Protein AF-0000000086128563 (afdb_homodimer)

Foldseek 3Di:
DQVVCCVPVVDRPVVVVVLLVVLVVQFWADPPDPDPDDDPDDDPVPPPPPQFDDPCVLLVVLLDPCLQVVLVVLQFHAAADPVAFDPVQVVVLVCLQPPDDDADPPACCPQVNNLVSLVVQAPPWQVVCVVHCVCLQANDLVVVCVVPPVLSVQKDKDANGWQQQADASDPRTAGFRMWMAGFPVSADPLLCLLCDRSRDPLVNRIHGLQGRHSTGGLIAEGEHEGEPVDDLSSVSSSCSRVNQSSQVSQLSLCSLLPNNVVQASHFRHKYWGYYSWKIWIKTKGWHDDPPDIHMYIHTSDIDTCPPPSRPCSNSSVSSNVCCSVPVVVVSVVVSNVSSVSRDNPSVPPPPPD/DQVVCCVPVVDRPVVVVVLLVVLVVQFWADPPDPPPDDDDDDDPVPPPPPQFDDPCVLLVVLQDPCLQVVLVVLQFHAAADPVAFDPVQVVVLVCLQPPDDDADPPACCPQVNNLVSLVVQAPPWQVVCVPHCVCLQANDLVVVCVVPPVLSVQKDKDANGWQQQADASDPRTAGFRMWMAGFPVSADPLLCLLCPRSRDPLVNRIHGLQGRHSTGGLIAEGEHEGEPVDDLSSVSSSCSRVNQSSQVSQLSLCSLLPNNVVQASHFRHKYWGYYSWKIWIKTKGWHDDPPDIHMYIHTSDIDTCPPPSRPCSNSSVSSNVCCSVPVVVVSVVVSNVSSVSRDNPSVPPPPPD

Radius of gyration: 29.56 Å; Cα contacts (8 Å, |Δi|>4): 1233; chains: 2; bounding box: 61×113×63 Å

Solvent-accessible surface area (backbone atoms only — not comparable to full-atom values): 38184 Å² total; per-residue (Å²): 109,74,65,58,48,34,73,70,65,73,40,76,58,64,69,58,48,58,55,48,65,70,41,60,81,52,38,32,41,71,59,77,69,77,76,80,70,76,88,77,79,80,86,70,77,75,68,69,80,64,61,52,67,31,70,70,63,67,40,50,69,38,66,40,73,64,41,57,55,53,36,41,78,65,33,33,37,96,38,68,50,95,82,49,67,34,68,69,39,54,53,43,52,52,47,27,60,62,52,86,65,84,74,79,76,94,43,71,74,38,80,93,37,28,67,63,47,52,59,67,46,59,83,37,56,42,62,49,42,51,47,73,46,39,53,59,36,51,56,53,59,59,59,45,24,64,77,61,42,61,86,38,64,44,42,39,70,46,52,47,39,38,35,65,16,28,59,69,84,54,92,66,72,50,49,44,52,28,33,36,23,28,27,69,81,61,49,54,72,68,44,50,58,57,42,39,67,30,36,50,54,37,91,76,45,11,18,9,60,49,24,34,33,84,62,31,32,56,37,37,39,38,30,28,72,35,24,82,87,44,61,63,64,34,31,45,48,50,39,50,54,47,31,40,50,26,25,46,26,55,46,52,52,25,45,72,57,74,44,39,74,79,47,48,21,29,64,54,19,33,33,38,28,34,44,77,47,38,41,37,33,35,32,19,24,38,42,72,57,89,95,44,67,34,30,26,30,41,82,71,48,74,50,51,30,60,46,82,84,34,73,46,46,52,46,52,24,28,24,45,50,30,41,59,69,65,47,42,59,58,52,49,50,52,52,52,55,43,44,69,58,46,68,82,80,71,70,76,71,67,68,81,124,110,75,64,60,48,34,74,70,65,73,40,78,59,63,70,58,48,59,55,48,65,71,42,60,78,51,40,31,42,70,58,77,68,78,76,80,71,76,91,78,81,81,86,68,77,75,68,68,80,65,60,53,66,31,70,68,64,66,40,51,68,39,66,40,73,64,42,57,57,53,36,41,77,67,33,33,37,95,38,67,52,95,81,50,67,34,68,69,41,53,52,46,54,51,48,28,61,62,51,85,63,84,74,79,78,94,44,69,74,36,80,92,37,27,66,62,45,52,58,67,46,58,82,38,55,43,62,48,43,54,49,72,46,38,52,58,35,50,58,53,57,59,59,45,24,65,74,61,42,62,85,37,63,42,43,39,68,46,51,46,41,39,35,66,15,28,59,69,84,53,94,65,72,48,51,44,53,29,34,35,22,29,28,68,83,60,48,51,72,68,42,49,58,59,44,38,68,30,36,51,54,38,89,79,46,12,17,9,59,48,22,33,33,84,60,29,31,56,38,36,39,38,33,28,72,34,25,80,90,44,62,63,65,33,30,44,47,50,40,50,53,48,31,40,50,26,25,47,24,54,44,53,51,27,46,72,56,72,44,39,75,77,45,47,21,30,64,53,18,33,31,39,27,32,45,76,48,40,41,37,34,35,30,19,23,38,42,73,55,89,93,44,68,35,29,27,30,41,82,72,48,75,51,51,29,59,48,80,84,34,74,45,46,52,46,52,25,27,24,46,50,31,42,59,70,64,46,41,59,58,53,49,50,52,51,50,54,44,46,67,57,46,70,84,80,71,70,78,70,67,68,82,124

Organism: Cryphonectria parasitica (strain ATCC 38755 / EP155) (NCBI:txid660469)

pLDDT: mean 86.34, std 20.1, range [24.06, 98.94]

Nearest PDB structures (foldseek):
  2a75-assembly1_A  TM=6.797E-01  e=8.576E+00  Trypanosoma rangeli
  4lgv-assembly1_A  TM=3.218E-01  e=5.531E+00  Mycobacterium avium 104
  2a75-assembly1_A  TM=6.803E-01  e=8.454E+00  Trypanosoma rangeli
  7mqa-assembly1_LH  TM=5.129E-01  e=9.972E+00  Homo sapiens
  4lgv-assembly1_A  TM=3.217E-01  e=5.443E+00  Mycobacterium avium 104

InterPro domains:
  IPR057684 Domain of unknown function DUF7924 [PF25545] (114-339)

Secondary structure (DSSP, 8-state):
-HHHHHHHHSS--HHHHHHHHTTGGGSPBP-------S------------S---HHHHHHGGGSTTHHHHHHHTTEESS--SS---HHHHHHHHHHHHS--PPPSS-TT-TTTHHHHHHHTTT--HHHHHHHTHHHHS--HHHHHHTT-GGGGGEEEESS---TTBPPSSSSPP--SEEEEE-GGGS-HHHHHHHHHHH-SGGGT-BBSSEEETTEEEEEEEEEE--TTS-HHHHHHHHHHHHHHHHHHHHHHHHHTT-GGGGTT---EEEEEE-SSEEEEEEEEEEEETTEEEEEEEEEEEEESSHHHHTTTTHHHHHHHHIIIIIHHHHHHHHHHHHHTS-TT--------/-HHHHHHHHSS--HHHHHHHHTTGGGSPBP-------S------------SS--HHHHHTGGGSTTHHHHHHHTTEESS--TT---HHHHHHHHHHHHS--PPPSS-TT-TTTHHHHHHHTTT--HHHHHHHTHHHHS--HHHHHHTT-GGGGGEEEESS---TTBPPSSSSPP--SEEEEE-GGGS-HHHHHHHHHHH-SGGGT-BBSSEEETTEEEEEEEEEE--TTS-HHHHHHHHHHHHHHHHHHHHHHHHHTT-GGGGTT---EEEEEE-SSEEEEEEEEEEEETTEEEEEEEEEEEEESSHHHHTTTTHHHHHHHHIIIIIHHHHHHHHHHHHHTS-TT--------

Structure (mmCIF, N/CA/C/O backbone):
data_AF-0000000086128563-model_v1
#
loop_
_entity.id
_entity.type
_entity.pdbx_description
1 polymer 'DUF7924 domain-containing protein'
#
loop_
_atom_site.group_PDB
_atom_site.id
_atom_site.type_symbol
_atom_site.label_atom_id
_atom_site.label_alt_id
_atom_site.label_comp_id
_atom_site.label_asym_id
_atom_site.label_entity_id
_atom_site.label_seq_id
_atom_site.pdbx_PDB_ins_code
_atom_site.Cartn_x
_atom_site.Cartn_y
_atom_site.Cartn_z
_atom_site.occupancy
_atom_site.B_iso_or_equiv
_atom_site.auth_seq_id
_atom_site.auth_comp_id
_atom_site.auth_asym_id
_atom_site.auth_atom_id
_atom_site.pdbx_PDB_model_num
ATOM 1 N N . ASP A 1 1 ? 5.652 52.062 22.781 1 37 1 ASP A N 1
ATOM 2 C CA . ASP A 1 1 ? 6.305 51.75 21.516 1 37 1 ASP A CA 1
ATOM 3 C C . ASP A 1 1 ? 7.555 50.906 21.734 1 37 1 ASP A C 1
ATOM 5 O O . ASP A 1 1 ? 8.508 51.344 22.375 1 37 1 ASP A O 1
ATOM 9 N N . ILE A 1 2 ? 7.473 49.562 21.547 1 46.66 2 ILE A N 1
ATOM 10 C CA . ILE A 1 2 ? 8.438 48.531 21.875 1 46.66 2 ILE A CA 1
ATOM 11 C C . ILE A 1 2 ? 9.789 48.844 21.25 1 46.66 2 ILE A C 1
ATOM 13 O O . ILE A 1 2 ? 10.836 48.625 21.875 1 46.66 2 ILE A O 1
ATOM 17 N N . LEU A 1 3 ? 9.75 49.438 20.141 1 45.16 3 LEU A N 1
ATOM 18 C CA . LEU A 1 3 ? 10.992 49.844 19.484 1 45.16 3 LEU A CA 1
ATOM 19 C C . LEU A 1 3 ? 11.664 50.969 20.219 1 45.16 3 LEU A C 1
ATOM 21 O O . LEU A 1 3 ? 12.891 50.969 20.391 1 45.16 3 LEU A O 1
ATOM 25 N N . ASP A 1 4 ? 10.969 51.906 20.656 1 49.78 4 ASP A N 1
ATOM 26 C CA . ASP A 1 4 ? 11.539 53.062 21.375 1 49.78 4 ASP A CA 1
ATOM 27 C C . ASP A 1 4 ? 12.195 52.625 22.672 1 49.78 4 ASP A C 1
ATOM 29 O O . ASP A 1 4 ? 13.258 53.125 23.047 1 49.78 4 ASP A O 1
ATOM 33 N N . PHE A 1 5 ? 11.523 51.625 23.422 1 47.56 5 PHE A N 1
ATOM 34 C CA . PHE A 1 5 ? 12.133 51.125 24.656 1 47.56 5 PHE A CA 1
ATOM 35 C C . PHE A 1 5 ? 13.469 50.438 24.344 1 47.56 5 PHE A C 1
ATOM 37 O O . PHE A 1 5 ? 14.453 50.656 25.047 1 47.56 5 PHE A O 1
ATOM 44 N N . TRP A 1 6 ? 13.531 49.719 23.234 1 45.97 6 TRP A N 1
ATOM 45 C CA . TRP A 1 6 ? 14.773 49.094 22.828 1 45.97 6 TRP A CA 1
ATOM 46 C C . TRP A 1 6 ? 15.836 50.125 22.5 1 45.97 6 TRP A C 1
ATOM 48 O O . TRP A 1 6 ? 17 50 22.906 1 45.97 6 TRP A O 1
ATOM 58 N N . VAL A 1 7 ? 15.602 51.094 21.812 1 52.44 7 VAL A N 1
ATOM 59 C CA . VAL A 1 7 ? 16.578 52.125 21.453 1 52.44 7 VAL A CA 1
ATOM 60 C C . VAL A 1 7 ? 17.125 52.781 22.719 1 52.44 7 VAL A C 1
ATOM 62 O O . VAL A 1 7 ? 18.312 53.094 22.797 1 52.44 7 VAL A O 1
ATOM 65 N N . ARG A 1 8 ? 16.219 52.969 23.672 1 54.81 8 ARG A N 1
ATOM 66 C CA . ARG A 1 8 ? 16.594 53.719 24.859 1 54.81 8 ARG A CA 1
ATOM 67 C C . ARG A 1 8 ? 17.328 52.844 25.859 1 54.81 8 ARG A C 1
ATOM 69 O O . ARG A 1 8 ? 18.344 53.25 26.422 1 54.81 8 ARG A O 1
ATOM 76 N N . GLU A 1 9 ? 16.766 51.656 26.234 1 55.19 9 GLU A N 1
ATOM 77 C CA . GLU A 1 9 ? 17.297 50.906 27.375 1 55.19 9 GLU A CA 1
ATOM 78 C C . GLU A 1 9 ? 18.141 49.719 26.906 1 55.19 9 GLU A C 1
ATOM 80 O O . GLU A 1 9 ? 18.766 49.062 27.719 1 55.19 9 GLU A O 1
ATOM 85 N N . ARG A 1 10 ? 18.406 49.688 25.594 1 46.16 10 ARG A N 1
ATOM 86 C CA . ARG A 1 10 ? 19.203 48.688 24.906 1 46.16 10 ARG A CA 1
ATOM 87 C C . ARG A 1 10 ? 18.969 47.281 25.484 1 46.16 10 ARG A C 1
ATOM 89 O O . ARG A 1 10 ? 19.875 46.438 25.516 1 46.16 10 ARG A O 1
ATOM 96 N N . ARG A 1 11 ? 18.094 47.188 26.297 1 43.66 11 ARG A N 1
ATOM 97 C CA . ARG A 1 11 ? 17.672 45.875 26.812 1 43.66 11 ARG A CA 1
ATOM 98 C C . ARG A 1 11 ? 16.188 45.656 26.594 1 43.66 11 ARG A C 1
ATOM 100 O O . ARG A 1 11 ? 15.422 46.625 26.453 1 43.66 11 ARG A O 1
ATOM 107 N N . TRP A 1 12 ? 15.82 44.469 26.094 1 42.28 12 TRP A N 1
ATOM 108 C CA . TRP A 1 12 ? 14.398 44.156 25.922 1 42.28 12 TRP A CA 1
ATOM 109 C C . TRP A 1 12 ? 13.656 44.281 27.25 1 42.28 12 TRP A C 1
ATOM 111 O O . TRP A 1 12 ? 14.203 43.938 28.297 1 42.28 12 TRP A O 1
ATOM 121 N N . PRO A 1 13 ? 12.594 44.969 27.328 1 44.22 13 PRO A N 1
ATOM 122 C CA . PRO A 1 13 ? 11.844 45 28.578 1 44.22 13 PRO A CA 1
ATOM 123 C C . PRO A 1 13 ? 11.633 43.594 29.156 1 44.22 13 PRO A C 1
ATOM 125 O O . PRO A 1 13 ? 11.516 42.625 28.406 1 44.22 13 PRO A O 1
ATOM 128 N N . GLN A 1 14 ? 11.898 43.375 30.406 1 42.28 14 GLN A N 1
ATOM 129 C CA . GLN A 1 14 ? 11.773 42.125 31.156 1 42.28 14 GLN A CA 1
ATOM 130 C C . GLN A 1 14 ? 10.492 41.375 30.797 1 42.28 14 GLN A C 1
ATOM 132 O O . GLN A 1 14 ? 10.461 40.156 30.797 1 42.28 14 GLN A O 1
ATOM 137 N N . LYS A 1 15 ? 9.477 42.062 30.594 1 43.88 15 LYS A N 1
ATOM 138 C CA . LYS A 1 15 ? 8.211 41.406 30.234 1 43.88 15 LYS A CA 1
ATOM 139 C C . LYS A 1 15 ? 8.359 40.594 28.969 1 43.88 15 LYS A C 1
ATOM 141 O O . LYS A 1 15 ? 7.734 39.531 28.828 1 43.88 15 LYS A O 1
ATOM 146 N N . TYR A 1 16 ? 9.102 41.062 28.047 1 40.81 16 TYR A N 1
ATOM 147 C CA . TYR A 1 16 ? 9.336 40.281 26.828 1 40.81 16 TYR A CA 1
ATOM 148 C C . TYR A 1 16 ? 10.266 39.094 27.109 1 40.81 16 TYR A C 1
ATOM 150 O O . TYR A 1 16 ? 10.172 38.062 26.453 1 40.81 16 TYR A O 1
ATOM 158 N N . PHE A 1 17 ? 11.211 39.25 28.031 1 40.31 17 PHE A N 1
ATOM 159 C CA . PHE A 1 17 ? 12.023 38.156 28.484 1 40.31 17 PHE A CA 1
ATOM 160 C C . PHE A 1 17 ? 11.148 37.062 29.125 1 40.31 17 PHE A C 1
ATOM 162 O O . PHE A 1 17 ? 11.367 35.875 28.891 1 40.31 17 PHE A O 1
ATOM 169 N N . GLU A 1 18 ? 10.305 37.406 30.047 1 42.31 18 GLU A N 1
ATOM 170 C CA . GLU A 1 18 ? 9.398 36.438 30.625 1 42.31 18 GLU A CA 1
ATOM 171 C C . GLU A 1 18 ? 8.578 35.719 29.547 1 42.31 18 GLU A C 1
ATOM 173 O O . GLU A 1 18 ? 8.289 34.531 29.672 1 42.31 18 GLU A O 1
ATOM 178 N N . ALA A 1 19 ? 8.172 36.438 28.578 1 42 19 ALA A N 1
ATOM 179 C CA . ALA A 1 19 ? 7.527 35.844 27.422 1 42 19 ALA A CA 1
ATOM 180 C C . ALA A 1 19 ? 8.492 34.938 26.672 1 42 19 ALA A C 1
ATOM 182 O O . ALA A 1 19 ? 8.094 33.875 26.141 1 42 19 ALA A O 1
ATOM 183 N N . CYS A 1 20 ? 9.75 35.25 26.578 1 42.34 20 CYS A N 1
ATOM 184 C CA . CYS A 1 20 ? 10.805 34.438 25.984 1 42.34 20 CYS A CA 1
ATOM 185 C C . CYS A 1 20 ? 11.055 33.188 26.812 1 42.34 20 CYS A C 1
ATOM 187 O O . CYS A 1 20 ? 11.43 32.156 26.266 1 42.34 20 CYS A O 1
ATOM 189 N N . LEU A 1 21 ? 11.133 33.312 28.188 1 44.84 21 LEU A N 1
ATOM 190 C CA . LEU A 1 21 ? 11.289 32.125 29.031 1 44.84 21 LEU A CA 1
ATOM 191 C C . LEU A 1 21 ? 10.258 31.062 28.688 1 44.84 21 LEU A C 1
ATOM 193 O O . LEU A 1 21 ? 10.547 29.859 28.75 1 44.84 21 LEU A O 1
ATOM 197 N N . ASP A 1 22 ? 9.062 31.516 28.281 1 52.5 22 ASP A N 1
ATOM 198 C CA . ASP A 1 22 ? 7.977 30.578 28.016 1 52.5 22 ASP A CA 1
ATOM 199 C C . ASP A 1 22 ? 8.141 29.922 26.641 1 52.5 22 ASP A C 1
ATOM 201 O O . ASP A 1 22 ? 7.348 29.047 26.266 1 52.5 22 ASP A O 1
ATOM 205 N N . MET A 1 23 ? 9.32 30.375 26.047 1 61 23 MET A N 1
ATOM 206 C CA . MET A 1 23 ? 9.445 29.859 24.688 1 61 23 MET A CA 1
ATOM 207 C C . MET A 1 23 ? 10.484 28.75 24.609 1 61 23 MET A C 1
ATOM 209 O O . MET A 1 23 ? 10.68 28.141 23.562 1 61 23 MET A O 1
ATOM 213 N N . ASP A 1 24 ? 11.172 28.453 25.641 1 65.31 24 ASP A N 1
ATOM 214 C CA . ASP A 1 24 ? 12.234 27.453 25.641 1 65.31 24 ASP A CA 1
ATOM 215 C C . ASP A 1 24 ? 11.695 26.094 25.25 1 65.31 24 ASP A C 1
ATOM 217 O O . ASP A 1 24 ? 12.422 25.266 24.672 1 65.31 24 ASP A O 1
ATOM 221 N N . HIS A 1 25 ? 10.453 26.016 25.547 1 69.31 25 HIS A N 1
ATOM 222 C CA . HIS A 1 25 ? 9.891 24.703 25.266 1 69.31 25 HIS A CA 1
ATOM 223 C C . HIS A 1 25 ? 9.719 24.484 23.75 1 69.31 25 HIS A C 1
ATOM 225 O O . HIS A 1 25 ? 9.523 23.359 23.297 1 69.31 25 HIS A O 1
ATOM 231 N N . LEU A 1 26 ? 9.93 25.531 22.984 1 77.56 26 LEU A N 1
ATOM 232 C CA . LEU A 1 26 ? 9.719 25.453 21.547 1 77.56 26 LEU A CA 1
ATOM 23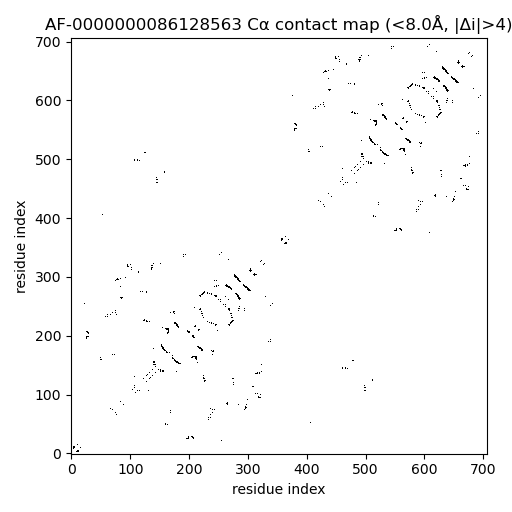3 C C . LEU A 1 26 ? 11.016 25.094 20.828 1 77.56 26 LEU A C 1
ATOM 235 O O . LEU A 1 26 ? 11 24.719 19.656 1 77.56 26 LEU A O 1
ATOM 239 N N . LEU A 1 27 ? 12.07 25.234 21.562 1 77.94 27 LEU A N 1
ATOM 240 C CA . LEU A 1 27 ? 13.359 24.953 20.938 1 77.94 27 LEU A CA 1
ATOM 241 C C . LEU A 1 27 ? 13.469 23.469 20.578 1 77.94 27 LEU A C 1
ATOM 243 O O . LEU A 1 27 ? 12.836 22.625 21.219 1 77.94 27 LEU A O 1
ATOM 247 N N . ALA A 1 28 ? 14.227 23.312 19.578 1 81.19 28 ALA A N 1
ATOM 248 C CA . ALA A 1 28 ? 14.438 21.922 19.141 1 81.19 28 ALA A CA 1
ATOM 249 C C . ALA A 1 28 ? 14.969 21.062 20.281 1 81.19 28 ALA A C 1
ATOM 251 O O . ALA A 1 28 ? 15.789 21.516 21.078 1 81.19 28 ALA A O 1
ATOM 252 N N . ARG A 1 29 ? 14.43 19.938 20.375 1 76.19 29 ARG A N 1
ATOM 253 C CA . ARG A 1 29 ? 14.914 18.969 21.359 1 76.19 29 ARG A CA 1
ATOM 254 C C . ARG A 1 29 ? 15.969 18.047 20.766 1 76.19 29 ARG A C 1
ATOM 256 O O . ARG A 1 29 ? 15.727 17.406 19.734 1 76.19 29 ARG A O 1
ATOM 263 N N . ASN A 1 30 ? 17.172 18.156 21.406 1 72.44 30 ASN A N 1
ATOM 264 C CA . ASN A 1 30 ? 18.281 17.359 20.906 1 72.44 30 ASN A CA 1
ATOM 265 C C . ASN A 1 30 ? 18.094 15.875 21.219 1 72.44 30 ASN A C 1
ATOM 267 O O . ASN A 1 30 ? 17.578 15.523 22.266 1 72.44 30 ASN A O 1
ATOM 271 N N . ARG A 1 31 ? 18.125 15.164 20.438 1 62.12 31 ARG A N 1
ATOM 272 C CA . ARG A 1 31 ? 18.172 13.734 20.734 1 62.12 31 ARG A CA 1
ATOM 273 C C . ARG A 1 31 ? 19.453 13.383 21.484 1 62.12 31 ARG A C 1
ATOM 275 O O . ARG A 1 31 ? 20.562 13.695 21.031 1 62.12 31 ARG A O 1
ATOM 282 N N . SER A 1 32 ? 19.578 13.484 22.922 1 48.31 32 SER A N 1
ATOM 283 C CA . SER A 1 32 ? 20.766 13.07 23.641 1 48.31 32 SER A CA 1
ATOM 284 C C . SER A 1 32 ? 21.422 11.859 22.984 1 48.31 32 SER A C 1
ATOM 286 O O . SER A 1 32 ? 20.75 10.875 22.672 1 48.31 32 SER A O 1
ATOM 288 N N . THR A 1 33 ? 22.484 12.031 22.359 1 43.75 33 THR A N 1
ATOM 289 C CA . THR A 1 33 ? 23.312 10.875 22.016 1 43.75 33 THR A CA 1
ATOM 290 C C . THR A 1 33 ? 23.438 9.938 23.219 1 43.75 33 THR A C 1
ATOM 292 O O . THR A 1 33 ? 23.734 10.383 24.328 1 43.75 33 THR A O 1
ATOM 295 N N . PRO A 1 34 ? 22.969 8.727 23.297 1 38.25 34 PRO A N 1
ATOM 296 C CA . PRO A 1 34 ? 23.438 7.918 24.438 1 38.25 34 PRO A CA 1
ATOM 297 C C . PRO A 1 34 ? 24.922 8.133 24.75 1 38.25 34 PRO A C 1
ATOM 299 O O . PRO A 1 34 ? 25.719 8.367 23.828 1 38.25 34 PRO A O 1
ATOM 302 N N . SER A 1 35 ? 25.281 8.641 25.844 1 31.62 35 SER A N 1
ATOM 303 C CA . SER A 1 35 ? 26.656 8.531 26.328 1 31.62 35 SER A CA 1
ATOM 304 C C . SER A 1 35 ? 27.234 7.141 26.062 1 31.62 35 SER A C 1
ATOM 306 O O . SER A 1 35 ? 26.562 6.133 26.281 1 31.62 35 SER A O 1
ATOM 308 N N . LEU A 1 36 ? 28.297 7.051 25.219 1 34.28 36 LEU A N 1
ATOM 309 C CA . LEU A 1 36 ? 29.172 5.891 25.062 1 34.28 36 LEU A CA 1
ATOM 310 C C . LEU A 1 36 ? 29.578 5.34 26.422 1 34.28 36 LEU A C 1
ATOM 312 O O . LEU A 1 36 ? 30.531 5.836 27.047 1 34.28 36 LEU A O 1
ATOM 316 N N . GLY A 1 37 ? 28.984 5.098 27.438 1 29.56 37 GLY A N 1
ATOM 317 C CA . GLY A 1 37 ? 29.75 4.285 28.375 1 29.56 37 GLY A CA 1
ATOM 318 C C . GLY A 1 37 ? 30.469 3.127 27.703 1 29.56 37 GLY A C 1
ATOM 319 O O . GLY A 1 37 ? 30.094 2.703 26.609 1 29.56 37 GLY A O 1
ATOM 320 N N . ARG A 1 38 ? 31.75 2.617 28.297 1 27.98 38 ARG A N 1
ATOM 321 C CA . ARG A 1 38 ? 32.875 1.729 27.938 1 27.98 38 ARG A CA 1
ATOM 322 C C . ARG A 1 38 ? 32.344 0.387 27.438 1 27.98 38 ARG A C 1
ATOM 324 O O . ARG A 1 38 ? 33.125 -0.495 27.078 1 27.98 38 ARG A O 1
ATOM 331 N N . LYS A 1 39 ? 31.438 -0.385 28.125 1 29.72 39 LYS A N 1
ATOM 332 C CA . LYS A 1 39 ? 31.641 -1.803 27.844 1 29.72 39 LYS A CA 1
ATOM 333 C C . LYS A 1 39 ? 31.719 -2.072 26.344 1 29.72 39 LYS A C 1
ATOM 335 O O . LYS A 1 39 ? 30.922 -1.529 25.578 1 29.72 39 LYS A O 1
ATOM 340 N N . ARG A 1 40 ? 32.844 -2.643 25.734 1 27.91 40 ARG A N 1
ATOM 341 C CA . ARG A 1 40 ? 33.375 -3.27 24.531 1 27.91 40 ARG A CA 1
ATOM 342 C C . ARG A 1 40 ? 32.312 -4.094 23.828 1 27.91 40 ARG A C 1
ATOM 344 O O . ARG A 1 40 ? 32.375 -4.324 22.625 1 27.91 40 ARG A O 1
ATOM 351 N N . SER A 1 41 ? 31.766 -5.168 24.578 1 25.05 41 SER A N 1
ATOM 352 C CA . SER A 1 41 ? 31.688 -6.41 23.812 1 25.05 41 SER A CA 1
ATOM 353 C C . SER A 1 41 ? 30.766 -6.27 22.625 1 25.05 41 SER A C 1
ATOM 355 O O . SER A 1 41 ? 31.141 -6.57 21.484 1 25.05 41 SER A O 1
ATOM 357 N N . SER A 1 42 ? 29.531 -7.02 22.641 1 25.83 42 SER A N 1
ATOM 358 C CA . SER A 1 42 ? 28.891 -7.906 21.688 1 25.83 42 SER A CA 1
ATOM 359 C C . SER A 1 42 ? 28.141 -7.113 20.625 1 25.83 42 SER A C 1
ATOM 361 O O . SER A 1 42 ? 27.797 -5.949 20.844 1 25.83 42 SER A O 1
ATOM 363 N N . SER A 1 43 ? 27.891 -7.715 19.375 1 27.16 43 SER A N 1
ATOM 364 C CA . SER A 1 43 ? 27.391 -7.508 18.016 1 27.16 43 SER A CA 1
ATOM 365 C C . SER A 1 43 ? 26 -6.898 18 1 27.16 43 SER A C 1
ATOM 367 O O . SER A 1 43 ? 25 -7.617 18 1 27.16 43 SER A O 1
ATOM 369 N N . ALA A 1 44 ? 25.766 -6.016 18.875 1 29.48 44 ALA A N 1
ATOM 370 C CA . ALA A 1 44 ? 24.406 -5.492 18.844 1 29.48 44 ALA A CA 1
ATOM 371 C C . ALA A 1 44 ? 24.047 -4.938 17.469 1 29.48 44 ALA A C 1
ATOM 373 O O . ALA A 1 44 ? 24.688 -3.996 16.984 1 29.48 44 ALA A O 1
ATOM 374 N N . SER A 1 45 ? 23.656 -5.777 16.547 1 29.64 45 SER A N 1
ATOM 375 C CA . SER A 1 45 ? 23.078 -5.418 15.266 1 29.64 45 SER A CA 1
ATOM 376 C C . SER A 1 45 ? 22.234 -4.148 15.375 1 29.64 45 SER A C 1
ATOM 378 O O . SER A 1 45 ? 21.25 -4.109 16.125 1 29.64 45 SER A O 1
ATOM 380 N N . SER A 1 46 ? 22.781 -3.033 15.461 1 30.41 46 SER A N 1
ATOM 381 C CA . SER A 1 46 ? 22.203 -1.698 15.344 1 30.41 46 SER A CA 1
ATOM 382 C C . SER A 1 46 ? 21.016 -1.69 14.383 1 30.41 46 SER A C 1
ATOM 384 O O . SER A 1 46 ? 21.188 -1.629 13.164 1 30.41 46 SER A O 1
ATOM 386 N N . VAL A 1 47 ? 19.984 -2.416 14.555 1 33.66 47 VAL A N 1
ATOM 387 C CA . VAL A 1 47 ? 18.75 -2.287 13.781 1 33.66 47 VAL A CA 1
ATOM 388 C C . VAL A 1 47 ? 18.344 -0.819 13.711 1 33.66 47 VAL A C 1
ATOM 390 O O . VAL A 1 47 ? 18.062 -0.198 14.742 1 33.66 47 VAL A O 1
ATOM 393 N N . THR A 1 48 ? 18.875 0.043 12.977 1 36.72 48 THR A N 1
ATOM 394 C CA . THR A 1 48 ? 18.328 1.363 12.688 1 36.72 48 THR A CA 1
ATOM 395 C C . THR A 1 48 ? 16.812 1.389 12.93 1 36.72 48 THR A C 1
ATOM 397 O O . THR A 1 48 ? 16.094 0.52 12.445 1 36.72 48 THR A O 1
ATOM 400 N N . PRO A 1 49 ? 16.406 1.975 14.008 1 44.41 49 PRO A N 1
ATOM 401 C CA . PRO A 1 49 ? 14.961 2.01 14.273 1 44.41 49 PRO A CA 1
ATOM 402 C C . PRO A 1 49 ? 14.141 2.234 13.008 1 44.41 49 PRO A C 1
ATOM 404 O O . PRO A 1 49 ? 14.469 3.1 12.195 1 44.41 49 PRO A O 1
ATOM 407 N N . SER A 1 50 ? 13.617 1.302 12.461 1 54.47 50 SER A N 1
ATOM 408 C CA . SER A 1 50 ? 12.797 1.303 11.258 1 54.47 50 SER A CA 1
ATOM 409 C C . SER A 1 50 ? 11.758 2.422 11.297 1 54.47 50 SER A C 1
ATOM 411 O O . SER A 1 50 ? 11.086 2.619 12.305 1 54.47 50 SER A O 1
ATOM 413 N N . ASP A 1 51 ? 11.891 3.514 10.477 1 63.34 51 ASP A N 1
ATOM 414 C CA . ASP A 1 51 ? 10.938 4.598 10.281 1 63.34 51 ASP A CA 1
ATOM 415 C C . ASP A 1 51 ? 9.539 4.055 9.984 1 63.34 51 ASP A C 1
ATOM 417 O O . ASP A 1 51 ? 8.562 4.812 9.945 1 63.34 51 ASP A O 1
ATOM 421 N N . GLN A 1 52 ? 9.445 2.746 9.797 1 72.31 52 GLN A N 1
ATOM 422 C CA . GLN A 1 52 ? 8.148 2.15 9.5 1 72.31 52 GLN A CA 1
ATOM 423 C C . GLN A 1 52 ? 7.887 0.932 10.383 1 72.31 52 GLN A C 1
ATOM 425 O O . GLN A 1 52 ? 8.578 -0.084 10.266 1 72.31 52 GLN A O 1
ATOM 430 N N . LYS A 1 53 ? 6.965 1.128 11.281 1 71 53 LYS A N 1
ATOM 431 C CA . LYS A 1 53 ? 6.477 -0.016 12.047 1 71 53 LYS A CA 1
ATOM 432 C C . LYS A 1 53 ? 5.391 -0.766 11.281 1 71 53 LYS A C 1
ATOM 434 O O . LYS A 1 53 ? 4.672 -0.174 10.477 1 71 53 LYS A O 1
ATOM 439 N N . PRO A 1 54 ? 5.262 -2.076 11.602 1 73.81 54 PRO A N 1
ATOM 440 C CA . PRO A 1 54 ? 4.137 -2.82 11.031 1 73.81 54 PRO A CA 1
ATOM 441 C C . PRO A 1 54 ? 2.783 -2.215 11.398 1 73.81 54 PRO A C 1
ATOM 443 O O . PRO A 1 54 ? 2.656 -1.563 12.438 1 73.81 54 PRO A O 1
ATOM 446 N N . ARG A 1 55 ? 1.937 -2.408 10.562 1 71.81 55 ARG A N 1
ATOM 447 C CA . ARG A 1 55 ? 0.614 -1.817 10.742 1 71.81 55 ARG A CA 1
ATOM 448 C C . ARG A 1 55 ? 0.001 -2.24 12.07 1 71.81 55 ARG A C 1
ATOM 450 O O . ARG A 1 55 ? -0.605 -1.423 12.773 1 71.81 55 ARG A O 1
ATOM 457 N N . GLU A 1 56 ? 0.154 -3.521 12.375 1 72.19 56 GLU A N 1
ATOM 458 C CA . GLU A 1 56 ? -0.387 -4.016 13.641 1 72.19 56 GLU A CA 1
ATOM 459 C C . GLU A 1 56 ? 0.317 -3.375 14.828 1 72.19 56 GLU A C 1
ATOM 461 O O . GLU A 1 56 ? -0.324 -3.041 15.828 1 72.19 56 GLU A O 1
ATOM 466 N N . GLU A 1 57 ? 1.592 -3.152 14.648 1 75.69 57 GLU A N 1
ATOM 467 C CA . GLU A 1 57 ? 2.371 -2.582 15.742 1 75.69 57 GLU A CA 1
ATOM 468 C C . GLU A 1 57 ? 2.062 -1.1 15.93 1 75.69 57 GLU A C 1
ATOM 470 O O . GLU A 1 57 ? 1.956 -0.617 17.062 1 75.69 57 GLU A O 1
ATOM 475 N N . LYS A 1 58 ? 1.884 -0.46 14.859 1 80 58 LYS A N 1
ATOM 476 C CA . LYS A 1 58 ? 1.647 0.974 15 1 80 58 LYS A CA 1
ATOM 477 C C . LYS A 1 58 ? 0.252 1.25 15.547 1 80 58 LYS A C 1
ATOM 479 O O . LYS A 1 58 ? -0.012 2.336 16.062 1 80 58 LYS A O 1
ATOM 484 N N . SER A 1 59 ? -0.606 0.249 15.375 1 82.62 59 SER A N 1
ATOM 485 C CA . SER A 1 59 ? -1.983 0.426 15.82 1 82.62 59 SER A CA 1
ATOM 486 C C . SER A 1 59 ? -2.18 -0.113 17.234 1 82.62 59 SER A C 1
ATOM 488 O O . SER A 1 59 ? -3.207 0.143 17.859 1 82.62 59 SER A O 1
ATOM 490 N N . ALA A 1 60 ? -1.25 -0.788 17.766 1 83.62 60 ALA A N 1
ATOM 491 C CA . ALA A 1 60 ? -1.408 -1.581 18.984 1 83.62 60 ALA A CA 1
ATOM 492 C C . ALA A 1 60 ? -1.915 -0.72 20.141 1 83.62 60 ALA A C 1
ATOM 494 O O . ALA A 1 60 ? -2.924 -1.045 20.766 1 83.62 60 ALA A O 1
ATOM 495 N N . ASP A 1 61 ? -1.255 0.386 20.391 1 86.5 61 ASP A N 1
ATOM 496 C CA . ASP A 1 61 ? -1.636 1.255 21.5 1 86.5 61 ASP A CA 1
ATOM 497 C C . ASP A 1 61 ? -3.021 1.854 21.266 1 86.5 61 ASP A C 1
ATOM 499 O O . ASP A 1 61 ? -3.771 2.07 22.219 1 86.5 61 ASP A O 1
ATOM 503 N N . TYR A 1 62 ? -3.387 2.061 20.109 1 93.38 62 TYR A N 1
ATOM 504 C CA . TYR A 1 62 ? -4.625 2.756 19.781 1 93.38 62 TYR A CA 1
ATOM 505 C C . TYR A 1 62 ? -5.816 1.812 19.844 1 93.38 62 TYR A C 1
ATOM 507 O O . TYR A 1 62 ? -6.969 2.256 19.859 1 93.38 62 TYR A O 1
ATOM 515 N N . ASN A 1 63 ? -5.516 0.544 19.844 1 90.88 63 ASN A N 1
ATOM 516 C CA . ASN A 1 63 ? -6.59 -0.436 19.969 1 90.88 63 ASN A CA 1
ATOM 517 C C . ASN A 1 63 ? -7.285 -0.334 21.328 1 90.88 63 ASN A C 1
ATOM 519 O O . ASN A 1 63 ? -8.445 -0.737 21.469 1 90.88 63 ASN A O 1
ATOM 523 N N . ASP A 1 64 ? -6.539 0.229 22.25 1 88.88 64 ASP A N 1
ATOM 524 C CA . ASP A 1 64 ? -7.09 0.405 23.594 1 88.88 64 ASP A CA 1
ATOM 525 C C . ASP A 1 64 ? -7.988 1.638 23.656 1 88.88 64 ASP A C 1
ATOM 527 O O . ASP A 1 64 ? -7.535 2.758 23.406 1 88.88 64 ASP A O 1
ATOM 531 N N . VAL A 1 65 ? -9.141 1.462 24.109 1 88.19 65 VAL A N 1
ATOM 532 C CA . VAL A 1 65 ? -10.117 2.547 24.203 1 88.19 65 VAL A CA 1
ATOM 533 C C . VAL A 1 65 ? -9.617 3.613 25.172 1 88.19 65 VAL A C 1
ATOM 535 O O . VAL A 1 65 ? -9.922 4.797 25.016 1 88.19 65 VAL A O 1
ATOM 538 N N . ARG A 1 66 ? -8.789 3.244 26.141 1 90.81 66 ARG A N 1
ATOM 539 C CA . ARG A 1 66 ? -8.258 4.156 27.156 1 90.81 66 ARG A CA 1
ATOM 540 C C . ARG A 1 66 ? -7.297 5.16 26.531 1 90.81 66 ARG A C 1
ATOM 542 O O . ARG A 1 66 ? -6.953 6.168 27.156 1 90.81 66 ARG A O 1
ATOM 549 N N . TYR A 1 67 ? -6.988 4.922 25.219 1 95.62 67 TYR A N 1
ATOM 550 C CA . TYR A 1 67 ? -6.086 5.859 24.562 1 95.62 67 TYR A CA 1
ATOM 551 C C . TYR A 1 67 ? -6.727 7.234 24.438 1 95.62 67 TYR A C 1
ATOM 553 O O . TYR A 1 67 ? -6.035 8.258 24.484 1 95.62 67 TYR A O 1
ATOM 561 N N . LYS A 1 68 ? -8 7.25 24.266 1 95.5 68 LYS A N 1
ATOM 562 C CA . LYS A 1 68 ? -8.742 8.508 24.25 1 95.5 68 LYS A CA 1
ATOM 563 C C . LYS A 1 68 ? -8.5 9.305 25.531 1 95.5 68 LYS A C 1
ATOM 565 O O . LYS A 1 68 ? -8.289 10.516 25.484 1 95.5 68 LYS A O 1
ATOM 570 N N . THR A 1 69 ? -8.555 8.602 26.578 1 95.25 69 THR A N 1
ATOM 571 C CA . THR A 1 69 ? -8.32 9.234 27.859 1 95.25 69 THR A CA 1
ATOM 572 C C . THR A 1 69 ? -6.879 9.719 27.984 1 95.25 69 THR A C 1
ATOM 574 O O . THR A 1 69 ? -6.617 10.797 28.516 1 95.25 69 THR A O 1
ATOM 577 N N . LEU A 1 70 ? -5.996 8.914 27.516 1 96.06 70 LEU A N 1
ATOM 578 C CA . LEU A 1 70 ? -4.594 9.312 27.531 1 96.06 70 LEU A CA 1
ATOM 579 C C . LEU A 1 70 ? -4.391 10.609 26.766 1 96.06 70 LEU A C 1
ATOM 581 O O . LEU A 1 70 ? -3.715 11.523 27.25 1 96.06 70 LEU A O 1
ATOM 585 N N . LEU A 1 71 ? -4.957 10.719 25.641 1 97.56 71 LEU A N 1
ATOM 586 C CA . LEU A 1 71 ? -4.855 11.938 24.844 1 97.56 71 LEU A CA 1
ATOM 587 C C . LEU A 1 71 ? -5.426 13.125 25.594 1 97.56 71 LEU A C 1
ATOM 589 O O . LEU A 1 71 ? -4.852 14.219 25.562 1 97.56 71 LEU A O 1
ATOM 593 N N . ALA A 1 72 ? -6.5 12.875 26.25 1 96.25 72 ALA A N 1
ATOM 594 C CA . ALA A 1 72 ? -7.152 13.945 27 1 96.25 72 ALA A CA 1
ATOM 595 C C . ALA A 1 72 ? -6.238 14.477 28.109 1 96.25 72 ALA A C 1
ATOM 597 O O . ALA A 1 72 ? -6.25 15.672 28.406 1 96.25 72 ALA A O 1
ATOM 598 N N . THR A 1 73 ? -5.453 13.602 28.688 1 95.69 73 THR A N 1
ATOM 599 C CA . THR A 1 73 ? -4.523 14.031 29.719 1 95.69 73 THR A CA 1
ATOM 600 C C . THR A 1 73 ? -3.441 14.938 29.141 1 95.69 73 THR A C 1
ATOM 602 O O . THR A 1 73 ? -2.803 15.695 29.875 1 95.69 73 THR A O 1
ATOM 605 N N . LYS A 1 74 ? -3.301 14.82 27.828 1 95.75 74 LYS A N 1
ATOM 606 C CA . LYS A 1 74 ? -2.289 15.633 27.156 1 95.75 74 LYS A CA 1
ATOM 607 C C . LYS A 1 74 ? -2.912 16.859 26.516 1 95.75 74 LYS A C 1
ATOM 609 O O . LYS A 1 74 ? -2.25 17.562 25.75 1 95.75 74 LYS A O 1
ATOM 614 N N . GLY A 1 75 ? -4.242 17.047 26.688 1 96.69 75 GLY A N 1
ATOM 615 C CA . GLY A 1 75 ? -4.914 18.234 26.188 1 96.69 75 GLY A CA 1
ATOM 616 C C . GLY A 1 75 ? -5.543 18.031 24.828 1 96.69 75 GLY A C 1
ATOM 617 O O . GLY A 1 75 ? -5.98 19 24.188 1 96.69 75 GLY A O 1
ATOM 618 N N . ALA A 1 76 ? -5.559 16.859 24.344 1 98.06 76 ALA A N 1
ATOM 619 C CA . ALA A 1 76 ? -6.184 16.531 23.062 1 98.06 76 ALA A CA 1
ATOM 620 C C . ALA A 1 76 ? -7.465 15.727 23.266 1 98.06 76 ALA A C 1
ATOM 622 O O . ALA A 1 76 ? -7.426 14.602 23.766 1 98.06 76 ALA A O 1
ATOM 623 N N . PHE A 1 77 ? -8.586 16.234 22.844 1 98 77 PHE A N 1
ATOM 624 C CA . PHE A 1 77 ? -9.883 15.633 23.109 1 98 77 PHE A CA 1
ATOM 625 C C . PHE A 1 77 ? -10.547 15.172 21.828 1 98 77 PHE A C 1
ATOM 627 O O . PHE A 1 77 ? -10.719 15.953 20.891 1 98 77 PHE A O 1
ATOM 634 N N . MET A 1 78 ? -10.961 13.969 21.797 1 97.75 78 MET A N 1
ATOM 635 C CA . MET A 1 78 ? -11.711 13.422 20.672 1 97.75 78 MET A CA 1
ATOM 636 C C . MET A 1 78 ? -13.188 13.773 20.781 1 97.75 78 MET A C 1
ATOM 638 O O . MET A 1 78 ? -14.047 12.898 20.703 1 97.75 78 MET A O 1
ATOM 642 N N . ASP A 1 79 ? -13.43 14.977 21 1 96.56 79 ASP A N 1
ATOM 643 C CA . ASP A 1 79 ? -14.781 15.508 21.141 1 96.56 79 ASP A CA 1
ATOM 644 C C . ASP A 1 79 ? -14.82 17 20.797 1 96.56 79 ASP A C 1
ATOM 646 O O . ASP A 1 79 ? -13.781 17.656 20.734 1 96.56 79 ASP A O 1
ATOM 650 N N . LYS A 1 80 ? -16.031 17.469 20.656 1 97 80 LYS A N 1
ATOM 651 C CA . LYS A 1 80 ? -16.203 18.906 20.438 1 97 80 LYS A CA 1
ATOM 652 C C . LYS A 1 80 ? -16 19.672 21.75 1 97 80 LYS A C 1
ATOM 654 O O . LYS A 1 80 ? -16.391 19.219 22.812 1 97 80 LYS A O 1
ATOM 659 N N . SER A 1 81 ? -15.492 20.797 21.531 1 96.88 81 SER A N 1
ATOM 660 C CA . SER A 1 81 ? -15.438 21.688 22.672 1 96.88 81 SER A CA 1
ATOM 661 C C . SER A 1 81 ? -16.812 22.266 23 1 96.88 81 SER A C 1
ATOM 663 O O . SER A 1 81 ? -17.641 22.422 22.109 1 96.88 81 SER A O 1
ATOM 665 N N . PRO A 1 82 ? -16.984 22.594 24.234 1 94.31 82 PRO A N 1
ATOM 666 C CA . PRO A 1 82 ? -18.266 23.234 24.594 1 94.31 82 PRO A CA 1
ATOM 667 C C . PRO A 1 82 ? -18.5 24.547 23.844 1 94.31 82 PRO A C 1
ATOM 669 O O . PRO A 1 82 ? -19.641 24.906 23.562 1 94.31 82 PRO A O 1
ATOM 672 N N . VAL A 1 83 ? -17.422 25.234 23.531 1 95.62 83 VAL A N 1
ATOM 673 C CA . VAL A 1 83 ? -17.547 26.531 22.875 1 95.62 83 VAL A CA 1
ATOM 674 C C . VAL A 1 83 ? -17.578 26.344 21.359 1 95.62 83 VAL A C 1
ATOM 676 O O . VAL A 1 83 ? -17.953 27.25 20.609 1 95.62 83 VAL A O 1
ATOM 679 N N . GLY A 1 84 ? -17.219 25.234 20.844 1 95.69 84 GLY A N 1
ATOM 680 C CA . GLY A 1 84 ? -17.297 24.906 19.438 1 95.69 84 GLY A CA 1
ATOM 681 C C . GLY A 1 84 ? -16.25 25.609 18.594 1 95.69 84 GLY A C 1
ATOM 682 O O . GLY A 1 84 ? -15.383 26.297 19.125 1 95.69 84 GLY A O 1
ATOM 683 N N . ILE A 1 85 ? -16.344 25.406 17.266 1 97.5 85 ILE A N 1
ATOM 684 C CA . ILE A 1 85 ? -15.422 26.047 16.328 1 97.5 85 ILE A CA 1
ATOM 685 C C . ILE A 1 85 ? -15.93 27.453 15.977 1 97.5 85 ILE A C 1
ATOM 687 O O . ILE A 1 85 ? -17.109 27.766 16.203 1 97.5 85 ILE A O 1
ATOM 691 N N . ALA A 1 86 ? -15.008 28.266 15.5 1 97.19 86 ALA A N 1
ATOM 692 C CA . ALA A 1 86 ? -15.375 29.594 15.023 1 97.19 86 ALA A CA 1
ATOM 693 C C . ALA A 1 86 ? -16.297 29.516 13.82 1 97.19 86 ALA A C 1
ATOM 695 O O . ALA A 1 86 ? -16.266 28.547 13.062 1 97.19 86 ALA A O 1
ATOM 696 N N . ASP A 1 87 ? -17.109 30.531 13.617 1 95.62 87 ASP A N 1
ATOM 697 C CA . ASP A 1 87 ? -18.062 30.562 12.508 1 95.62 87 ASP A CA 1
ATOM 698 C C . ASP A 1 87 ? -17.344 30.453 11.164 1 95.62 87 ASP A C 1
ATOM 700 O O . ASP A 1 87 ? -17.844 29.812 10.242 1 95.62 87 ASP A O 1
ATOM 704 N N . ALA A 1 88 ? -16.25 31.062 11.078 1 95.44 88 ALA A N 1
ATOM 705 C CA . ALA A 1 88 ? -15.469 30.984 9.844 1 95.44 88 ALA A CA 1
ATOM 706 C C . ALA A 1 88 ? -15.133 29.547 9.492 1 95.44 88 ALA A C 1
ATOM 708 O O . ALA A 1 88 ? -15.188 29.156 8.328 1 95.44 88 ALA A O 1
ATOM 709 N N . SER A 1 89 ? -14.766 28.781 10.477 1 96.75 89 SER A N 1
ATOM 710 C CA . SER A 1 89 ? 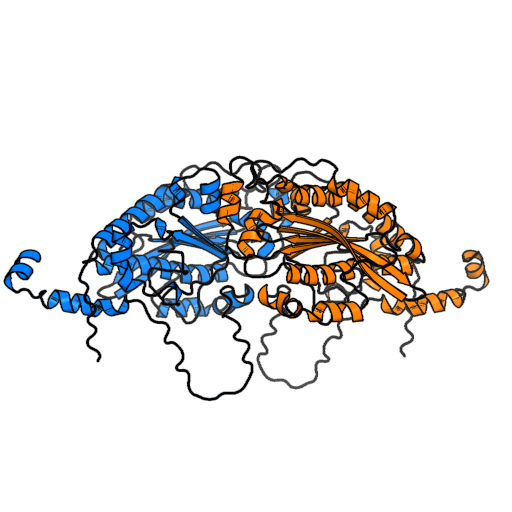-14.438 27.375 10.266 1 96.75 89 SER A CA 1
ATOM 711 C C . SER A 1 89 ? -15.68 26.562 9.914 1 96.75 89 SER A C 1
ATOM 713 O O . SER A 1 89 ? -15.609 25.609 9.125 1 96.75 89 SER A O 1
ATOM 715 N N . LYS A 1 90 ? -16.75 26.875 10.508 1 95.69 90 LYS A N 1
ATOM 716 C CA . LYS A 1 90 ? -18 26.188 10.172 1 95.69 90 LYS A CA 1
ATOM 717 C C . LYS A 1 90 ? -18.359 26.391 8.703 1 95.69 90 LYS A C 1
ATOM 719 O O . LYS A 1 90 ? -18.703 25.438 8.008 1 95.69 90 LYS A O 1
ATOM 724 N N . ASN A 1 91 ? -18.312 27.609 8.32 1 96.56 91 ASN A N 1
ATOM 725 C CA . ASN A 1 91 ? -18.578 27.938 6.926 1 96.56 91 ASN A CA 1
ATOM 726 C C . ASN A 1 91 ? -17.594 27.25 5.988 1 96.56 91 ASN A C 1
ATOM 728 O O . ASN A 1 91 ? -17.969 26.781 4.906 1 96.56 91 ASN A O 1
ATOM 732 N N . LEU A 1 92 ? -16.422 27.25 6.406 1 96.81 92 LEU A N 1
ATOM 733 C CA . LEU A 1 92 ? -15.367 26.594 5.633 1 96.81 92 LEU A CA 1
ATOM 734 C C . LEU A 1 92 ? -15.688 25.125 5.426 1 96.81 92 LEU A C 1
ATOM 736 O O . LEU A 1 92 ? -15.539 24.609 4.312 1 96.81 92 LEU A O 1
ATOM 740 N N . CYS A 1 93 ? -16.062 24.484 6.469 1 96.88 93 CYS A N 1
ATOM 741 C CA . CYS A 1 93 ? -16.375 23.062 6.375 1 96.88 93 CYS A CA 1
ATOM 742 C C . CYS A 1 93 ? -17.484 22.812 5.352 1 96.88 93 CYS A C 1
ATOM 744 O O . CYS A 1 93 ? -17.391 21.875 4.555 1 96.88 93 CYS A O 1
ATOM 746 N N . ASN A 1 94 ? -18.438 23.641 5.355 1 96.62 94 ASN A N 1
ATOM 747 C CA . ASN A 1 94 ? -19.516 23.516 4.383 1 96.62 94 ASN A CA 1
ATOM 748 C C . ASN A 1 94 ? -19.016 23.719 2.957 1 96.62 94 ASN A C 1
ATOM 750 O O . ASN A 1 94 ? -19.375 22.953 2.053 1 96.62 94 ASN A O 1
ATOM 754 N N . THR A 1 95 ? -18.234 24.672 2.791 1 97.88 95 THR A N 1
ATOM 755 C CA . THR A 1 95 ? -17.688 24.969 1.478 1 97.88 95 THR A CA 1
ATOM 756 C C . THR A 1 95 ? -16.828 23.812 0.981 1 97.88 95 THR A C 1
ATOM 758 O O . THR A 1 95 ? -16.922 23.406 -0.181 1 97.88 95 THR A O 1
ATOM 761 N N . LEU A 1 96 ? -16.016 23.266 1.869 1 98.5 96 LEU A N 1
ATOM 762 C CA . LEU A 1 96 ? -15.125 22.172 1.504 1 98.5 96 LEU A CA 1
ATOM 763 C C . LEU A 1 96 ? -15.922 20.922 1.108 1 98.5 96 LEU A C 1
ATOM 765 O O . LEU A 1 96 ? -15.492 20.156 0.244 1 98.5 96 LEU A O 1
ATOM 769 N N . LEU A 1 97 ? -17.062 20.766 1.655 1 97.44 97 LEU A N 1
ATOM 770 C CA . LEU A 1 97 ? -17.906 19.594 1.379 1 97.44 97 LEU A CA 1
ATOM 771 C C . LEU A 1 97 ? -18.688 19.797 0.085 1 97.44 97 LEU A C 1
ATOM 773 O O . LEU A 1 97 ? -18.984 18.812 -0.617 1 97.44 97 LEU A O 1
ATOM 777 N N . GLU A 1 98 ? -18.969 21.031 -0.294 1 95.12 98 GLU A N 1
ATOM 778 C CA . GLU A 1 98 ? -20 21.25 -1.301 1 95.12 98 GLU A CA 1
ATOM 779 C C . GLU A 1 98 ? -19.391 21.719 -2.623 1 95.12 98 GLU A C 1
ATOM 781 O O . GLU A 1 98 ? -19.969 21.484 -3.688 1 95.12 98 GLU A O 1
ATOM 786 N N . GLU A 1 99 ? -18.281 22.375 -2.557 1 97.31 99 GLU A N 1
ATOM 787 C CA . GLU A 1 99 ? -17.688 22.859 -3.799 1 97.31 99 GLU A CA 1
ATOM 788 C C . GLU A 1 99 ? -17.391 21.719 -4.762 1 97.31 99 GLU A C 1
ATOM 790 O O . GLU A 1 99 ? -16.797 20.719 -4.371 1 97.31 99 GLU A O 1
ATOM 795 N N . ALA A 1 100 ? -17.688 21.891 -5.98 1 96.62 100 ALA A N 1
ATOM 796 C CA . ALA A 1 100 ? -17.594 20.828 -6.965 1 96.62 100 ALA A CA 1
ATOM 797 C C . ALA A 1 100 ? -16.156 20.562 -7.375 1 96.62 100 ALA A C 1
ATOM 799 O O . ALA A 1 100 ? -15.352 21.5 -7.465 1 96.62 100 ALA A O 1
ATOM 800 N N . GLN A 1 101 ? -15.812 19.297 -7.578 1 96.69 101 GLN A N 1
ATOM 801 C CA . GLN A 1 101 ? -14.547 18.797 -8.125 1 96.69 101 GLN A CA 1
ATOM 802 C C . GLN A 1 101 ? -14.781 17.734 -9.18 1 96.69 101 GLN A C 1
ATOM 804 O O . GLN A 1 101 ? -15.711 16.938 -9.062 1 96.69 101 GLN A O 1
ATOM 809 N N . GLU A 1 102 ? -13.945 17.75 -10.172 1 93.31 102 GLU A N 1
ATOM 810 C CA . GLU A 1 102 ? -14.039 16.688 -11.164 1 93.31 102 GLU A CA 1
ATOM 811 C C . GLU A 1 102 ? -13.484 15.367 -10.617 1 93.31 102 GLU A C 1
ATOM 813 O O . GLU A 1 102 ? -12.367 15.32 -10.094 1 93.31 102 GLU A O 1
ATOM 818 N N . PRO A 1 103 ? -14.258 14.359 -10.773 1 93.12 103 PRO A N 1
ATOM 819 C CA . PRO A 1 103 ? -13.742 13.055 -10.359 1 93.12 103 PRO A CA 1
ATOM 820 C C . PRO A 1 103 ? -12.648 12.523 -11.281 1 93.12 103 PRO A C 1
ATOM 822 O O . PRO A 1 103 ? -12.523 12.984 -12.422 1 93.12 103 PRO A O 1
ATOM 825 N N . PRO A 1 104 ? -11.844 11.586 -10.719 1 90.81 104 PRO A N 1
ATOM 826 C CA . PRO A 1 104 ? -10.852 10.969 -11.602 1 90.81 104 PRO A CA 1
ATOM 827 C C . PRO A 1 104 ? -11.492 10.133 -12.711 1 90.81 104 PRO A C 1
ATOM 829 O O . PRO A 1 104 ? -12.508 9.477 -12.492 1 90.81 104 PRO A O 1
ATOM 832 N N . GLN A 1 105 ? -10.734 10.188 -13.828 1 85.88 105 GLN A N 1
ATOM 833 C CA . GLN A 1 105 ? -11.234 9.43 -14.969 1 85.88 105 GLN A CA 1
ATOM 834 C C . GLN A 1 105 ? -10.789 7.969 -14.898 1 85.88 105 GLN A C 1
ATOM 836 O O . GLN A 1 105 ? -9.703 7.672 -14.391 1 85.88 105 GLN A O 1
ATOM 841 N N . ASN A 1 106 ? -11.617 7.102 -15.383 1 86.88 106 ASN A N 1
ATOM 842 C CA . ASN A 1 106 ? -11.305 5.688 -15.539 1 86.88 106 ASN A CA 1
ATOM 843 C C . ASN A 1 106 ? -10.797 5.074 -14.234 1 86.88 106 ASN A C 1
ATOM 845 O O . ASN A 1 106 ? -9.719 4.477 -14.203 1 86.88 106 ASN A O 1
ATOM 849 N N . SER A 1 107 ? -11.609 5.289 -13.258 1 93.19 107 SER A N 1
ATOM 850 C CA . SER A 1 107 ? -11.242 4.766 -11.945 1 93.19 107 SER A CA 1
ATOM 851 C C . SER A 1 107 ? -12.164 3.621 -11.539 1 93.19 107 SER A C 1
ATOM 853 O O . SER A 1 107 ? -13.18 3.371 -12.188 1 93.19 107 SER A O 1
ATOM 855 N N . LEU A 1 108 ? -11.789 2.984 -10.516 1 95.88 108 LEU A N 1
ATOM 856 C CA . LEU A 1 108 ? -12.547 1.856 -9.992 1 95.88 108 LEU A CA 1
ATOM 857 C C . LEU A 1 108 ? -13.898 2.316 -9.453 1 95.88 108 LEU A C 1
ATOM 859 O O . LEU A 1 108 ? -14.781 1.495 -9.195 1 95.88 108 LEU A O 1
ATOM 863 N N . PHE A 1 109 ? -14.133 3.656 -9.305 1 96.19 109 PHE A N 1
ATOM 864 C CA . PHE A 1 109 ? -15.391 4.18 -8.781 1 96.19 109 PHE A CA 1
ATOM 865 C C . PHE A 1 109 ? -16.297 4.629 -9.914 1 96.19 109 PHE A C 1
ATOM 867 O O . PHE A 1 109 ? -17.312 5.293 -9.68 1 96.19 109 PHE A O 1
ATOM 874 N N . ARG A 1 110 ? -15.883 4.301 -11.125 1 94.56 110 ARG A N 1
ATOM 875 C CA . ARG A 1 110 ? -16.797 4.547 -12.234 1 94.56 110 ARG A CA 1
ATOM 876 C C . ARG A 1 110 ? -18.156 3.902 -11.977 1 94.56 110 ARG A C 1
ATOM 878 O O . ARG A 1 110 ? -18.234 2.805 -11.414 1 94.56 110 ARG A O 1
ATOM 885 N N . ASP A 1 111 ? -19.172 4.473 -12.5 1 93.75 111 ASP A N 1
ATOM 886 C CA . ASP A 1 111 ? -20.547 4.09 -12.172 1 93.75 111 ASP A CA 1
ATOM 887 C C . ASP A 1 111 ? -20.828 2.648 -12.594 1 93.75 111 ASP A C 1
ATOM 889 O O . ASP A 1 111 ? -21.484 1.903 -11.867 1 93.75 111 ASP A O 1
ATOM 893 N N . ASP A 1 112 ? -20.375 2.24 -13.719 1 94.12 112 ASP A N 1
ATOM 894 C CA . ASP A 1 112 ? -20.75 0.95 -14.289 1 94.12 112 ASP A CA 1
ATOM 895 C C . ASP A 1 112 ? -20.062 -0.197 -13.555 1 94.12 112 ASP A C 1
ATOM 897 O O . ASP A 1 112 ? -20.516 -1.34 -13.602 1 94.12 112 ASP A O 1
ATOM 901 N N . ILE A 1 113 ? -18.984 0.101 -12.852 1 95.25 113 ILE A N 1
ATOM 902 C CA . ILE A 1 113 ? -18.25 -0.999 -12.234 1 95.25 113 ILE A CA 1
ATOM 903 C C . ILE A 1 113 ? -18.172 -0.781 -10.727 1 95.25 113 ILE A C 1
ATOM 905 O O . ILE A 1 113 ? -17.562 -1.581 -10.008 1 95.25 113 ILE A O 1
ATOM 909 N N . PHE A 1 114 ? -18.797 0.181 -10.211 1 96.31 114 PHE A N 1
ATOM 910 C CA . PHE A 1 114 ? -18.688 0.569 -8.805 1 96.31 114 PHE A CA 1
ATOM 911 C C . PHE A 1 114 ? -19.125 -0.568 -7.895 1 96.31 114 PHE A C 1
ATOM 913 O O . PHE A 1 114 ? -18.438 -0.908 -6.938 1 96.31 114 PHE A O 1
ATOM 920 N N . GLU A 1 115 ? -20.203 -1.097 -8.148 1 94.56 115 GLU A N 1
ATOM 921 C CA . GLU A 1 115 ? -20.719 -2.178 -7.32 1 94.56 115 GLU A CA 1
ATOM 922 C C . GLU A 1 115 ? -19.781 -3.373 -7.301 1 94.56 115 GLU A C 1
ATOM 924 O O . GLU A 1 115 ? -19.5 -3.938 -6.238 1 94.56 115 GLU A O 1
ATOM 929 N N . ALA A 1 116 ? -19.328 -3.758 -8.469 1 93.44 116 ALA A N 1
ATOM 930 C CA . ALA A 1 116 ? -18.391 -4.875 -8.57 1 93.44 116 ALA A CA 1
ATOM 931 C C . ALA A 1 116 ? -17.109 -4.594 -7.777 1 93.44 116 ALA A C 1
ATOM 933 O O . ALA A 1 116 ? -16.562 -5.488 -7.137 1 93.44 116 ALA A O 1
ATOM 934 N N . THR A 1 117 ? -16.672 -3.377 -7.875 1 94.31 117 THR A N 1
ATOM 935 C CA . THR A 1 117 ? -15.492 -2.961 -7.125 1 94.31 117 THR A CA 1
ATOM 936 C C . THR A 1 117 ? -15.719 -3.129 -5.625 1 94.31 117 THR A C 1
ATOM 938 O O . THR A 1 117 ? -14.875 -3.697 -4.922 1 94.31 117 THR A O 1
ATOM 941 N N . CYS A 1 118 ? -16.797 -2.68 -5.137 1 93.12 118 CYS A N 1
ATOM 942 C CA . CYS A 1 118 ? -17.094 -2.729 -3.709 1 93.12 118 CYS A CA 1
ATOM 943 C C . CYS A 1 118 ? -17.156 -4.168 -3.213 1 93.12 118 CYS A C 1
ATOM 945 O O . CYS A 1 118 ? -16.688 -4.469 -2.109 1 93.12 118 CYS A O 1
ATOM 947 N N . ARG A 1 119 ? -17.609 -4.992 -3.994 1 90.88 119 ARG A N 1
ATOM 948 C CA . ARG A 1 119 ? -17.734 -6.395 -3.617 1 90.88 119 ARG A CA 1
ATOM 949 C C . ARG A 1 119 ? -16.359 -7.055 -3.51 1 90.88 119 ARG A C 1
ATOM 951 O O . ARG A 1 119 ? -16.141 -7.914 -2.652 1 90.88 119 ARG A O 1
ATOM 958 N N . LYS A 1 120 ? -15.484 -6.688 -4.281 1 89.69 120 LYS A N 1
ATOM 959 C CA . LYS A 1 120 ? -14.164 -7.301 -4.34 1 89.69 120 LYS A CA 1
ATOM 960 C C . LYS A 1 120 ? -13.32 -6.91 -3.125 1 89.69 120 LYS A C 1
ATOM 962 O O . LYS A 1 120 ? -12.352 -7.594 -2.789 1 89.69 120 LYS A O 1
ATOM 967 N N . PHE A 1 121 ? -13.695 -5.883 -2.51 1 88.06 121 PHE A N 1
ATOM 968 C CA . PHE A 1 121 ? -12.844 -5.402 -1.426 1 88.06 121 PHE A CA 1
ATOM 969 C C . PHE A 1 121 ? -13.422 -5.801 -0.071 1 88.06 121 PHE A C 1
ATOM 971 O O . PHE A 1 121 ? -12.812 -5.535 0.969 1 88.06 121 PHE A O 1
ATOM 978 N N . GLN A 1 122 ? -14.477 -6.633 -0.324 1 83.56 122 GLN A N 1
ATOM 979 C CA . GLN A 1 122 ? -15.047 -7.141 0.917 1 83.56 122 GLN A CA 1
ATOM 980 C C . GLN A 1 122 ? -14.133 -8.172 1.565 1 83.56 122 GLN A C 1
ATOM 982 O O . GLN A 1 122 ? -13.617 -9.062 0.888 1 83.56 122 GLN A O 1
ATOM 987 N N . ASP A 1 123 ? -13.586 -8.031 2.672 1 80.94 123 ASP A N 1
ATOM 988 C CA . ASP A 1 123 ? -12.805 -8.977 3.473 1 80.94 123 ASP A CA 1
ATOM 989 C C . ASP A 1 123 ? -11.336 -8.953 3.068 1 80.94 123 ASP A C 1
ATOM 991 O O . ASP A 1 123 ? -10.648 -9.977 3.146 1 80.94 123 ASP A O 1
ATOM 995 N N . ARG A 1 124 ? -10.984 -7.969 2.408 1 86.06 124 ARG A N 1
ATOM 996 C CA . ARG A 1 124 ? -9.578 -7.824 2.057 1 86.06 124 ARG A CA 1
ATOM 997 C C . ARG A 1 124 ? -8.836 -7.012 3.107 1 86.06 124 ARG A C 1
ATOM 999 O O . ARG A 1 124 ? -9.453 -6.336 3.932 1 86.06 124 ARG A O 1
ATOM 1006 N N . ASN A 1 125 ? -7.57 -7.129 3.027 1 88.44 125 ASN A N 1
ATOM 1007 C CA . ASN A 1 125 ? -6.777 -6.492 4.074 1 88.44 125 ASN A CA 1
ATOM 1008 C C . ASN A 1 125 ? -6.516 -5.023 3.764 1 88.44 125 ASN A C 1
ATOM 1010 O O . ASN A 1 125 ? -6.926 -4.52 2.717 1 88.44 125 ASN A O 1
ATOM 1014 N N . GLU A 1 126 ? -5.855 -4.352 4.629 1 91.19 126 GLU A N 1
ATOM 1015 C CA . GLU A 1 126 ? -5.617 -2.912 4.566 1 91.19 126 GLU A CA 1
ATOM 1016 C C . GLU A 1 126 ? -4.734 -2.549 3.375 1 91.19 126 GLU A C 1
ATOM 1018 O O . GLU A 1 126 ? -4.957 -1.527 2.723 1 91.19 126 GLU A O 1
ATOM 1023 N N . THR A 1 127 ? -3.781 -3.355 3.107 1 90.94 127 THR A N 1
ATOM 1024 C CA . THR A 1 127 ? -2.855 -3.094 2.012 1 90.94 127 THR A CA 1
ATOM 1025 C C . THR A 1 127 ? -3.602 -2.996 0.684 1 90.94 127 THR A C 1
ATOM 1027 O O . THR A 1 127 ? -3.322 -2.111 -0.128 1 90.94 127 THR A O 1
ATOM 1030 N N . ARG A 1 128 ? -4.516 -3.898 0.505 1 92.88 128 ARG A N 1
ATOM 1031 C CA . ARG A 1 128 ? -5.305 -3.896 -0.722 1 92.88 128 ARG A CA 1
ATOM 1032 C C . ARG A 1 128 ? -6.18 -2.648 -0.81 1 92.88 128 ARG A C 1
ATOM 1034 O O . ARG A 1 128 ? -6.297 -2.043 -1.877 1 92.88 128 ARG A O 1
ATOM 1041 N N . VAL A 1 129 ? -6.75 -2.283 0.28 1 93.75 129 VAL A N 1
ATOM 1042 C CA . VAL A 1 129 ? -7.594 -1.095 0.33 1 93.75 129 VAL A CA 1
ATOM 1043 C C . VAL A 1 129 ? -6.766 0.146 0.011 1 93.75 129 VAL A C 1
ATOM 1045 O O . VAL A 1 129 ? -7.176 0.987 -0.792 1 93.75 129 VAL A O 1
ATOM 1048 N N . ILE A 1 130 ? -5.617 0.254 0.583 1 94.75 130 ILE A N 1
ATOM 1049 C CA . ILE A 1 130 ? -4.734 1.396 0.371 1 94.75 130 ILE A CA 1
ATOM 1050 C C . ILE A 1 130 ? -4.305 1.45 -1.094 1 94.75 130 ILE A C 1
ATOM 1052 O O . ILE A 1 130 ? -4.34 2.514 -1.718 1 94.75 130 ILE A O 1
ATOM 1056 N N . ARG A 1 131 ? -4 0.364 -1.615 1 93.31 131 ARG A N 1
ATOM 1057 C CA . ARG A 1 131 ? -3.479 0.279 -2.975 1 93.31 131 ARG A CA 1
ATOM 1058 C C . ARG A 1 131 ? -4.547 0.651 -3.998 1 93.31 131 ARG A C 1
ATOM 1060 O O . ARG A 1 131 ? -4.273 1.38 -4.953 1 93.31 131 ARG A O 1
ATOM 1067 N N . ASP A 1 132 ? -5.762 0.203 -3.781 1 93.75 132 ASP A N 1
ATOM 1068 C CA . ASP A 1 132 ? -6.715 0.23 -4.887 1 93.75 132 ASP A CA 1
ATOM 1069 C C . ASP A 1 132 ? -7.711 1.374 -4.723 1 93.75 132 ASP A C 1
ATOM 1071 O O . ASP A 1 132 ? -8.188 1.938 -5.711 1 93.75 132 ASP A O 1
ATOM 1075 N N . ILE A 1 133 ? -8.078 1.759 -3.467 1 93.81 133 ILE A N 1
ATOM 1076 C CA . ILE A 1 133 ? -9.227 2.656 -3.426 1 93.81 133 ILE A CA 1
ATOM 1077 C C . ILE A 1 133 ? -8.898 3.877 -2.566 1 93.81 133 ILE A C 1
ATOM 1079 O O . ILE A 1 133 ? -9.602 4.891 -2.623 1 93.81 133 ILE A O 1
ATOM 1083 N N . SER A 1 134 ? -7.914 3.877 -1.763 1 96.94 134 SER A N 1
ATOM 1084 C CA . SER A 1 134 ? -7.668 4.969 -0.824 1 96.94 134 SER A CA 1
ATOM 1085 C C . SER A 1 134 ? -7.48 6.293 -1.553 1 96.94 134 SER A C 1
ATOM 1087 O O . SER A 1 134 ? -7.934 7.336 -1.08 1 96.94 134 SER A O 1
ATOM 1089 N N . GLN A 1 135 ? -6.812 6.246 -2.689 1 97.12 135 GLN A N 1
ATOM 1090 C CA . GLN A 1 135 ? -6.555 7.488 -3.414 1 97.12 135 GLN A CA 1
ATOM 1091 C C . GLN A 1 135 ? -7.828 8.016 -4.066 1 97.12 135 GLN A C 1
ATOM 1093 O O . GLN A 1 135 ? -7.871 9.164 -4.516 1 97.12 135 GLN A O 1
ATOM 1098 N N . LEU A 1 136 ? -8.828 7.172 -4.164 1 97.56 136 LEU A N 1
ATOM 1099 C CA . LEU A 1 136 ? -10.125 7.613 -4.664 1 97.56 136 LEU A CA 1
ATOM 1100 C C . LEU A 1 136 ? -10.945 8.258 -3.553 1 97.56 136 LEU A C 1
ATOM 1102 O O . LEU A 1 136 ? -11.984 8.875 -3.816 1 97.56 136 LEU A O 1
ATOM 1106 N N . ILE A 1 137 ? -10.484 8.109 -2.33 1 98 137 ILE A N 1
ATOM 1107 C CA . ILE A 1 137 ? -11.102 8.719 -1.154 1 98 137 ILE A CA 1
ATOM 1108 C C . ILE A 1 137 ? -10.305 9.953 -0.73 1 98 137 ILE A C 1
ATOM 1110 O O . ILE A 1 137 ? -10.867 11.039 -0.579 1 98 137 ILE A O 1
ATOM 1114 N N . VAL A 1 138 ? -9.047 9.711 -0.619 1 98.69 138 VAL A N 1
ATOM 1115 C CA . VAL A 1 138 ? -8.109 10.773 -0.273 1 98.69 138 VAL A CA 1
ATOM 1116 C C . VAL A 1 138 ? -7.027 10.875 -1.348 1 98.69 138 VAL A C 1
ATOM 1118 O O . VAL A 1 138 ? -5.984 10.227 -1.254 1 98.69 138 VAL A O 1
ATOM 1121 N N . PRO A 1 139 ? -7.238 11.773 -2.297 1 98.19 139 PRO A N 1
ATOM 1122 C CA . PRO A 1 139 ? -6.27 11.875 -3.391 1 98.19 139 PRO A CA 1
ATOM 1123 C C . PRO A 1 139 ? -4.902 12.375 -2.924 1 98.19 139 PRO A C 1
ATOM 1125 O O . PRO A 1 139 ? -4.828 13.234 -2.043 1 98.19 139 PRO A O 1
ATOM 1128 N N . SER A 1 140 ? -3.846 11.859 -3.531 1 97.69 140 SER A N 1
ATOM 1129 C CA . SER A 1 140 ? -2.463 12.234 -3.258 1 97.69 140 SER A CA 1
ATOM 1130 C C . SER A 1 140 ? -2.16 13.641 -3.777 1 97.69 140 SER A C 1
ATOM 1132 O O . SER A 1 140 ? -2.361 13.922 -4.957 1 97.69 140 SER A O 1
ATOM 1134 N N . ALA A 1 141 ? -1.654 14.43 -2.889 1 98.19 141 ALA A N 1
ATOM 1135 C CA . ALA A 1 141 ? -1.283 15.781 -3.289 1 98.19 141 ALA A CA 1
ATOM 1136 C C . ALA A 1 141 ? -0.161 15.758 -4.324 1 98.19 141 ALA A C 1
ATOM 1138 O O . ALA A 1 141 ? -0.206 16.5 -5.312 1 98.19 141 ALA A O 1
ATOM 1139 N N . GLU A 1 142 ? 0.799 14.961 -4.141 1 97 142 GLU A N 1
ATOM 1140 C CA . GLU A 1 142 ? 1.953 14.898 -5.035 1 97 142 GLU A CA 1
ATOM 1141 C C . GLU A 1 142 ? 1.566 14.344 -6.402 1 97 142 GLU A C 1
ATOM 1143 O O . GLU A 1 142 ? 2.082 14.789 -7.426 1 97 142 GLU A O 1
ATOM 1148 N N . VAL A 1 143 ? 0.716 13.367 -6.391 1 96.25 143 VAL A N 1
ATOM 1149 C CA . VAL A 1 143 ? 0.258 12.805 -7.656 1 96.25 143 VAL A CA 1
ATOM 1150 C C . VAL A 1 143 ? -0.533 13.859 -8.438 1 96.25 143 VAL A C 1
ATOM 1152 O O . VAL A 1 143 ? -0.345 14.016 -9.641 1 96.25 143 VAL A O 1
ATOM 1155 N N . LEU A 1 144 ? -1.419 14.555 -7.727 1 97.06 144 LEU A N 1
ATOM 1156 C CA . LEU A 1 144 ? -2.18 15.617 -8.375 1 97.06 144 LEU A CA 1
ATOM 1157 C C . LEU A 1 144 ? -1.247 16.672 -8.953 1 97.06 144 LEU A C 1
ATOM 1159 O O . LEU A 1 144 ? -1.47 17.156 -10.062 1 97.06 144 LEU A O 1
ATOM 1163 N N . ALA A 1 145 ? -0.238 17.016 -8.211 1 97.12 145 ALA A N 1
ATOM 1164 C CA . ALA A 1 145 ? 0.747 17.984 -8.703 1 97.12 145 ALA A CA 1
ATOM 1165 C C . ALA A 1 145 ? 1.418 17.469 -9.977 1 97.12 145 ALA A C 1
ATOM 1167 O O . ALA A 1 145 ? 1.641 18.234 -10.922 1 97.12 145 ALA A O 1
ATOM 1168 N N . THR A 1 146 ? 1.729 16.203 -10 1 95.38 146 THR A N 1
ATOM 1169 C CA . THR A 1 146 ? 2.373 15.602 -11.156 1 95.38 146 THR A CA 1
ATOM 1170 C C . THR A 1 146 ? 1.462 15.664 -12.383 1 95.38 146 THR A C 1
ATOM 1172 O O . THR A 1 146 ? 1.938 15.82 -13.508 1 95.38 146 THR A O 1
ATOM 1175 N N . TYR A 1 147 ? 0.166 15.586 -12.164 1 94.69 147 TYR A N 1
ATOM 1176 C CA . TYR A 1 147 ? -0.799 15.625 -13.258 1 94.69 147 TYR A CA 1
ATOM 1177 C C . TYR A 1 147 ? -1.07 17.062 -13.695 1 94.69 147 TYR A C 1
ATOM 1179 O O . TYR A 1 147 ? -1.831 17.297 -14.641 1 94.69 147 TYR A O 1
ATOM 1187 N N . GLY A 1 148 ? -0.527 18.062 -12.953 1 93.88 148 GLY A N 1
ATOM 1188 C CA . GLY A 1 148 ? -0.621 19.406 -13.5 1 93.88 148 GLY A CA 1
ATOM 1189 C C . GLY A 1 148 ? -1.079 20.438 -12.477 1 93.88 148 GLY A C 1
ATOM 1190 O O . GLY A 1 148 ? -1.098 21.641 -12.758 1 93.88 148 GLY A O 1
ATOM 1191 N N . ALA A 1 149 ? -1.48 20.016 -11.281 1 95.81 149 ALA A N 1
ATOM 1192 C CA . ALA A 1 149 ? -1.842 20.969 -10.242 1 95.81 149 ALA A CA 1
ATOM 1193 C C . ALA A 1 149 ? -0.598 21.609 -9.617 1 95.81 149 ALA A C 1
ATOM 1195 O O . ALA A 1 149 ? -0.257 21.312 -8.469 1 95.81 149 ALA A O 1
ATOM 1196 N N . THR A 1 150 ? -0.066 22.516 -10.266 1 94.62 150 THR A N 1
ATOM 1197 C CA . THR A 1 150 ? 1.24 23.078 -9.93 1 94.62 150 THR A CA 1
ATOM 1198 C C . THR A 1 150 ? 1.184 23.812 -8.586 1 94.62 150 THR A C 1
ATOM 1200 O O . THR A 1 150 ? 2.199 23.938 -7.902 1 94.62 150 THR A O 1
ATOM 1203 N N . GLU A 1 151 ? -0.011 24.266 -8.211 1 95.19 151 GLU A N 1
ATOM 1204 C CA . GLU A 1 151 ? -0.177 24.953 -6.941 1 95.19 151 GLU A CA 1
ATOM 1205 C C . GLU A 1 151 ? 0.127 24.031 -5.766 1 95.19 151 GLU A C 1
ATOM 1207 O O . GLU A 1 151 ? 0.36 24.5 -4.648 1 95.19 151 GLU A O 1
ATOM 1212 N N . LEU A 1 152 ? 0.135 22.75 -6.012 1 98.12 152 LEU A N 1
ATOM 1213 C CA . LEU A 1 152 ? 0.342 21.781 -4.938 1 98.12 152 LEU A CA 1
ATOM 1214 C C . LEU A 1 152 ? 1.812 21.391 -4.836 1 98.12 152 LEU A C 1
ATOM 1216 O O . LEU A 1 152 ? 2.18 20.562 -4.004 1 98.12 152 LEU A O 1
ATOM 1220 N N . GLU A 1 153 ? 2.709 21.984 -5.574 1 96.75 153 GLU A N 1
ATOM 1221 C CA . GLU A 1 153 ? 4.125 21.641 -5.598 1 96.75 153 GLU A CA 1
ATOM 1222 C C . GLU A 1 153 ? 4.805 22 -4.277 1 96.75 153 GLU A C 1
ATOM 1224 O O . GLU A 1 153 ? 5.871 21.469 -3.961 1 96.75 153 GLU A O 1
ATOM 1229 N N . CYS A 1 154 ? 4.176 22.875 -3.531 1 98.19 154 CYS A N 1
ATOM 1230 C CA . CYS A 1 154 ? 4.727 23.266 -2.236 1 98.19 154 CYS A CA 1
ATOM 1231 C C . CYS A 1 154 ? 4.488 22.172 -1.198 1 98.19 154 CYS A C 1
ATOM 1233 O O . CYS A 1 154 ? 5.078 22.203 -0.116 1 98.19 154 CYS A O 1
ATOM 1235 N N . LEU A 1 155 ? 3.703 21.172 -1.512 1 98.56 155 LEU A N 1
ATOM 1236 C CA . LEU A 1 155 ? 3.32 20.141 -0.569 1 98.56 155 LEU A CA 1
ATOM 1237 C C . LEU A 1 155 ? 4.211 18.906 -0.728 1 98.56 155 LEU A C 1
ATOM 1239 O O . LEU A 1 155 ? 4.828 18.719 -1.777 1 98.56 155 LEU A O 1
ATOM 1243 N N . ILE A 1 156 ? 4.27 18.156 0.306 1 97.62 156 ILE A N 1
ATOM 1244 C CA . ILE A 1 156 ? 4.926 16.859 0.347 1 97.62 156 ILE A CA 1
ATOM 1245 C C . ILE A 1 156 ? 4.086 15.875 1.166 1 97.62 156 ILE A C 1
ATOM 1247 O O . ILE A 1 156 ? 3.314 16.281 2.035 1 97.62 156 ILE A O 1
ATOM 1251 N N . GLU A 1 157 ? 4.133 14.672 0.786 1 96.88 157 GLU A N 1
ATOM 1252 C CA . GLU A 1 157 ? 3.342 13.672 1.493 1 96.88 157 GLU A CA 1
ATOM 1253 C C . GLU A 1 157 ? 4.234 12.586 2.096 1 96.88 157 GLU A C 1
ATOM 1255 O O . GLU A 1 157 ? 5.371 12.406 1.66 1 96.88 157 GLU A O 1
ATOM 1260 N N . SER A 1 158 ? 3.797 11.992 3.109 1 95.31 158 SER A N 1
ATOM 1261 C CA . SER A 1 158 ? 4.387 10.797 3.699 1 95.31 158 SER A CA 1
ATOM 1262 C C . SER A 1 158 ? 3.393 9.641 3.709 1 95.31 158 SER A C 1
ATOM 1264 O O . SER A 1 158 ? 2.189 9.844 3.877 1 95.31 158 SER A O 1
ATOM 1266 N N . THR A 1 159 ? 3.922 8.43 3.445 1 94.88 159 THR A N 1
ATOM 1267 C CA . THR A 1 159 ? 3.104 7.223 3.434 1 94.88 159 THR A CA 1
ATOM 1268 C C . THR A 1 159 ? 3.654 6.188 4.41 1 94.88 159 THR A C 1
ATOM 1270 O O . THR A 1 159 ? 4.727 5.621 4.184 1 94.88 159 THR A O 1
ATOM 1273 N N . ASN A 1 160 ? 2.857 5.93 5.398 1 94.19 160 ASN A N 1
ATOM 1274 C CA . ASN A 1 160 ? 3.234 4.941 6.402 1 94.19 160 ASN A CA 1
ATOM 1275 C C . ASN A 1 160 ? 4.617 5.23 6.984 1 94.19 160 ASN A C 1
ATOM 1277 O O . ASN A 1 160 ? 5.469 4.34 7.039 1 94.19 160 ASN A O 1
ATOM 1281 N N . GLU A 1 161 ? 4.824 6.422 7.391 1 93.62 161 GLU A N 1
ATOM 1282 C CA . GLU A 1 161 ? 6.098 6.867 7.941 1 93.62 161 GLU A CA 1
ATOM 1283 C C . GLU A 1 161 ? 5.918 7.48 9.328 1 93.62 161 GLU A C 1
ATOM 1285 O O . GLU A 1 161 ? 5 8.273 9.547 1 93.62 161 GLU A O 1
ATOM 1290 N N . GLY A 1 162 ? 6.789 7.125 10.18 1 94.88 162 GLY A N 1
ATOM 1291 C CA . GLY A 1 162 ? 6.707 7.641 11.539 1 94.88 162 GLY A CA 1
ATOM 1292 C C . GLY A 1 162 ? 7.113 9.102 11.648 1 94.88 162 GLY A C 1
ATOM 1293 O O . GLY A 1 162 ? 8.047 9.547 10.969 1 94.88 162 GLY A O 1
ATOM 1294 N N . TRP A 1 163 ? 6.387 9.781 12.492 1 96.5 163 TRP A N 1
ATOM 1295 C CA . TRP A 1 163 ? 6.695 11.188 12.766 1 96.5 163 TRP A CA 1
ATOM 1296 C C . TRP A 1 163 ? 7.824 11.305 13.781 1 96.5 163 TRP A C 1
ATOM 1298 O O . TRP A 1 163 ? 7.621 11.82 14.883 1 96.5 163 TRP A O 1
ATOM 1308 N N . ASN A 1 164 ? 9.047 11.07 13.359 1 94.25 164 ASN A N 1
ATOM 1309 C CA . ASN A 1 164 ? 10.219 10.977 14.234 1 94.25 164 ASN A CA 1
ATOM 1310 C C . ASN A 1 164 ? 10.758 12.359 14.586 1 94.25 164 ASN A C 1
ATOM 1312 O O . ASN A 1 164 ? 11.484 12.516 15.57 1 94.25 164 ASN A O 1
ATOM 1316 N N . ASN A 1 165 ? 10.438 13.305 13.844 1 95.31 165 ASN A N 1
ATOM 1317 C CA . ASN A 1 165 ? 10.969 14.641 14.078 1 95.31 165 ASN A CA 1
ATOM 1318 C C . ASN A 1 165 ? 9.984 15.516 14.852 1 95.31 165 ASN A C 1
ATOM 1320 O O . ASN A 1 165 ? 10.203 16.719 15.008 1 95.31 165 ASN A O 1
ATOM 1324 N N . SER A 1 166 ? 8.945 14.898 15.273 1 95.62 166 SER A N 1
ATOM 1325 C CA . SER A 1 166 ? 7.934 15.656 16 1 95.62 166 SER A CA 1
ATOM 1326 C C . SER A 1 166 ? 8.102 15.5 17.516 1 95.62 166 SER A C 1
ATOM 1328 O O . SER A 1 166 ? 8.391 14.406 18 1 95.62 166 SER A O 1
ATOM 1330 N N . VAL A 1 167 ? 7.969 16.578 18.234 1 94.12 167 VAL A N 1
ATOM 1331 C CA . VAL A 1 167 ? 7.891 16.484 19.688 1 94.12 167 VAL A CA 1
ATOM 1332 C C . VAL A 1 167 ? 6.68 15.641 20.078 1 94.12 167 VAL A C 1
ATOM 1334 O O . VAL A 1 167 ? 5.543 15.969 19.734 1 94.12 167 VAL A O 1
ATOM 1337 N N . PRO A 1 168 ? 6.871 14.633 20.781 1 94.12 168 PRO A N 1
ATOM 1338 C CA . PRO A 1 168 ? 5.789 13.695 21.062 1 94.12 168 PRO A CA 1
ATOM 1339 C C . PRO A 1 168 ? 4.727 14.273 22 1 94.12 168 PRO A C 1
ATOM 1341 O O . PRO A 1 168 ? 5.039 15.117 22.844 1 94.12 168 PRO A O 1
ATOM 1344 N N . LEU A 1 169 ? 3.572 13.812 21.75 1 94.62 169 LEU A N 1
ATOM 1345 C CA . LEU A 1 169 ? 2.463 14.094 22.656 1 94.62 169 LEU A CA 1
ATOM 1346 C C . LEU A 1 169 ? 2.311 12.977 23.688 1 94.62 169 LEU A C 1
ATOM 1348 O O . LEU A 1 169 ? 1.95 13.242 24.844 1 94.62 169 LEU A O 1
ATOM 1352 N N . THR A 1 170 ? 2.555 11.797 23.25 1 94.62 170 THR A N 1
ATOM 1353 C CA . THR A 1 170 ? 2.568 10.594 24.078 1 94.62 170 THR A CA 1
ATOM 1354 C C . THR A 1 170 ? 3.818 9.766 23.797 1 94.62 170 THR A C 1
ATOM 1356 O O . THR A 1 170 ? 4.684 10.172 23.016 1 94.62 170 THR A O 1
ATOM 1359 N N . LYS A 1 171 ? 3.889 8.656 24.469 1 92.06 171 LYS A N 1
ATOM 1360 C CA . LYS A 1 171 ? 5.012 7.754 24.234 1 92.06 171 LYS A CA 1
ATOM 1361 C C . LYS A 1 171 ? 4.914 7.098 22.875 1 92.06 171 LYS A C 1
ATOM 1363 O O . LYS A 1 171 ? 5.922 6.664 22.312 1 92.06 171 LYS A O 1
ATOM 1368 N N . THR A 1 172 ? 3.736 7.102 22.422 1 93.44 172 THR A N 1
ATOM 1369 C CA . THR A 1 172 ? 3.498 6.492 21.109 1 93.44 172 THR A CA 1
ATOM 1370 C C . THR A 1 172 ? 3.82 7.473 19.984 1 93.44 172 THR A C 1
ATOM 1372 O O . THR A 1 172 ? 3.391 8.625 20.016 1 93.44 172 THR A O 1
ATOM 1375 N N . ARG A 1 173 ? 4.52 7.012 18.984 1 94.19 173 ARG A N 1
ATOM 1376 C CA . ARG A 1 173 ? 4.852 7.816 17.828 1 94.19 173 ARG A CA 1
ATOM 1377 C C . ARG A 1 173 ? 3.826 7.617 16.703 1 94.19 173 ARG A C 1
ATOM 1379 O O . ARG A 1 173 ? 3.605 6.492 16.266 1 94.19 173 ARG A O 1
ATOM 1386 N N . PRO A 1 174 ? 3.242 8.695 16.266 1 96.62 174 PRO A N 1
ATOM 1387 C CA . PRO A 1 174 ? 2.299 8.562 15.148 1 96.62 174 PRO A CA 1
ATOM 1388 C C . PRO A 1 174 ? 2.969 8.07 13.867 1 96.62 174 PRO A C 1
ATOM 1390 O O . PRO A 1 174 ? 4.117 8.422 13.594 1 96.62 174 PRO A O 1
ATOM 1393 N N . GLN A 1 175 ? 2.273 7.332 13.102 1 96.81 175 GLN A N 1
ATOM 1394 C CA . GLN A 1 175 ? 2.676 6.836 11.789 1 96.81 175 GLN A CA 1
ATOM 1395 C C . GLN A 1 175 ? 1.473 6.707 10.852 1 96.81 175 GLN A C 1
ATOM 1397 O O . GLN A 1 175 ? 1.055 5.598 10.523 1 96.81 175 GLN A O 1
ATOM 1402 N N . PRO A 1 176 ? 0.985 7.848 10.398 1 97.5 176 PRO A N 1
ATOM 1403 C CA . PRO A 1 176 ? -0.203 7.797 9.547 1 97.5 176 PRO A CA 1
ATOM 1404 C C . PRO A 1 176 ? 0.03 7.008 8.258 1 97.5 176 PRO A C 1
ATOM 1406 O O . PRO A 1 176 ? 1.14 7.008 7.723 1 97.5 176 PRO A O 1
ATOM 1409 N N . ASP A 1 177 ? -1.032 6.395 7.73 1 96.94 177 ASP A N 1
ATOM 1410 C CA . ASP A 1 177 ? -0.954 5.734 6.43 1 96.94 177 ASP A CA 1
ATOM 1411 C C . ASP A 1 177 ? -0.649 6.738 5.32 1 96.94 177 ASP A C 1
ATOM 1413 O O . ASP A 1 177 ? -0.004 6.398 4.328 1 96.94 177 ASP A O 1
ATOM 1417 N N . TYR A 1 178 ? -1.188 7.859 5.508 1 98.25 178 TYR A N 1
ATOM 1418 C CA . TYR A 1 178 ? -0.987 8.969 4.578 1 98.25 178 TYR A CA 1
ATOM 1419 C C . TYR A 1 178 ? -1.031 10.305 5.305 1 98.25 178 TYR A C 1
ATOM 1421 O O . TYR A 1 178 ? -1.865 10.508 6.188 1 98.25 178 TYR A O 1
ATOM 1429 N N . SER A 1 179 ? -0.104 11.172 4.996 1 98.62 179 SER A N 1
ATOM 1430 C CA . SER A 1 179 ? -0.144 12.523 5.547 1 98.62 179 SER A CA 1
ATOM 1431 C C . SER A 1 179 ? 0.432 13.531 4.562 1 98.62 179 SER A C 1
ATOM 1433 O O . SER A 1 179 ? 1.203 13.172 3.672 1 98.62 179 SER A O 1
ATOM 1435 N N . VAL A 1 180 ? -0.03 14.766 4.711 1 98.81 180 VAL A N 1
ATOM 1436 C CA . VAL A 1 180 ? 0.399 15.852 3.828 1 98.81 180 VAL A CA 1
ATOM 1437 C C . VAL A 1 180 ? 0.825 17.062 4.656 1 98.81 180 VAL A C 1
ATOM 1439 O O . VAL A 1 180 ? 0.185 17.391 5.66 1 98.81 180 VAL A O 1
ATOM 1442 N N . GLY A 1 181 ? 1.936 17.656 4.336 1 98.81 181 GLY A N 1
ATOM 1443 C CA . GLY A 1 181 ? 2.441 18.906 4.859 1 98.81 181 GLY A CA 1
ATOM 1444 C C . GLY A 1 181 ? 3.221 19.719 3.832 1 98.81 181 GLY A C 1
ATOM 1445 O O . GLY A 1 181 ? 2.959 19.609 2.631 1 98.81 181 GLY A O 1
ATOM 1446 N N . PHE A 1 182 ? 4.031 20.578 4.336 1 98.81 182 PHE A N 1
ATOM 1447 C CA . PHE A 1 182 ? 4.766 21.453 3.43 1 98.81 182 PHE A CA 1
ATOM 1448 C C . PHE A 1 182 ? 6.219 21 3.303 1 98.81 182 PHE A C 1
ATOM 1450 O O . PHE A 1 182 ? 6.832 20.594 4.285 1 98.81 182 PHE A O 1
ATOM 1457 N N . ARG A 1 183 ? 6.711 21.172 2.098 1 97.25 183 ARG A N 1
ATOM 1458 C CA . ARG A 1 183 ? 8.117 20.875 1.875 1 97.25 183 ARG A CA 1
ATOM 1459 C C . ARG A 1 183 ? 9.008 22 2.377 1 97.25 183 ARG A C 1
ATOM 1461 O O . ARG A 1 183 ? 8.555 23.156 2.484 1 97.25 183 ARG A O 1
ATOM 1468 N N . ARG A 1 184 ? 10.227 21.672 2.566 1 96.31 184 ARG A N 1
ATOM 1469 C CA . ARG A 1 184 ? 11.195 22.656 3.018 1 96.31 184 ARG A CA 1
ATOM 1470 C C . ARG A 1 184 ? 11.328 23.797 2.01 1 96.31 184 ARG A C 1
ATOM 1472 O O . ARG A 1 184 ? 11.352 24.969 2.389 1 96.31 184 ARG A O 1
ATOM 1479 N N . LYS A 1 185 ? 11.336 23.438 0.759 1 95.88 185 LYS A N 1
ATOM 1480 C CA . LYS A 1 185 ? 11.578 24.406 -0.313 1 95.88 185 LYS A CA 1
ATOM 1481 C C . LYS A 1 185 ? 10.398 25.359 -0.471 1 95.88 185 LYS A C 1
ATOM 1483 O O . LYS A 1 185 ? 10.5 26.375 -1.163 1 95.88 185 LYS A O 1
ATOM 1488 N N . ALA A 1 186 ? 9.32 25.031 0.176 1 97.81 186 ALA A N 1
ATOM 1489 C CA . ALA A 1 186 ? 8.164 25.922 0.114 1 97.81 186 ALA A CA 1
ATOM 1490 C C . ALA A 1 186 ? 8.398 27.188 0.913 1 97.81 186 ALA A C 1
ATOM 1492 O O . ALA A 1 186 ? 7.68 28.188 0.744 1 97.81 186 ALA A O 1
ATOM 1493 N N . PHE A 1 187 ? 9.367 27.188 1.75 1 98.12 187 PHE A N 1
ATOM 1494 C CA . PHE A 1 187 ? 9.711 28.344 2.576 1 98.12 187 PHE A CA 1
ATOM 1495 C C . PHE A 1 187 ? 10.945 29.047 2.035 1 98.12 187 PHE A C 1
ATOM 1497 O O . PHE A 1 187 ? 11.844 28.406 1.484 1 98.12 187 PHE A O 1
ATOM 1504 N N . SER A 1 188 ? 10.992 30.375 2.229 1 97.25 188 SER A N 1
ATOM 1505 C CA . SER A 1 188 ? 12.156 31.141 1.802 1 97.25 188 SER A CA 1
ATOM 1506 C C . SER A 1 188 ? 13.352 30.891 2.719 1 97.25 188 SER A C 1
ATOM 1508 O O . SER A 1 188 ? 13.188 30.391 3.836 1 97.25 188 SER A O 1
ATOM 1510 N N . ASP A 1 189 ? 14.484 31.266 2.23 1 95.88 189 ASP A N 1
ATOM 1511 C CA . ASP A 1 189 ? 15.695 31.125 3.041 1 95.88 189 ASP A CA 1
ATOM 1512 C C . ASP A 1 189 ? 15.578 31.938 4.336 1 95.88 189 ASP A C 1
ATOM 1514 O O . ASP A 1 189 ? 16.047 31.484 5.391 1 95.88 189 ASP A O 1
ATOM 1518 N N . ASP A 1 190 ? 15.016 33.062 4.215 1 95.12 190 ASP A N 1
ATOM 1519 C CA . ASP A 1 190 ? 14.82 33.906 5.395 1 95.12 190 ASP A CA 1
ATOM 1520 C C . ASP A 1 190 ? 13.891 33.25 6.398 1 95.12 190 ASP A C 1
ATOM 1522 O O . ASP A 1 190 ? 14.156 33.25 7.605 1 95.12 190 ASP A O 1
ATOM 1526 N N . GLN A 1 191 ? 12.914 32.656 5.949 1 96.69 191 GLN A N 1
ATOM 1527 C CA . GLN A 1 191 ? 11.969 31.953 6.809 1 96.69 191 GLN A CA 1
ATOM 1528 C C . GLN A 1 191 ? 12.617 30.734 7.469 1 96.69 191 GLN A C 1
ATOM 1530 O O . GLN A 1 191 ? 12.406 30.484 8.656 1 96.69 191 GLN A O 1
ATOM 1535 N N . LEU A 1 192 ? 13.336 30.016 6.703 1 95.69 192 LEU A N 1
ATOM 1536 C CA . LEU A 1 192 ? 14.031 28.859 7.238 1 95.69 192 LEU A CA 1
ATOM 1537 C C . LEU A 1 192 ? 15.047 29.266 8.305 1 95.69 192 LEU A C 1
ATOM 1539 O O . LEU A 1 192 ? 15.234 28.562 9.297 1 95.69 192 LEU A O 1
ATOM 1543 N N . ALA A 1 193 ? 15.68 30.375 8.078 1 93.38 193 ALA A N 1
ATOM 1544 C CA . ALA A 1 193 ? 16.609 30.891 9.078 1 93.38 193 ALA A CA 1
ATOM 1545 C C . ALA A 1 193 ? 15.891 31.219 10.383 1 93.38 193 ALA A C 1
ATOM 1547 O O . ALA A 1 193 ? 16.422 30.953 11.469 1 93.38 193 ALA A O 1
ATOM 1548 N N . LYS A 1 194 ? 14.766 31.781 10.258 1 92.06 194 LYS A N 1
ATOM 1549 C CA . LYS A 1 194 ? 13.977 32.125 11.43 1 92.06 194 LYS A CA 1
ATOM 1550 C C . LYS A 1 194 ? 13.492 30.875 12.164 1 92.06 194 LYS A C 1
ATOM 1552 O O . LYS A 1 194 ? 13.359 30.891 13.391 1 92.06 194 LYS A O 1
ATOM 1557 N N . LEU A 1 195 ? 13.273 29.781 11.438 1 94.25 195 LEU A N 1
ATOM 1558 C CA . LEU A 1 195 ? 12.781 28.547 12.016 1 94.25 195 LEU A CA 1
ATOM 1559 C C . LEU A 1 195 ? 13.938 27.719 12.586 1 94.25 195 LEU A C 1
ATOM 1561 O O . LEU A 1 195 ? 13.711 26.797 13.367 1 94.25 195 LEU A O 1
ATOM 1565 N N . ALA A 1 196 ? 15.094 27.969 12.227 1 91.38 196 ALA A N 1
ATOM 1566 C CA . ALA A 1 196 ? 16.266 27.141 12.461 1 91.38 196 ALA A CA 1
ATOM 1567 C C . ALA A 1 196 ? 16.422 26.812 13.945 1 91.38 196 ALA A C 1
ATOM 1569 O O . ALA A 1 196 ? 16.703 25.656 14.312 1 91.38 196 ALA A O 1
ATOM 1570 N N . PRO A 1 197 ? 16.234 27.812 14.82 1 88.88 197 PRO A N 1
ATOM 1571 C CA . PRO A 1 197 ? 16.406 27.5 16.234 1 88.88 197 PRO A CA 1
ATOM 1572 C C . PRO A 1 197 ? 15.383 26.5 16.75 1 88.88 197 PRO A C 1
ATOM 1574 O O . PRO A 1 197 ? 15.648 25.781 17.719 1 88.88 197 PRO A O 1
ATOM 1577 N N . PHE A 1 198 ? 14.289 26.422 16.109 1 91.75 198 PHE A N 1
ATOM 1578 C CA . PHE A 1 198 ? 13.195 25.578 16.562 1 91.75 198 PHE A CA 1
ATOM 1579 C C . PHE A 1 198 ? 13.266 24.188 15.914 1 91.75 198 PHE A C 1
ATOM 1581 O O . PHE A 1 198 ? 12.664 23.234 16.406 1 91.75 198 PHE A O 1
ATOM 1588 N N . ILE A 1 199 ? 13.898 24.094 14.859 1 92.19 199 ILE A N 1
ATOM 1589 C CA . ILE A 1 199 ? 14 22.844 14.125 1 92.19 199 ILE A CA 1
ATOM 1590 C C . ILE A 1 199 ? 15.273 22.109 14.523 1 92.19 199 ILE A C 1
ATOM 1592 O O . ILE A 1 199 ? 15.297 20.875 14.578 1 92.19 199 ILE A O 1
ATOM 1596 N N . GLY A 1 200 ? 16.344 22.812 14.742 1 89.69 200 GLY A N 1
ATOM 1597 C CA . GLY A 1 200 ? 17.609 22.203 15.133 1 89.69 200 GLY A CA 1
ATOM 1598 C C . GLY A 1 200 ? 18.219 21.344 14.039 1 89.69 200 GLY A C 1
ATOM 1599 O O . GLY A 1 200 ? 18.109 21.672 12.852 1 89.69 200 GLY A O 1
ATOM 1600 N N . ASN A 1 201 ? 18.984 20.344 14.555 1 89.69 201 ASN A N 1
ATOM 1601 C CA . ASN A 1 201 ? 19.562 19.359 13.633 1 89.69 201 ASN A CA 1
ATOM 1602 C C . ASN A 1 201 ? 18.562 18.266 13.273 1 89.69 201 ASN A C 1
ATOM 1604 O O . ASN A 1 201 ? 18.703 17.125 13.703 1 89.69 201 ASN A O 1
ATOM 1608 N N . TRP A 1 202 ? 17.75 18.656 12.422 1 88.25 202 TRP A N 1
ATOM 1609 C CA . TRP A 1 202 ? 16.625 17.781 12.102 1 88.25 202 TRP A CA 1
ATOM 1610 C C . TRP A 1 202 ? 17.094 16.516 11.398 1 88.25 202 TRP A C 1
ATOM 1612 O O . TRP A 1 202 ? 16.469 15.461 11.531 1 88.25 202 TRP A O 1
ATOM 1622 N N . LEU A 1 203 ? 18.203 16.562 10.656 1 87.62 203 LEU A N 1
ATOM 1623 C CA . LEU A 1 203 ? 18.766 15.375 10.031 1 87.62 203 LEU A CA 1
ATOM 1624 C C . LEU A 1 203 ? 19.375 14.445 11.07 1 87.62 203 LEU A C 1
ATOM 1626 O O . LEU A 1 203 ? 19.438 13.227 10.859 1 87.62 203 LEU A O 1
ATOM 1630 N N . GLY A 1 204 ? 19.734 15.039 12.109 1 84.5 204 GLY A N 1
ATOM 1631 C CA . GLY A 1 204 ? 20.328 14.266 13.195 1 84.5 204 GLY A CA 1
ATOM 1632 C C . GLY A 1 204 ? 19.312 13.664 14.133 1 84.5 204 GLY A C 1
ATOM 1633 O O . GLY A 1 204 ? 19.656 12.93 15.055 1 84.5 204 GLY A O 1
ATOM 1634 N N . GLY A 1 205 ? 18.094 14.008 13.953 1 87.5 205 GLY A N 1
ATOM 1635 C CA . GLY A 1 205 ? 17.062 13.375 14.75 1 87.5 205 GLY A CA 1
ATOM 1636 C C . GLY A 1 205 ? 16.438 14.305 15.773 1 87.5 205 GLY A C 1
ATOM 1637 O O . GLY A 1 205 ? 15.617 13.891 16.578 1 87.5 205 GLY A O 1
ATOM 1638 N N . ASP A 1 206 ? 16.812 15.547 15.727 1 90.75 206 ASP A N 1
ATOM 1639 C CA . ASP A 1 206 ? 16.188 16.5 16.641 1 90.75 206 ASP A CA 1
ATOM 1640 C C . ASP A 1 206 ? 14.68 16.562 16.406 1 90.75 206 ASP A C 1
ATOM 1642 O O . ASP A 1 206 ? 14.195 16.297 15.305 1 90.75 206 ASP A O 1
ATOM 1646 N N . GLN A 1 207 ? 14.008 16.859 17.453 1 94.44 207 GLN A N 1
ATOM 1647 C CA . GLN A 1 207 ? 12.555 16.938 17.375 1 94.44 207 GLN A CA 1
ATOM 1648 C C . GLN A 1 207 ? 12.086 18.391 17.453 1 94.44 207 GLN A C 1
ATOM 1650 O O . GLN A 1 207 ? 12.711 19.219 18.125 1 94.44 207 GLN A O 1
ATOM 1655 N N . SER A 1 208 ? 11.031 18.672 16.766 1 95 208 SER A N 1
ATOM 1656 C CA . SER A 1 208 ? 10.438 20 16.656 1 95 208 SER A CA 1
ATOM 1657 C C . SER A 1 208 ? 8.914 19.922 16.641 1 95 208 SER A C 1
ATOM 1659 O O . SER A 1 208 ? 8.344 18.922 16.188 1 95 208 SER A O 1
ATOM 1661 N N . PHE A 1 209 ? 8.328 20.969 17.094 1 95.81 209 PHE A N 1
ATOM 1662 C CA . PHE A 1 209 ? 6.883 21.062 16.969 1 95.81 209 PHE A CA 1
ATOM 1663 C C . PHE A 1 209 ? 6.473 21.203 15.5 1 95.81 209 PHE A C 1
ATOM 1665 O O . PHE A 1 209 ? 5.344 20.875 15.133 1 95.81 209 PHE A O 1
ATOM 1672 N N . PHE A 1 210 ? 7.414 21.656 14.734 1 97.69 210 PHE A N 1
ATOM 1673 C CA . PHE A 1 210 ? 7.016 22.172 13.43 1 97.69 210 PHE A CA 1
ATOM 1674 C C . PHE A 1 210 ? 7.289 21.141 12.336 1 97.69 210 PHE A C 1
ATOM 1676 O O . PHE A 1 210 ? 6.898 21.344 11.188 1 97.69 210 PHE A O 1
ATOM 1683 N N . MET A 1 211 ? 7.934 20.062 12.703 1 97.25 211 MET A N 1
ATOM 1684 C CA . MET A 1 211 ? 8.25 19 11.742 1 97.25 211 MET A CA 1
ATOM 1685 C C . MET A 1 211 ? 7.652 17.672 12.18 1 97.25 211 MET A C 1
ATOM 1687 O O . MET A 1 211 ? 7.695 17.328 13.359 1 97.25 211 MET A O 1
ATOM 1691 N N . ALA A 1 212 ? 7.066 17.016 11.188 1 97.19 212 ALA A N 1
ATOM 1692 C CA . ALA A 1 212 ? 6.605 15.656 11.438 1 97.19 212 ALA A CA 1
ATOM 1693 C C . ALA A 1 212 ? 7.695 14.641 11.109 1 97.19 212 ALA A C 1
ATOM 1695 O O . ALA A 1 212 ? 8.062 13.82 11.945 1 97.19 212 ALA A O 1
ATOM 1696 N N . THR A 1 213 ? 8.141 14.633 9.914 1 95.75 213 THR A N 1
ATOM 1697 C CA . THR A 1 213 ? 9.289 13.875 9.438 1 95.75 213 THR A CA 1
ATOM 1698 C C . THR A 1 213 ? 10.438 14.812 9.078 1 95.75 213 THR A C 1
ATOM 1700 O O . THR A 1 213 ? 10.305 16.031 9.18 1 95.75 213 THR A O 1
ATOM 1703 N N . TYR A 1 214 ? 11.547 14.266 8.609 1 93.25 214 TYR A N 1
ATOM 1704 C CA . TYR A 1 214 ? 12.711 15.102 8.352 1 93.25 214 TYR A CA 1
ATOM 1705 C C . TYR A 1 214 ? 12.5 15.969 7.113 1 93.25 214 TYR A C 1
ATOM 1707 O O . TYR A 1 214 ? 13.266 16.891 6.859 1 93.25 214 TYR A O 1
ATOM 1715 N N . TYR A 1 215 ? 11.367 15.742 6.473 1 94.5 215 TYR A N 1
ATOM 1716 C CA . TYR A 1 215 ? 11.188 16.547 5.262 1 94.5 215 TYR A CA 1
ATOM 1717 C C . TYR A 1 215 ? 9.812 17.203 5.246 1 94.5 215 TYR A C 1
ATOM 1719 O O . TYR A 1 215 ? 9.461 17.891 4.285 1 94.5 215 TYR A O 1
ATOM 1727 N N . MET A 1 216 ? 8.977 16.953 6.215 1 97.38 216 MET A N 1
ATOM 1728 C CA . MET A 1 216 ? 7.613 17.469 6.184 1 97.38 216 MET A CA 1
ATOM 1729 C C . MET A 1 216 ? 7.395 18.5 7.293 1 97.38 216 MET A C 1
ATOM 1731 O O . MET A 1 216 ? 7.457 18.156 8.477 1 97.38 216 MET A O 1
ATOM 1735 N N . PHE A 1 217 ? 7.082 19.703 6.895 1 98.56 217 PHE A N 1
ATOM 1736 C CA . PHE A 1 217 ? 6.773 20.781 7.812 1 98.56 217 PHE A CA 1
ATOM 1737 C C . PHE A 1 217 ? 5.27 20.969 7.953 1 98.56 217 PHE A C 1
ATOM 1739 O O . PHE A 1 217 ? 4.531 20.875 6.969 1 98.56 217 PHE A O 1
ATOM 1746 N N . PHE A 1 218 ? 4.82 21.188 9.109 1 98.69 218 PHE A N 1
ATOM 1747 C CA . PHE A 1 218 ? 3.451 21.594 9.398 1 98.69 218 PHE A CA 1
ATOM 1748 C C . PHE A 1 218 ? 2.451 20.703 8.68 1 98.69 218 PHE A C 1
ATOM 1750 O O . PHE A 1 218 ? 1.646 21.188 7.879 1 98.69 218 PHE A O 1
ATOM 1757 N N . PRO A 1 219 ? 2.438 19.422 9.008 1 98.81 219 PRO A N 1
ATOM 1758 C CA . PRO A 1 219 ? 1.383 18.578 8.43 1 98.81 219 PRO A CA 1
ATOM 1759 C C . PRO A 1 219 ? -0.019 19.109 8.742 1 98.81 219 PRO A C 1
ATOM 1761 O O . PRO A 1 219 ? -0.24 19.703 9.797 1 98.81 219 PRO A O 1
ATOM 1764 N N . PHE A 1 220 ? -0.972 18.891 7.777 1 98.94 220 PHE A N 1
ATOM 1765 C CA . PHE A 1 220 ? -2.299 19.438 8.039 1 98.94 220 PHE A CA 1
ATOM 1766 C C . PHE A 1 220 ? -3.381 18.438 7.652 1 98.94 220 PHE A C 1
ATOM 1768 O O . PHE A 1 220 ? -4.57 18.672 7.867 1 98.94 220 PHE A O 1
ATOM 1775 N N . LEU A 1 221 ? -3.023 17.297 7.066 1 98.94 221 LEU A N 1
ATOM 1776 C CA . LEU A 1 221 ? -3.961 16.25 6.699 1 98.94 221 LEU A CA 1
ATOM 1777 C C . LEU A 1 221 ? -3.369 14.875 6.984 1 98.94 221 LEU A C 1
ATOM 1779 O O . LEU A 1 221 ? -2.201 14.617 6.68 1 98.94 221 LEU A O 1
ATOM 1783 N N . ALA A 1 222 ? -4.113 14.062 7.609 1 98.88 222 ALA A N 1
ATOM 1784 C CA . ALA A 1 222 ? -3.732 12.664 7.805 1 98.88 222 ALA A CA 1
ATOM 1785 C C . ALA A 1 222 ? -4.879 11.727 7.445 1 98.88 222 ALA A C 1
ATOM 1787 O O . ALA A 1 222 ? -6.051 12.078 7.598 1 98.88 222 ALA A O 1
ATOM 1788 N N . CYS A 1 223 ? -4.535 10.586 6.969 1 98.75 223 CYS A N 1
ATOM 1789 C CA . CYS A 1 223 ? -5.492 9.539 6.629 1 98.75 223 CYS A CA 1
ATOM 1790 C C . CYS A 1 223 ? -5.066 8.195 7.223 1 98.75 223 CYS A C 1
ATOM 1792 O O . CYS A 1 223 ? -3.904 7.812 7.117 1 98.75 223 CYS A O 1
ATOM 1794 N N . GLU A 1 224 ? -5.969 7.625 7.918 1 98.44 224 GLU A N 1
ATOM 1795 C CA . GLU A 1 224 ? -5.805 6.266 8.422 1 98.44 224 GLU A CA 1
ATOM 1796 C C . GLU A 1 224 ? -6.797 5.309 7.773 1 98.44 224 GLU A C 1
ATOM 1798 O O . GLU A 1 224 ? -7.977 5.637 7.621 1 98.44 224 GLU A O 1
ATOM 1803 N N . VAL A 1 225 ? -6.27 4.156 7.387 1 97.06 225 VAL A N 1
ATOM 1804 C CA . VAL A 1 225 ? -7.074 3.17 6.672 1 97.06 225 VAL A CA 1
ATOM 1805 C C . VAL A 1 225 ? -7.195 1.898 7.508 1 97.06 225 VAL A C 1
ATOM 1807 O O . VAL A 1 225 ? -6.23 1.471 8.141 1 97.06 225 VAL A O 1
ATOM 1810 N N . LYS A 1 226 ? -8.383 1.378 7.562 1 94.12 226 LYS A N 1
ATOM 1811 C CA . LYS A 1 226 ? -8.641 0.085 8.188 1 94.12 226 LYS A CA 1
ATOM 1812 C C . LYS A 1 226 ? -9.359 -0.858 7.227 1 94.12 226 LYS A C 1
ATOM 1814 O O . LYS A 1 226 ? -9.609 -0.504 6.07 1 94.12 226 LYS A O 1
ATOM 1819 N N . CYS A 1 227 ? -9.461 -2.027 7.629 1 88.56 227 CYS A N 1
ATOM 1820 C CA . CYS A 1 227 ? -10.219 -3.018 6.879 1 88.56 227 CYS A CA 1
ATOM 1821 C C . CYS A 1 227 ? -11.312 -3.635 7.742 1 88.56 227 CYS A C 1
ATOM 1823 O O . CYS A 1 227 ? -11.602 -3.141 8.836 1 88.56 227 CYS A O 1
ATOM 1825 N N . SER A 1 228 ? -11.953 -4.707 7.277 1 78.56 228 SER A N 1
ATOM 1826 C CA . SER A 1 228 ? -13.094 -5.309 7.953 1 78.56 228 SER A CA 1
ATOM 1827 C C . SER A 1 228 ? -12.703 -5.875 9.312 1 78.56 228 SER A C 1
ATOM 1829 O O . SER A 1 228 ? -13.539 -5.996 10.211 1 78.56 228 SER A O 1
ATOM 1831 N N . ALA A 1 229 ? -11.469 -6.074 9.539 1 76.69 229 ALA A N 1
ATOM 1832 C CA . ALA A 1 229 ? -11.008 -6.746 10.75 1 76.69 229 ALA A CA 1
ATOM 1833 C C . ALA A 1 229 ? -10.734 -5.738 11.859 1 76.69 229 ALA A C 1
ATOM 1835 O O . ALA A 1 229 ? -10.523 -6.121 13.016 1 76.69 229 ALA A O 1
ATOM 1836 N N . ALA A 1 230 ? -10.711 -4.523 11.523 1 81 230 ALA A N 1
ATOM 1837 C CA . ALA A 1 230 ? -10.367 -3.514 12.516 1 81 230 ALA A CA 1
ATOM 1838 C C . ALA A 1 230 ? -11.398 -2.387 12.531 1 81 230 ALA A C 1
ATOM 1840 O O . ALA A 1 230 ? -11.875 -1.961 11.477 1 81 230 ALA A O 1
ATOM 1841 N N . ALA A 1 231 ? -11.656 -1.962 13.664 1 86.5 231 ALA A N 1
ATOM 1842 C CA . ALA A 1 231 ? -12.648 -0.898 13.836 1 86.5 231 ALA A CA 1
ATOM 1843 C C . ALA A 1 231 ? -12.086 0.448 13.391 1 86.5 231 ALA A C 1
ATOM 1845 O O . ALA A 1 231 ? -10.914 0.751 13.625 1 86.5 231 ALA A O 1
ATOM 1846 N N . LEU A 1 232 ? -12.969 1.268 12.844 1 94.44 232 LEU A N 1
ATOM 1847 C CA . LEU A 1 232 ? -12.586 2.607 12.414 1 94.44 232 LEU A CA 1
ATOM 1848 C C . LEU A 1 232 ? -12.25 3.486 13.609 1 94.44 232 LEU A C 1
ATOM 1850 O O . LEU A 1 232 ? -11.578 4.512 13.469 1 94.44 232 LEU A O 1
ATOM 1854 N N . ASP A 1 233 ? -12.664 3.074 14.805 1 94.75 233 ASP A N 1
ATOM 1855 C CA . ASP A 1 233 ? -12.352 3.82 16.016 1 94.75 233 ASP A CA 1
ATOM 1856 C C . ASP A 1 233 ? -10.844 3.861 16.266 1 94.75 233 ASP A C 1
ATOM 1858 O O . ASP A 1 233 ? -10.32 4.844 16.797 1 94.75 233 ASP A O 1
ATOM 1862 N N . VAL A 1 234 ? -10.234 2.803 15.875 1 96.06 234 VAL A N 1
ATOM 1863 C CA . VAL A 1 234 ? -8.781 2.762 16.016 1 96.06 234 VAL A CA 1
ATOM 1864 C C . VAL A 1 234 ? -8.148 3.816 15.109 1 96.06 234 VAL A C 1
ATOM 1866 O O . VAL A 1 234 ? -7.25 4.547 15.531 1 96.06 234 VAL A O 1
ATOM 1869 N N . ALA A 1 235 ? -8.633 3.879 13.883 1 97.5 235 ALA A N 1
ATOM 1870 C CA . ALA A 1 235 ? -8.172 4.902 12.945 1 97.5 235 ALA A CA 1
ATOM 1871 C C . ALA A 1 235 ? -8.438 6.301 13.492 1 97.5 235 ALA A C 1
ATOM 1873 O O . ALA A 1 235 ? -7.613 7.203 13.344 1 97.5 235 ALA A O 1
ATOM 1874 N N . ASP A 1 236 ? -9.547 6.449 14.117 1 97.75 236 ASP A N 1
ATOM 1875 C CA . ASP A 1 236 ? -9.906 7.742 14.68 1 97.75 236 ASP A CA 1
ATOM 1876 C C . ASP A 1 236 ? -8.938 8.156 15.781 1 97.75 236 ASP A C 1
ATOM 1878 O O . ASP A 1 236 ? -8.547 9.32 15.875 1 97.75 236 ASP A O 1
ATOM 1882 N N . ARG A 1 237 ? -8.602 7.254 16.625 1 98 237 ARG A N 1
ATOM 1883 C CA . ARG A 1 237 ? -7.668 7.559 17.703 1 98 237 ARG A CA 1
ATOM 1884 C C . ARG A 1 237 ? -6.289 7.902 17.141 1 98 237 ARG A C 1
ATOM 1886 O O . ARG A 1 237 ? -5.633 8.828 17.625 1 98 237 ARG A O 1
ATOM 1893 N N . GLN A 1 238 ? -5.875 7.148 16.125 1 98.19 238 GLN A N 1
ATOM 1894 C CA . GLN A 1 238 ? -4.605 7.438 15.469 1 98.19 238 GLN A CA 1
ATOM 1895 C C . GLN A 1 238 ? -4.609 8.836 14.867 1 98.19 238 GLN A C 1
ATOM 1897 O O . GLN A 1 238 ? -3.666 9.609 15.062 1 98.19 238 GLN A O 1
ATOM 1902 N N . ASN A 1 239 ? -5.668 9.133 14.195 1 98.69 239 ASN A N 1
ATOM 1903 C CA . ASN A 1 239 ? -5.801 10.43 13.539 1 98.69 239 ASN A CA 1
ATOM 1904 C C . ASN A 1 239 ? -5.906 11.562 14.555 1 98.69 239 ASN A C 1
ATOM 1906 O O . ASN A 1 239 ? -5.367 12.648 14.336 1 98.69 239 ASN A O 1
ATOM 1910 N N . ALA A 1 240 ? -6.633 11.32 15.594 1 98.62 240 ALA A N 1
ATOM 1911 C CA . ALA A 1 240 ? -6.742 12.352 16.625 1 98.62 240 ALA A CA 1
ATOM 1912 C C . ALA A 1 240 ? -5.371 12.703 17.188 1 98.62 240 ALA A C 1
ATOM 1914 O O . ALA A 1 240 ? -5.07 13.875 17.422 1 98.62 240 ALA A O 1
ATOM 1915 N N . HIS A 1 241 ? -4.609 11.727 17.391 1 98.5 241 HIS A N 1
ATOM 1916 C CA . HIS A 1 241 ? -3.256 11.922 17.906 1 98.5 241 HIS A CA 1
ATOM 1917 C C . HIS A 1 241 ? -2.424 12.766 16.938 1 98.5 241 HIS A C 1
ATOM 1919 O O . HIS A 1 241 ? -1.906 13.82 17.328 1 98.5 241 HIS A O 1
ATOM 1925 N N . SER A 1 242 ? -2.33 12.328 15.703 1 98.5 242 SER A N 1
ATOM 1926 C CA . SER A 1 242 ? -1.484 12.992 14.719 1 98.5 242 SER A CA 1
ATOM 1927 C C . SER A 1 242 ? -1.982 14.406 14.43 1 98.5 242 SER A C 1
ATOM 1929 O O . SER A 1 242 ? -1.19 15.352 14.359 1 98.5 242 SER A O 1
ATOM 1931 N N . MET A 1 243 ? -3.25 14.555 14.344 1 98.69 243 MET A N 1
ATOM 1932 C CA . MET A 1 243 ? -3.766 15.844 13.906 1 98.69 243 MET A CA 1
ATOM 1933 C C . MET A 1 243 ? -3.83 16.828 15.07 1 98.69 243 MET A C 1
ATOM 1935 O O . MET A 1 243 ? -3.785 18.047 14.875 1 98.69 243 MET A O 1
ATOM 1939 N N . ALA A 1 244 ? -3.922 16.312 16.25 1 98.5 244 ALA A N 1
ATOM 1940 C CA . ALA A 1 244 ? -3.727 17.203 17.391 1 98.5 244 ALA A CA 1
ATOM 1941 C C . ALA A 1 244 ? -2.312 17.766 17.406 1 98.5 244 ALA A C 1
ATOM 1943 O O . ALA A 1 244 ? -2.123 18.953 17.672 1 98.5 244 ALA A O 1
ATOM 1944 N N . MET A 1 245 ? -1.377 16.938 17.156 1 98.5 245 MET A N 1
ATOM 1945 C CA . MET A 1 245 ? 0.009 17.391 17.062 1 98.5 245 MET A CA 1
ATOM 1946 C C . MET A 1 245 ? 0.178 18.422 15.961 1 98.5 245 MET A C 1
ATOM 1948 O O . MET A 1 245 ? 0.909 19.406 16.141 1 98.5 245 MET A O 1
ATOM 1952 N N . ALA A 1 246 ? -0.5 18.203 14.875 1 98.81 246 ALA A N 1
ATOM 1953 C CA . ALA A 1 246 ? -0.437 19.141 13.758 1 98.81 246 ALA A CA 1
ATOM 1954 C C . ALA A 1 246 ? -1.025 20.5 14.148 1 98.81 246 ALA A C 1
ATOM 1956 O O . ALA A 1 246 ? -0.436 21.547 13.859 1 98.81 246 ALA A O 1
ATOM 1957 N N . ALA A 1 247 ? -2.146 20.469 14.766 1 98.69 247 ALA A N 1
ATOM 1958 C CA . ALA A 1 247 ? -2.771 21.703 15.234 1 98.69 247 ALA A CA 1
ATOM 1959 C C . ALA A 1 247 ? -1.894 22.406 16.266 1 98.69 247 ALA A C 1
ATOM 1961 O O . ALA A 1 247 ? -1.776 23.641 16.25 1 98.69 247 ALA A O 1
ATOM 1962 N N . ARG A 1 248 ? -1.283 21.656 17.109 1 98 248 ARG A N 1
ATOM 1963 C CA . ARG A 1 248 ? -0.386 22.188 18.125 1 98 248 ARG A CA 1
ATOM 1964 C C . ARG A 1 248 ? 0.789 22.922 17.5 1 98 248 ARG A C 1
ATOM 1966 O O . ARG A 1 248 ? 1.213 23.969 17.984 1 98 248 ARG A O 1
ATOM 1973 N N . ALA A 1 249 ? 1.302 22.391 16.469 1 98.12 249 ALA A N 1
ATOM 1974 C CA . ALA A 1 249 ? 2.434 23 15.781 1 98.12 249 ALA A CA 1
ATOM 1975 C C . ALA A 1 249 ? 2.088 24.422 15.312 1 98.12 249 ALA A C 1
ATOM 1977 O O . ALA A 1 249 ? 2.855 25.359 15.539 1 98.12 249 ALA A O 1
ATOM 1978 N N . VAL A 1 250 ? 0.955 24.547 14.727 1 98.5 250 VAL A N 1
ATOM 1979 C CA . VAL A 1 250 ? 0.521 25.844 14.211 1 98.5 250 VAL A CA 1
ATOM 1980 C C . VAL A 1 250 ? 0.232 26.797 15.375 1 98.5 250 VAL A C 1
ATOM 1982 O O . VAL A 1 250 ? 0.63 27.953 15.344 1 98.5 250 VAL A O 1
ATOM 1985 N N . PHE A 1 251 ? -0.435 26.297 16.328 1 97.62 251 PHE A N 1
ATOM 1986 C CA . PHE A 1 251 ? -0.761 27.125 17.484 1 97.62 251 PHE A CA 1
ATOM 1987 C C . PHE A 1 251 ? 0.505 27.656 18.141 1 97.62 251 PHE A C 1
ATOM 1989 O O . PHE A 1 251 ? 0.588 28.844 18.469 1 97.62 251 PHE A O 1
ATOM 1996 N N . GLU A 1 252 ? 1.494 26.812 18.391 1 95.19 252 GLU A N 1
ATOM 1997 C CA . GLU A 1 252 ? 2.74 27.203 19.031 1 95.19 252 GLU A CA 1
ATOM 1998 C C . GLU A 1 252 ? 3.467 28.266 18.219 1 95.19 252 GLU A C 1
ATOM 2000 O O . GLU A 1 252 ? 4.082 29.188 18.781 1 95.19 252 GLU A O 1
ATOM 2005 N N . LEU A 1 253 ? 3.414 28.125 16.953 1 96.44 253 LEU A N 1
ATOM 2006 C CA . LEU A 1 253 ? 4.008 29.156 16.109 1 96.44 253 LEU A CA 1
ATOM 2007 C C . LEU A 1 253 ? 3.324 30.5 16.328 1 96.44 253 LEU A C 1
ATOM 2009 O O . LEU A 1 253 ? 3.996 31.516 16.484 1 96.44 253 LEU A O 1
ATOM 2013 N N . PHE A 1 254 ? 2.051 30.484 16.328 1 96.56 254 PHE A N 1
ATOM 2014 C CA . PHE A 1 254 ? 1.297 31.719 16.484 1 96.56 254 PHE A CA 1
ATOM 2015 C C . PHE A 1 254 ? 1.47 32.281 17.875 1 96.56 254 PHE A C 1
ATOM 2017 O O . PHE A 1 254 ? 1.516 33.5 18.062 1 96.56 254 PHE A O 1
ATOM 2024 N N . ARG A 1 255 ? 1.498 31.438 18.797 1 93.12 255 ARG A N 1
ATOM 2025 C CA . ARG A 1 255 ? 1.771 31.891 20.156 1 93.12 255 ARG A CA 1
ATOM 2026 C C . ARG A 1 255 ? 3.143 32.562 20.25 1 93.12 255 ARG A C 1
ATOM 2028 O O . ARG A 1 255 ? 3.301 33.562 20.938 1 93.12 255 ARG A O 1
ATOM 2035 N N . LEU A 1 256 ? 4.062 32 19.625 1 90.38 256 LEU A N 1
ATOM 2036 C CA . LEU A 1 256 ? 5.426 32.531 19.594 1 90.38 256 LEU A CA 1
ATOM 2037 C C . LEU A 1 256 ? 5.449 33.969 19.125 1 90.38 256 LEU A C 1
ATOM 2039 O O . LEU A 1 256 ? 6.254 34.781 19.609 1 90.38 256 LEU A O 1
ATOM 2043 N N . VAL A 1 257 ? 4.598 34.344 18.234 1 93.5 257 VAL A N 1
ATOM 2044 C CA . VAL A 1 257 ? 4.645 35.688 17.641 1 93.5 257 VAL A CA 1
ATOM 2045 C C . VAL A 1 257 ? 3.498 36.531 18.172 1 93.5 257 VAL A C 1
ATOM 2047 O O . VAL A 1 257 ? 3.193 37.594 17.641 1 93.5 257 VAL A O 1
ATOM 2050 N N . GLY A 1 258 ? 2.795 36.062 19.172 1 91.56 258 GLY A N 1
ATOM 2051 C CA . GLY A 1 258 ? 1.766 36.812 19.859 1 91.56 258 GLY A CA 1
ATOM 2052 C C . GLY A 1 258 ? 0.48 36.938 19.062 1 91.56 258 GLY A C 1
ATOM 2053 O O . GLY A 1 258 ? -0.223 37.969 19.156 1 91.56 258 GLY A O 1
ATOM 2054 N N . ARG A 1 259 ? 0.218 35.969 18.219 1 96.19 259 ARG A N 1
ATOM 2055 C CA . ARG A 1 259 ? -0.962 36 17.359 1 96.19 259 ARG A CA 1
ATOM 2056 C C . ARG A 1 259 ? -1.864 34.781 17.625 1 96.19 259 ARG A C 1
ATOM 2058 O O . ARG A 1 259 ? -2.605 34.375 16.734 1 96.19 259 ARG A O 1
ATOM 2065 N N . GLU A 1 260 ? -1.743 34.188 18.734 1 95.56 260 GLU A N 1
ATOM 2066 C CA . GLU A 1 260 ? -2.465 32.938 19.031 1 95.56 260 GLU A CA 1
ATOM 2067 C C . GLU A 1 260 ? -3.975 33.156 18.969 1 95.56 260 GLU A C 1
ATOM 2069 O O . GLU A 1 260 ? -4.727 32.219 18.656 1 95.56 260 GLU A O 1
ATOM 2074 N N . ALA A 1 261 ? -4.477 34.312 19.188 1 96 261 ALA A N 1
ATOM 2075 C CA . ALA A 1 261 ? -5.906 34.625 19.125 1 96 261 ALA A CA 1
ATOM 2076 C C . ALA A 1 261 ? -6.465 34.375 17.734 1 96 261 ALA A C 1
ATOM 2078 O O . ALA A 1 261 ? -7.637 34 17.578 1 96 261 ALA A O 1
ATOM 2079 N N . GLU A 1 262 ? -5.688 34.531 16.719 1 96.75 262 GLU A N 1
ATOM 2080 C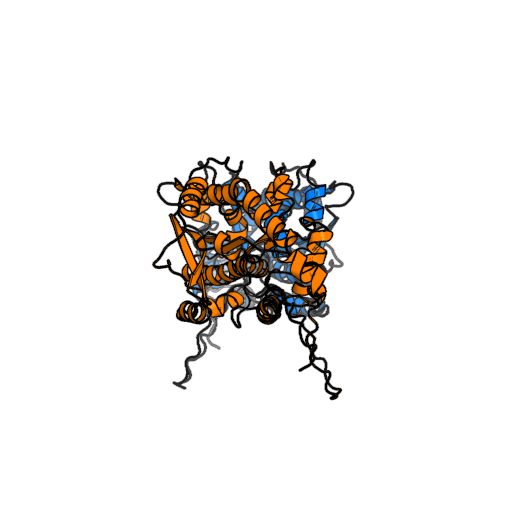 CA . GLU A 1 262 ? -6.109 34.375 15.328 1 96.75 262 GLU A CA 1
ATOM 2081 C C . GLU A 1 262 ? -6.457 32.938 15.008 1 96.75 262 GLU A C 1
ATOM 2083 O O . GLU A 1 262 ? -7.227 32.656 14.086 1 96.75 262 GLU A O 1
ATOM 2088 N N . VAL A 1 263 ? -5.867 32.062 15.797 1 97.75 263 VAL A N 1
ATOM 2089 C CA . VAL A 1 263 ? -6.059 30.641 15.438 1 97.75 263 VAL A CA 1
ATOM 2090 C C . VAL A 1 263 ? -6.953 29.969 16.469 1 97.75 263 VAL A C 1
ATOM 2092 O O . VAL A 1 263 ? -7.246 28.781 16.359 1 97.75 263 VAL A O 1
ATOM 2095 N N . ASP A 1 264 ? -7.414 30.734 17.484 1 97.88 264 ASP A N 1
ATOM 2096 C CA . ASP A 1 264 ? -8.352 30.203 18.469 1 97.88 264 ASP A CA 1
ATOM 2097 C C . ASP A 1 264 ? -9.641 29.734 17.812 1 97.88 264 ASP A C 1
ATOM 2099 O O . ASP A 1 264 ? -10.258 30.469 17.031 1 97.88 264 ASP A O 1
ATOM 2103 N N . ARG A 1 265 ? -9.969 28.438 18.047 1 98.44 265 ARG A N 1
ATOM 2104 C CA . ARG A 1 265 ? -11.211 27.812 17.609 1 98.44 265 ARG A CA 1
ATOM 2105 C C . ARG A 1 265 ? -11.258 27.719 16.094 1 98.44 265 ARG A C 1
ATOM 2107 O O . ARG A 1 265 ? -12.328 27.5 15.508 1 98.44 265 ARG A O 1
ATOM 2114 N N . GLN A 1 266 ? -10.125 27.922 15.391 1 98.5 266 GLN A N 1
ATOM 2115 C CA . GLN A 1 266 ? -10.016 27.703 13.953 1 98.5 266 GLN A CA 1
ATOM 2116 C C . GLN A 1 266 ? -9.523 26.297 13.641 1 98.5 266 GLN A C 1
ATOM 2118 O O . GLN A 1 266 ? -8.602 25.797 14.289 1 98.5 266 GLN A O 1
ATOM 2123 N N . ILE A 1 267 ? -10.156 25.672 12.664 1 98.75 267 ILE A N 1
ATOM 2124 C CA . ILE A 1 267 ? -9.641 24.375 12.227 1 98.75 267 ILE A CA 1
ATOM 2125 C C . ILE A 1 267 ? -8.266 24.562 11.586 1 98.75 267 ILE A C 1
ATOM 2127 O O . ILE A 1 267 ? -8.102 25.375 10.68 1 98.75 267 ILE A O 1
ATOM 2131 N N . LEU A 1 268 ? -7.34 23.766 12.07 1 98.81 268 LEU A N 1
ATOM 2132 C CA . LEU A 1 268 ? -5.965 23.938 11.617 1 98.81 268 LEU A CA 1
ATOM 2133 C C . LEU A 1 268 ? -5.449 22.656 10.953 1 98.81 268 LEU A C 1
ATOM 2135 O O . LEU A 1 268 ? -4.371 22.656 10.359 1 98.81 268 LEU A O 1
ATOM 2139 N N . SER A 1 269 ? -6.16 21.609 11.047 1 98.81 269 SER A N 1
ATOM 2140 C CA . SER A 1 269 ? -5.805 20.344 10.43 1 98.81 269 SER A CA 1
ATOM 2141 C C . SER A 1 269 ? -7.031 19.453 10.227 1 98.81 269 SER A C 1
ATOM 2143 O O . SER A 1 269 ? -8.086 19.703 10.812 1 98.81 269 SER A O 1
ATOM 2145 N N . PHE A 1 270 ? -6.91 18.453 9.352 1 98.94 270 PHE A N 1
ATOM 2146 C CA . PHE A 1 270 ? -8.016 17.562 8.984 1 98.94 270 PHE A CA 1
ATOM 2147 C C . PHE A 1 270 ? -7.582 16.109 9.039 1 98.94 270 PHE A C 1
ATOM 2149 O O . PHE A 1 270 ? -6.402 15.797 8.852 1 98.94 270 PHE A O 1
ATOM 2156 N N . SER A 1 271 ? -8.555 15.258 9.281 1 98.88 271 SER A N 1
ATOM 2157 C CA . SER A 1 271 ? -8.281 13.828 9.172 1 98.88 271 SER A CA 1
ATOM 2158 C C . SER A 1 271 ? -9.406 13.102 8.445 1 98.88 271 SER A C 1
ATOM 2160 O O . SER A 1 271 ? -10.555 13.555 8.461 1 98.88 271 SER A O 1
ATOM 2162 N N . VAL A 1 272 ? -9.031 12.055 7.797 1 98.88 272 VAL A N 1
ATOM 2163 C CA . VAL A 1 272 ? -9.961 11.117 7.168 1 98.88 272 VAL A CA 1
ATOM 2164 C C . VAL A 1 272 ? -9.664 9.703 7.641 1 98.88 272 VAL A C 1
ATOM 2166 O O . VAL A 1 272 ? -8.547 9.203 7.484 1 98.88 272 VAL A O 1
ATOM 2169 N N . SER A 1 273 ? -10.586 9.102 8.281 1 98.69 273 SER A N 1
ATOM 2170 C CA . SER A 1 273 ? -10.57 7.672 8.57 1 98.69 273 SER A CA 1
ATOM 2171 C C . SER A 1 273 ? -11.484 6.902 7.621 1 98.69 273 SER A C 1
ATOM 2173 O O . SER A 1 273 ? -12.641 7.289 7.418 1 98.69 273 SER A O 1
ATOM 2175 N N . HIS A 1 274 ? -10.922 5.828 7.012 1 98.12 274 HIS A N 1
ATOM 2176 C CA . HIS A 1 274 ? -11.844 5.078 6.164 1 98.12 274 HIS A CA 1
ATOM 2177 C C . HIS A 1 274 ? -11.469 3.602 6.117 1 98.12 274 HIS A C 1
ATOM 2179 O O . HIS A 1 274 ? -10.367 3.225 6.52 1 98.12 274 HIS A O 1
ATOM 2185 N N . ASP A 1 275 ? -12.359 2.795 5.82 1 96.19 275 ASP A N 1
ATOM 2186 C CA . ASP A 1 275 ? -12.133 1.403 5.445 1 96.19 275 ASP A CA 1
ATOM 2187 C C . ASP A 1 275 ? -12.672 1.12 4.043 1 96.19 275 ASP A C 1
ATOM 2189 O O . ASP A 1 275 ? -12.555 1.96 3.148 1 96.19 275 ASP A O 1
ATOM 2193 N N . HIS A 1 276 ? -13.133 -0.082 3.771 1 94.75 276 HIS A N 1
ATOM 2194 C CA . HIS A 1 276 ? -13.547 -0.445 2.422 1 94.75 276 HIS A CA 1
ATOM 2195 C C . HIS A 1 276 ? -14.961 0.038 2.127 1 94.75 276 HIS A C 1
ATOM 2197 O O . HIS A 1 276 ? -15.445 -0.089 1 1 94.75 276 HIS A O 1
ATOM 2203 N N . GLN A 1 277 ? -15.672 0.733 3.139 1 95.56 277 GLN A N 1
ATOM 2204 C CA . GLN A 1 277 ? -17.062 1.094 2.873 1 95.56 277 GLN A CA 1
ATOM 2205 C C . GLN A 1 277 ? -17.406 2.445 3.492 1 95.56 277 GLN A C 1
ATOM 2207 O O . GLN A 1 277 ? -18.328 3.129 3.031 1 95.56 277 GLN A O 1
ATOM 2212 N N . ALA A 1 278 ? -16.688 2.816 4.535 1 96.81 278 ALA A N 1
ATOM 2213 C CA . ALA A 1 278 ? -17.094 3.971 5.324 1 96.81 278 ALA A CA 1
ATOM 2214 C C . ALA A 1 278 ? -15.977 5.004 5.418 1 96.81 278 ALA A C 1
ATOM 2216 O O . ALA A 1 278 ? -14.797 4.66 5.32 1 96.81 278 ALA A O 1
ATOM 2217 N N . VAL A 1 279 ? -16.422 6.258 5.637 1 98.5 279 VAL A N 1
ATOM 2218 C CA . VAL A 1 279 ? -15.5 7.379 5.758 1 98.5 279 VAL A CA 1
ATOM 2219 C C . VAL A 1 279 ? -15.93 8.273 6.918 1 98.5 279 VAL A C 1
ATOM 2221 O O . VAL A 1 279 ? -17.125 8.5 7.125 1 98.5 279 VAL A O 1
ATOM 2224 N N . ARG A 1 280 ? -14.938 8.719 7.672 1 98.75 280 ARG A N 1
ATOM 2225 C CA . ARG A 1 280 ? -15.141 9.734 8.703 1 98.75 280 ARG A CA 1
ATOM 2226 C C . ARG A 1 280 ? -14.148 10.883 8.539 1 98.75 280 ARG A C 1
ATOM 2228 O O . ARG A 1 280 ? -12.945 10.656 8.414 1 98.75 280 ARG A O 1
ATOM 2235 N N . ILE A 1 281 ? -14.688 12.086 8.516 1 98.88 281 ILE A N 1
ATOM 2236 C CA . ILE A 1 281 ? -13.875 13.281 8.328 1 98.88 281 ILE A CA 1
ATOM 2237 C C . ILE A 1 281 ? -13.977 14.172 9.562 1 98.88 281 ILE A C 1
ATOM 2239 O O . ILE A 1 281 ? -15.078 14.445 10.047 1 98.88 281 ILE A O 1
ATOM 2243 N N . TYR A 1 282 ? -12.82 14.602 10.062 1 98.81 282 TYR A N 1
ATOM 2244 C CA . TYR A 1 282 ? -12.789 15.5 11.211 1 98.81 282 TYR A CA 1
ATOM 2245 C C . TYR A 1 282 ? -11.867 16.688 10.953 1 98.81 282 TYR A C 1
ATOM 2247 O O . TYR A 1 282 ? -10.938 16.594 10.141 1 98.81 282 TYR A O 1
ATOM 2255 N N . GLY A 1 283 ? -12.18 17.781 11.617 1 98.81 283 GLY A N 1
ATOM 2256 C CA . GLY A 1 283 ? -11.289 18.922 11.758 1 98.81 283 GLY A CA 1
ATOM 2257 C C . GLY A 1 283 ? -10.781 19.109 13.172 1 98.81 283 GLY A C 1
ATOM 2258 O O . GLY A 1 283 ? -11.492 18.812 14.141 1 98.81 283 GLY A O 1
ATOM 2259 N N . TYR A 1 284 ? -9.578 19.625 13.344 1 98.81 284 TYR A N 1
ATOM 2260 C CA . TYR A 1 284 ? -8.977 19.797 14.664 1 98.81 284 TYR A CA 1
ATOM 2261 C C . TYR A 1 284 ? -8.633 21.266 14.922 1 98.81 284 TYR A C 1
ATOM 2263 O O . TYR A 1 284 ? -8.18 21.969 14.023 1 98.81 284 TYR A O 1
ATOM 2271 N N . TYR A 1 285 ? -8.867 21.625 16.188 1 98.75 285 TYR A N 1
ATOM 2272 C CA . TYR A 1 285 ? -8.734 23.047 16.484 1 98.75 285 TYR A CA 1
ATOM 2273 C C . TYR A 1 285 ? -8.336 23.266 17.938 1 98.75 285 TYR A C 1
ATOM 2275 O O . TYR A 1 285 ? -8.695 22.469 18.812 1 98.75 285 TYR A O 1
ATOM 2283 N N . PRO A 1 286 ? -7.574 24.312 18.156 1 98.62 286 PRO A N 1
ATOM 2284 C CA . PRO A 1 286 ? -7.23 24.703 19.516 1 98.62 286 PRO A CA 1
ATOM 2285 C C . PRO A 1 286 ? -8.312 25.547 20.188 1 98.62 286 PRO A C 1
ATOM 2287 O O . PRO A 1 286 ? -9.055 26.25 19.5 1 98.62 286 PRO A O 1
ATOM 2290 N N . VAL A 1 287 ? -8.391 25.406 21.484 1 98.5 287 VAL A N 1
ATOM 2291 C CA . VAL A 1 287 ? -9.219 26.266 22.312 1 98.5 287 VAL A CA 1
ATOM 2292 C C . VAL A 1 287 ? -8.375 26.844 23.453 1 98.5 287 VAL A C 1
ATOM 2294 O O . VAL A 1 287 ? -7.824 26.094 24.266 1 98.5 287 VAL A O 1
ATOM 2297 N N . ILE A 1 288 ? -8.273 28.141 23.484 1 96.69 288 ILE A N 1
ATOM 2298 C CA . ILE A 1 288 ? -7.512 28.812 24.531 1 96.69 288 ILE A CA 1
ATOM 2299 C C . ILE A 1 288 ? -8.367 28.953 25.797 1 96.69 288 ILE A C 1
ATOM 2301 O O . ILE A 1 288 ? -9.461 29.516 25.75 1 96.69 288 ILE A O 1
ATOM 2305 N N . GLU A 1 289 ? -7.949 28.391 26.828 1 92.75 289 GLU A N 1
ATOM 2306 C CA . GLU A 1 289 ? -8.57 28.516 28.141 1 92.75 289 GLU A CA 1
ATOM 2307 C C . GLU A 1 289 ? -7.613 29.141 29.141 1 92.75 289 GLU A C 1
ATOM 2309 O O . GLU A 1 289 ? -6.918 28.422 29.875 1 92.75 289 GLU A O 1
ATOM 2314 N N . GLY A 1 290 ? -7.711 30.438 29.328 1 86 290 GLY A N 1
ATOM 2315 C CA . GLY A 1 290 ? -6.73 31.109 30.172 1 86 290 GLY A CA 1
ATOM 2316 C C . GLY A 1 290 ? -5.316 31.016 29.625 1 86 290 GLY A C 1
ATOM 2317 O O . GLY A 1 290 ? -5.047 31.453 28.5 1 86 290 GLY A O 1
ATOM 2318 N N . LYS A 1 291 ? -4.484 30.406 30.406 1 84.31 291 LYS A N 1
ATOM 2319 C CA . LYS A 1 291 ? -3.09 30.25 29.984 1 84.31 291 LYS A CA 1
ATOM 2320 C C . LYS A 1 291 ? -2.854 28.906 29.312 1 84.31 291 LYS A C 1
ATOM 2322 O O . LYS A 1 291 ? -1.802 28.688 28.703 1 84.31 291 LYS A O 1
ATOM 2327 N N . GLU A 1 292 ? -3.871 28.125 29.281 1 91.69 292 GLU A N 1
ATOM 2328 C CA . GLU A 1 292 ? -3.74 26.781 28.75 1 91.69 292 GLU A CA 1
ATOM 2329 C C . GLU A 1 292 ? -4.43 26.656 27.391 1 91.69 292 GLU A C 1
ATOM 2331 O O . GLU A 1 292 ? -5.258 27.5 27.031 1 91.69 292 GLU A O 1
ATOM 2336 N N . VAL A 1 293 ? -4 25.719 26.641 1 96.5 293 VAL A N 1
ATOM 2337 C CA . VAL A 1 293 ? -4.621 25.422 25.359 1 96.5 293 VAL A CA 1
ATOM 2338 C C . VAL A 1 293 ? -5.004 23.953 25.297 1 96.5 293 VAL A C 1
ATOM 2340 O O . VAL A 1 293 ? -4.27 23.094 25.797 1 96.5 293 VAL A O 1
ATOM 2343 N N . LYS A 1 294 ? -6.152 23.75 24.797 1 98.06 294 LYS A N 1
ATOM 2344 C CA . LYS A 1 294 ? -6.641 22.391 24.562 1 98.06 294 LYS A CA 1
ATOM 2345 C C . LYS A 1 294 ? -6.973 22.188 23.078 1 98.06 294 LYS A C 1
ATOM 2347 O O . LYS A 1 294 ? -7.289 23.141 22.375 1 98.06 294 LYS A O 1
ATOM 2352 N N . TYR A 1 295 ? -6.906 21 22.609 1 98.62 295 TYR A N 1
ATOM 2353 C CA . TYR A 1 295 ? -7.168 20.656 21.219 1 98.62 295 TYR A CA 1
ATOM 2354 C C . TYR A 1 295 ? -8.367 19.734 21.109 1 98.62 295 TYR A C 1
ATOM 2356 O O . TYR A 1 295 ? -8.422 18.688 21.781 1 98.62 295 TYR A O 1
ATOM 2364 N N . TYR A 1 296 ? -9.266 20.094 20.234 1 98.69 296 TYR A N 1
ATOM 2365 C CA . TYR A 1 296 ? -10.516 19.359 20.062 1 98.69 296 TYR A CA 1
ATOM 2366 C C . TYR A 1 296 ? -10.711 18.953 18.609 1 98.69 296 TYR A C 1
ATOM 2368 O O . TYR A 1 296 ? -9.984 19.422 17.719 1 98.69 296 TYR A O 1
ATOM 2376 N N . ARG A 1 297 ? -11.602 18.047 18.359 1 98.12 297 ARG A N 1
ATOM 2377 C CA . ARG A 1 297 ? -11.945 17.688 16.984 1 98.12 297 ARG A CA 1
ATOM 2378 C C . ARG A 1 297 ? -13.406 18 16.688 1 98.12 297 ARG A C 1
ATOM 2380 O O . ARG A 1 297 ? -14.266 17.922 17.578 1 98.12 297 ARG A O 1
ATOM 2387 N N . HIS A 1 298 ? -13.656 18.438 15.555 1 98.31 298 HIS A N 1
ATOM 2388 C CA . HIS A 1 298 ? -14.977 18.734 15.023 1 98.31 298 HIS A CA 1
ATOM 2389 C C . HIS A 1 298 ? -15.391 17.703 13.969 1 98.31 298 HIS A C 1
ATOM 2391 O O . HIS A 1 298 ? -14.727 17.562 12.945 1 98.31 298 HIS A O 1
ATOM 2397 N N . PRO A 1 299 ? -16.469 16.984 14.25 1 98.19 299 PRO A N 1
ATOM 2398 C CA . PRO A 1 299 ? -16.953 16.062 13.203 1 98.19 299 PRO A CA 1
ATOM 2399 C C . PRO A 1 299 ? -17.516 16.797 11.992 1 98.19 299 PRO A C 1
ATOM 2401 O O . PRO A 1 299 ? -18.469 17.594 12.133 1 98.19 299 PRO A O 1
ATOM 2404 N N . ILE A 1 300 ? -16.984 16.562 10.93 1 98.56 300 ILE A N 1
ATOM 2405 C CA . ILE A 1 300 ? -17.453 17.219 9.711 1 98.56 300 ILE A CA 1
ATOM 2406 C C . ILE A 1 300 ? -18.469 16.328 9 1 98.56 300 ILE A C 1
ATOM 2408 O O . ILE A 1 300 ? -19.562 16.797 8.656 1 98.56 300 ILE A O 1
ATOM 2412 N N . ARG A 1 301 ? -18.078 15.102 8.758 1 98.12 301 ARG A N 1
ATOM 2413 C CA . ARG A 1 301 ? -19 14.188 8.102 1 98.12 301 ARG A CA 1
ATOM 2414 C C . ARG A 1 301 ? -18.625 12.734 8.359 1 98.12 301 ARG A C 1
ATOM 2416 O O . ARG A 1 301 ? -17.438 12.406 8.461 1 98.12 301 ARG A O 1
ATOM 2423 N N . GLN A 1 302 ? -19.594 11.914 8.555 1 98.06 302 GLN A N 1
ATOM 2424 C CA . GLN A 1 302 ? -19.484 10.461 8.602 1 98.06 302 GLN A CA 1
ATOM 2425 C C . GLN A 1 302 ? -20.5 9.797 7.691 1 98.06 302 GLN A C 1
ATOM 2427 O O . GLN A 1 302 ? -21.688 10.109 7.754 1 98.06 302 GLN A O 1
ATOM 2432 N N . PHE A 1 303 ? -20.031 8.875 6.809 1 97.94 303 PHE A N 1
ATOM 2433 C CA . PHE A 1 303 ? -20.953 8.297 5.84 1 97.94 303 PHE A CA 1
ATOM 2434 C C . PHE A 1 303 ? -20.391 7 5.27 1 97.94 303 PHE A C 1
ATOM 2436 O O . PHE A 1 303 ? -19.219 6.672 5.477 1 97.94 303 PHE A O 1
ATOM 2443 N N . SER A 1 304 ? -21.266 6.27 4.676 1 96.94 304 SER A N 1
ATOM 2444 C CA . SER A 1 304 ? -20.906 5.137 3.838 1 96.94 304 SER A CA 1
ATOM 2445 C C . SER A 1 304 ? -20.891 5.52 2.361 1 96.94 304 SER A C 1
ATOM 2447 O O . SER A 1 304 ? -21.891 6 1.831 1 96.94 304 SER A O 1
ATOM 2449 N N . PHE A 1 305 ? -19.766 5.281 1.714 1 96.25 305 PHE A N 1
ATOM 2450 C CA . PHE A 1 305 ? -19.719 5.684 0.314 1 96.25 305 PHE A CA 1
ATOM 2451 C C . PHE A 1 305 ? -20.266 4.586 -0.588 1 96.25 305 PHE A C 1
ATOM 2453 O O . PHE A 1 305 ? -20.422 4.789 -1.793 1 96.25 305 PHE A O 1
ATOM 2460 N N . VAL A 1 306 ? -20.609 3.465 0.008 1 95 306 VAL A N 1
ATOM 2461 C CA . VAL A 1 306 ? -21.125 2.354 -0.788 1 95 306 VAL A CA 1
ATOM 2462 C C . VAL A 1 306 ? -22.656 2.35 -0.752 1 95 306 VAL A C 1
ATOM 2464 O O . VAL A 1 306 ? -23.297 1.676 -1.559 1 95 306 VAL A O 1
ATOM 2467 N N . GLU A 1 307 ? -23.219 3.061 0.168 1 92.44 307 GLU A N 1
ATOM 2468 C CA . GLU A 1 307 ? -24.672 3.047 0.303 1 92.44 307 GLU A CA 1
ATOM 2469 C C . GLU A 1 307 ? -25.328 3.812 -0.837 1 92.44 307 GLU A C 1
ATOM 2471 O O . GLU A 1 307 ? -24.703 4.66 -1.473 1 92.44 307 GLU A O 1
ATOM 2476 N N . LEU A 1 308 ? -26.609 3.43 -1.077 1 94.38 308 LEU A N 1
ATOM 2477 C CA . LEU A 1 308 ? -27.4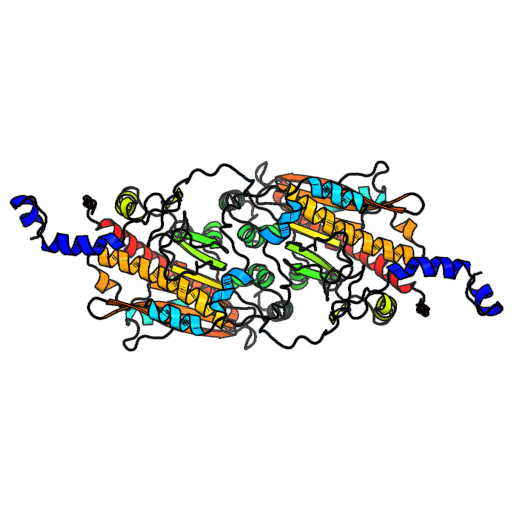38 4.078 -2.088 1 94.38 308 LEU A CA 1
ATOM 2478 C C . LEU A 1 308 ? -26.719 4.129 -3.43 1 94.38 308 LEU A C 1
ATOM 2480 O O . LEU A 1 308 ? -26.609 5.199 -4.039 1 94.38 308 LEU A O 1
ATOM 2484 N N . ASP A 1 309 ? -26.094 3.068 -3.777 1 92.88 309 ASP A N 1
ATOM 2485 C CA . ASP A 1 309 ? -25.438 2.844 -5.059 1 92.88 309 ASP A CA 1
ATOM 2486 C C . ASP A 1 309 ? -24.297 3.836 -5.27 1 92.88 309 ASP A C 1
ATOM 2488 O O . ASP A 1 309 ? -24.125 4.367 -6.371 1 92.88 309 ASP A O 1
ATOM 2492 N N . GLY A 1 310 ? -23.672 4.148 -4.242 1 95.44 310 GLY A N 1
ATOM 2493 C CA . GLY A 1 310 ? -22.484 4.977 -4.348 1 95.44 310 GLY A CA 1
ATOM 2494 C C . GLY A 1 310 ? -22.797 6.453 -4.512 1 95.44 310 GLY A C 1
ATOM 2495 O O . GLY A 1 310 ? -22.016 7.195 -5.109 1 95.44 310 GLY A O 1
ATOM 2496 N N . ARG A 1 311 ? -23.875 6.922 -4.016 1 94.62 311 ARG A N 1
ATOM 2497 C CA . ARG A 1 311 ? -24.281 8.32 -4.145 1 94.62 311 ARG A CA 1
ATOM 2498 C C . ARG A 1 311 ? -23.203 9.25 -3.609 1 94.62 311 ARG A C 1
ATOM 2500 O O . ARG A 1 311 ? -22.938 10.312 -4.191 1 94.62 311 ARG A O 1
ATOM 2507 N N . GLU A 1 312 ? -22.562 8.805 -2.498 1 96.44 312 GLU A N 1
ATOM 2508 C CA . GLU A 1 312 ? -21.594 9.656 -1.821 1 96.44 312 GLU A CA 1
ATOM 2509 C C . GLU A 1 312 ? -20.172 9.203 -2.107 1 96.44 312 GLU A C 1
ATOM 2511 O O . GLU A 1 312 ? -19.25 9.531 -1.363 1 96.44 312 GLU A O 1
ATOM 2516 N N . LYS A 1 313 ? -19.938 8.445 -3.176 1 96.94 313 LYS A N 1
ATOM 2517 C CA . LYS A 1 313 ? -18.641 7.801 -3.398 1 96.94 313 LYS A CA 1
ATOM 2518 C C . LYS A 1 313 ? -17.531 8.836 -3.617 1 96.94 313 LYS A C 1
ATOM 2520 O O . LYS A 1 313 ? -16.375 8.57 -3.324 1 96.94 313 LYS A O 1
ATOM 2525 N N . TRP A 1 314 ? -17.906 10.07 -4.051 1 97.38 314 TRP A N 1
ATOM 2526 C CA . TRP A 1 314 ? -16.875 11.062 -4.371 1 97.38 314 TRP A CA 1
ATOM 2527 C C . TRP A 1 314 ? -16.812 12.141 -3.297 1 97.38 314 TRP A C 1
ATOM 2529 O O . TRP A 1 314 ? -16.016 13.078 -3.398 1 97.38 314 TRP A O 1
ATOM 2539 N N . THR A 1 315 ? -17.562 12.031 -2.273 1 97.81 315 THR A N 1
ATOM 2540 C CA . THR A 1 315 ? -17.672 13.086 -1.268 1 97.81 315 THR A CA 1
ATOM 2541 C C . THR A 1 315 ? -16.328 13.336 -0.596 1 97.81 315 THR A C 1
ATOM 2543 O O . THR A 1 315 ? -15.875 14.477 -0.496 1 97.81 315 THR A O 1
ATOM 2546 N N . ALA A 1 316 ? -15.703 12.297 -0.119 1 98.5 316 ALA A N 1
ATOM 2547 C CA . ALA A 1 316 ? -14.422 12.453 0.56 1 98.5 316 ALA A CA 1
ATOM 2548 C C . ALA A 1 316 ? -13.344 12.938 -0.408 1 98.5 316 ALA A C 1
ATOM 2550 O O . ALA A 1 316 ? -12.492 13.75 -0.043 1 98.5 316 ALA A O 1
ATOM 2551 N N . TYR A 1 317 ? -13.391 12.406 -1.588 1 98.44 317 TYR A N 1
ATOM 2552 C CA . TYR A 1 317 ? -12.461 12.836 -2.629 1 98.44 317 TYR A CA 1
ATOM 2553 C C . TYR A 1 317 ? -12.586 14.336 -2.873 1 98.44 317 TYR A C 1
ATOM 2555 O O . TYR A 1 317 ? -11.586 15.055 -2.891 1 98.44 317 TYR A O 1
ATOM 2563 N N . ARG A 1 318 ? -13.773 14.773 -3.039 1 98 318 ARG A N 1
ATOM 2564 C CA . ARG A 1 318 ? -14.055 16.188 -3.273 1 98 318 ARG A CA 1
ATOM 2565 C C . ARG A 1 318 ? -13.625 17.031 -2.084 1 98 318 ARG A C 1
ATOM 2567 O O . ARG A 1 318 ? -13.016 18.094 -2.26 1 98 318 ARG A O 1
ATOM 2574 N N . PHE A 1 319 ? -13.992 16.594 -0.961 1 98.75 319 PHE A N 1
ATOM 2575 C CA . PHE A 1 319 ? -13.609 17.312 0.247 1 98.75 319 PHE A CA 1
ATOM 2576 C C . PHE A 1 319 ? -12.102 17.516 0.299 1 98.75 319 PHE A C 1
ATOM 2578 O O . PHE A 1 319 ? -11.625 18.625 0.53 1 98.75 319 PHE A O 1
ATOM 2585 N N . THR A 1 320 ? -11.336 16.406 0.088 1 98.81 320 THR A N 1
ATOM 2586 C CA . THR A 1 320 ? -9.875 16.469 0.177 1 98.81 320 THR A CA 1
ATOM 2587 C C . THR A 1 320 ? -9.305 17.391 -0.885 1 98.81 320 THR A C 1
ATOM 2589 O O . THR A 1 320 ? -8.406 18.188 -0.599 1 98.81 320 THR A O 1
ATOM 2592 N N . LYS A 1 321 ? -9.789 17.328 -2.029 1 98.56 321 LYS A N 1
ATOM 2593 C CA . LYS A 1 321 ? -9.328 18.219 -3.088 1 98.56 321 LYS A CA 1
ATOM 2594 C C . LYS A 1 321 ? -9.609 19.672 -2.738 1 98.56 321 LYS A C 1
ATOM 2596 O O . LYS A 1 321 ? -8.805 20.562 -3.025 1 98.56 321 LYS A O 1
ATOM 2601 N N . ASN A 1 322 ? -10.789 19.891 -2.201 1 98.75 322 ASN A N 1
ATOM 2602 C CA . ASN A 1 322 ? -11.125 21.234 -1.783 1 98.75 322 ASN A CA 1
ATOM 2603 C C . ASN A 1 322 ? -10.211 21.734 -0.662 1 98.75 322 ASN A C 1
ATOM 2605 O O . ASN A 1 322 ? -9.891 22.922 -0.59 1 98.75 322 ASN A O 1
ATOM 2609 N N . VAL A 1 323 ? -9.812 20.859 0.244 1 98.88 323 VAL A N 1
ATOM 2610 C CA . VAL A 1 323 ? -8.82 21.219 1.254 1 98.88 323 VAL A CA 1
ATOM 2611 C C . VAL A 1 323 ? -7.547 21.719 0.574 1 98.88 323 VAL A C 1
ATOM 2613 O O . VAL A 1 323 ? -6.98 22.734 0.971 1 98.88 323 VAL A O 1
ATOM 2616 N N . TYR A 1 324 ? -7.137 21.031 -0.483 1 98.75 324 TYR A N 1
ATOM 2617 C CA . TYR A 1 324 ? -5.918 21.375 -1.208 1 98.75 324 TYR A CA 1
ATOM 2618 C C . TYR A 1 324 ? -6.09 22.703 -1.949 1 98.75 324 TYR A C 1
ATOM 2620 O O . TYR A 1 324 ? -5.199 23.547 -1.923 1 98.75 324 TYR A O 1
ATOM 2628 N N . ASP A 1 325 ? -7.203 22.906 -2.537 1 97.75 325 ASP A N 1
ATOM 2629 C CA . ASP A 1 325 ? -7.375 23.969 -3.518 1 97.75 325 ASP A CA 1
ATOM 2630 C C . ASP A 1 325 ? -7.859 25.266 -2.854 1 97.75 325 ASP A C 1
ATOM 2632 O O . ASP A 1 325 ? -7.508 26.359 -3.283 1 97.75 325 ASP A O 1
ATOM 2636 N N . LEU A 1 326 ? -8.672 25.094 -1.855 1 97.94 326 LEU A N 1
ATOM 2637 C CA . LEU A 1 326 ? -9.367 26.266 -1.337 1 97.94 326 LEU A CA 1
ATOM 2638 C C . LEU A 1 326 ? -8.805 26.672 0.019 1 97.94 326 LEU A C 1
ATOM 2640 O O . LEU A 1 326 ? -8.688 27.859 0.309 1 97.94 326 LEU A O 1
ATOM 2644 N N . TRP A 1 327 ? -8.508 25.766 0.831 1 98.56 327 TRP A N 1
ATOM 2645 C CA . TRP A 1 327 ? -8.133 26.062 2.211 1 98.56 327 TRP A CA 1
ATOM 2646 C C . TRP A 1 327 ? -6.621 26.156 2.355 1 98.56 327 TRP A C 1
ATOM 2648 O O . TRP A 1 327 ? -6.113 27.094 2.998 1 98.56 327 TRP A O 1
ATOM 2658 N N . MET A 1 328 ? -5.859 25.234 1.764 1 98.69 328 MET A N 1
ATOM 2659 C CA . MET A 1 328 ? -4.422 25.078 1.966 1 98.69 328 MET A CA 1
ATOM 2660 C C . MET A 1 328 ? -3.67 26.344 1.6 1 98.69 328 MET A C 1
ATOM 2662 O O . MET A 1 328 ? -2.787 26.781 2.338 1 98.69 328 MET A O 1
ATOM 2666 N N . PRO A 1 329 ? -4.016 27.031 0.512 1 98.19 329 PRO A N 1
ATOM 2667 C CA . PRO A 1 329 ? -3.248 28.219 0.158 1 98.19 329 PRO A CA 1
ATOM 2668 C C . PRO A 1 329 ? -3.314 29.312 1.232 1 98.19 329 PRO A C 1
ATOM 2670 O O . PRO A 1 329 ? -2.293 29.906 1.57 1 98.19 329 PRO A O 1
ATOM 2673 N N . SER A 1 330 ? -4.48 29.547 1.73 1 97.62 330 SER A N 1
ATOM 2674 C CA . SER A 1 330 ? -4.633 30.547 2.771 1 97.62 330 SER A CA 1
ATOM 2675 C C . SER A 1 330 ? -3.957 30.125 4.066 1 97.62 330 SER A C 1
ATOM 2677 O O . SER A 1 330 ? -3.379 30.938 4.777 1 97.62 330 SER A O 1
ATOM 2679 N N . HIS A 1 331 ? -4.074 28.906 4.398 1 98.38 331 HIS A N 1
ATOM 2680 C CA . HIS A 1 331 ? -3.412 28.359 5.578 1 98.38 331 HIS A CA 1
ATOM 2681 C C . HIS A 1 331 ? -1.898 28.5 5.48 1 98.38 331 HIS A C 1
ATOM 2683 O O . HIS A 1 331 ? -1.249 28.922 6.441 1 98.38 331 HIS A O 1
ATOM 2689 N N . PHE A 1 332 ? -1.375 28.234 4.359 1 98.62 332 PHE A N 1
ATOM 2690 C CA . PHE A 1 332 ? 0.056 28.359 4.109 1 98.62 332 PHE A CA 1
ATOM 2691 C C . PHE A 1 332 ? 0.512 29.797 4.238 1 98.62 332 PHE A C 1
ATOM 2693 O O . PHE A 1 332 ? 1.553 30.078 4.836 1 98.62 332 PHE A O 1
ATOM 2700 N N . ALA A 1 333 ? -0.264 30.625 3.674 1 98.19 333 ALA A N 1
ATOM 2701 C CA . ALA A 1 333 ? 0.053 32.031 3.744 1 98.19 333 ALA A CA 1
ATOM 2702 C C . ALA A 1 333 ? 0.095 32.531 5.191 1 98.19 333 ALA A C 1
ATOM 2704 O O . ALA A 1 333 ? 0.958 33.312 5.562 1 98.19 333 ALA A O 1
ATOM 2705 N N . ARG A 1 334 ? -0.809 32.094 5.961 1 97.69 334 ARG A N 1
ATOM 2706 C CA . ARG A 1 334 ? -0.857 32.469 7.367 1 97.69 334 ARG A CA 1
ATOM 2707 C C . ARG A 1 334 ? 0.378 31.984 8.109 1 97.69 334 ARG A C 1
ATOM 2709 O O . ARG A 1 334 ? 0.93 32.688 8.953 1 97.69 334 ARG A O 1
ATOM 2716 N N . ILE A 1 335 ? 0.778 30.766 7.824 1 98.5 335 ILE A N 1
ATOM 2717 C CA . ILE A 1 335 ? 1.955 30.188 8.461 1 98.5 335 ILE A CA 1
ATOM 2718 C C . ILE A 1 335 ? 3.197 31 8.086 1 98.5 335 ILE A C 1
ATOM 2720 O O . ILE A 1 335 ? 3.988 31.375 8.953 1 98.5 335 ILE A O 1
ATOM 2724 N N . ARG A 1 336 ? 3.314 31.297 6.816 1 98.44 336 ARG A N 1
ATOM 2725 C CA . ARG A 1 336 ? 4.461 32.062 6.348 1 98.44 336 ARG A CA 1
ATOM 2726 C C . ARG A 1 336 ? 4.488 33.438 6.988 1 98.44 336 ARG A C 1
ATOM 2728 O O . ARG A 1 336 ? 5.551 33.938 7.395 1 98.44 336 ARG A O 1
ATOM 2735 N N . ALA A 1 337 ? 3.334 34.031 7.055 1 98.12 337 ALA A N 1
ATOM 2736 C CA . ALA A 1 337 ? 3.238 35.375 7.66 1 98.12 337 ALA A CA 1
ATOM 2737 C C . ALA A 1 337 ? 3.678 35.344 9.117 1 98.12 337 ALA A C 1
ATOM 2739 O O . ALA A 1 337 ? 4.344 36.25 9.594 1 98.12 337 ALA A O 1
ATOM 2740 N N . ALA A 1 338 ? 3.297 34.344 9.836 1 97.69 338 ALA A N 1
ATOM 2741 C CA . ALA A 1 338 ? 3.703 34.188 11.227 1 97.69 338 ALA A CA 1
ATOM 2742 C C . ALA A 1 338 ? 5.211 34 11.344 1 97.69 338 ALA A C 1
ATOM 2744 O O . ALA A 1 338 ? 5.863 34.562 12.211 1 97.69 338 ALA A O 1
ATOM 2745 N N . ILE A 1 339 ? 5.734 33.156 10.477 1 97.06 339 ILE A N 1
ATOM 2746 C CA . ILE A 1 339 ? 7.172 32.906 10.492 1 97.06 339 ILE A CA 1
ATOM 2747 C C . ILE A 1 339 ? 7.926 34.188 10.242 1 97.06 339 ILE A C 1
ATOM 2749 O O . ILE A 1 339 ? 8.938 34.469 10.891 1 97.06 339 ILE A O 1
ATOM 2753 N N . ASP A 1 340 ? 7.438 35 9.359 1 96.69 340 ASP A N 1
ATOM 2754 C CA . ASP A 1 340 ? 8.078 36.281 9.008 1 96.69 340 ASP A CA 1
ATOM 2755 C C . ASP A 1 340 ? 8.148 37.219 10.211 1 96.69 340 ASP A C 1
ATOM 2757 O O . ASP A 1 340 ? 8.992 38.094 10.25 1 96.69 340 ASP A O 1
ATOM 2761 N N . GLN A 1 341 ? 7.344 36.969 11.195 1 95.12 341 GLN A N 1
ATOM 2762 C CA . GLN A 1 341 ? 7.27 37.875 12.344 1 95.12 341 GLN A CA 1
ATOM 2763 C C . GLN A 1 341 ? 8.125 37.344 13.5 1 95.12 341 GLN A C 1
ATOM 2765 O O . GLN A 1 341 ? 8.227 38 14.539 1 95.12 341 GLN A O 1
ATOM 2770 N N . ILE A 1 342 ? 8.68 36.188 13.312 1 91.31 342 ILE A N 1
ATOM 2771 C CA . ILE A 1 342 ? 9.594 35.688 14.336 1 91.31 342 ILE A CA 1
ATOM 2772 C C . ILE A 1 342 ? 10.781 36.625 14.461 1 91.31 342 ILE A C 1
ATOM 2774 O O . ILE A 1 342 ? 11.461 36.938 13.477 1 91.31 342 ILE A O 1
ATOM 2778 N N . PRO A 1 343 ? 11.062 37.156 15.641 1 82.62 343 PRO A N 1
ATOM 2779 C CA . PRO A 1 343 ? 12.18 38.094 15.797 1 82.62 343 PRO A CA 1
ATOM 2780 C C . PRO A 1 343 ? 13.531 37.438 15.539 1 82.62 343 PRO A C 1
ATOM 2782 O O . PRO A 1 343 ? 13.727 36.25 15.867 1 82.62 343 PRO A O 1
ATOM 2785 N N . PRO A 1 344 ? 14.406 38.062 14.703 1 70.19 344 PRO A N 1
ATOM 2786 C CA . PRO A 1 344 ? 15.711 37.469 14.367 1 70.19 344 PRO A CA 1
ATOM 2787 C C . PRO A 1 344 ? 16.531 37.094 15.594 1 70.19 344 PRO A C 1
ATOM 2789 O O . PRO A 1 344 ? 17.281 36.125 15.562 1 70.19 344 PRO A O 1
ATOM 2792 N N . ASP A 1 345 ? 16.844 37.938 16.641 1 59.75 345 ASP A N 1
ATOM 2793 C CA . ASP A 1 345 ? 17.812 37.75 17.719 1 59.75 345 ASP A CA 1
ATOM 2794 C C . ASP A 1 345 ? 17.219 36.938 18.875 1 59.75 345 ASP A C 1
ATOM 2796 O O . ASP A 1 345 ? 17.281 37.344 20.031 1 59.75 345 ASP A O 1
ATOM 2800 N N . ILE A 1 346 ? 16.391 36 18.562 1 53.75 346 ILE A N 1
ATOM 2801 C CA . ILE A 1 346 ? 16.016 35.188 19.719 1 53.75 346 ILE A CA 1
ATOM 2802 C C . ILE A 1 346 ? 17.25 34.5 20.281 1 53.75 346 ILE A C 1
ATOM 2804 O O . ILE A 1 346 ? 17.859 33.656 19.609 1 53.75 346 ILE A O 1
ATOM 2808 N N . ASP A 1 347 ? 18.234 35.219 20.797 1 45.91 347 ASP A N 1
ATOM 2809 C CA . ASP A 1 347 ? 19.375 34.688 21.547 1 45.91 347 ASP A CA 1
ATOM 2810 C C . ASP A 1 347 ? 18.906 33.75 22.656 1 45.91 347 ASP A C 1
ATOM 2812 O O . ASP A 1 347 ? 18.266 34.156 23.625 1 45.91 347 ASP A O 1
ATOM 2816 N N . PHE A 1 348 ? 18.531 32.562 22.312 1 44.94 348 PHE A N 1
ATOM 2817 C CA . PHE A 1 348 ? 18.188 31.594 23.359 1 44.94 348 PHE A CA 1
ATOM 2818 C C . PHE A 1 348 ? 19.359 31.359 24.281 1 44.94 348 PHE A C 1
ATOM 2820 O O . PHE A 1 348 ? 20.266 30.578 23.969 1 44.94 348 PHE A O 1
ATOM 2827 N N . THR A 1 349 ? 20.156 32.375 24.688 1 36.97 349 THR A N 1
ATOM 2828 C CA . THR A 1 349 ? 21.172 32.156 25.719 1 36.97 349 THR A CA 1
ATOM 2829 C C . THR A 1 349 ? 20.578 31.375 26.891 1 36.97 349 THR A C 1
ATOM 2831 O O . THR A 1 349 ? 19.797 31.922 27.672 1 36.97 349 THR A O 1
ATOM 2834 N N . VAL A 1 350 ? 20.172 30.281 26.703 1 34.38 350 VAL A N 1
ATOM 2835 C CA . VAL A 1 350 ? 20 29.438 27.875 1 34.38 350 VAL A CA 1
ATOM 2836 C C . VAL A 1 350 ? 21.203 29.609 28.812 1 34.38 350 VAL A C 1
ATOM 2838 O O . VAL A 1 350 ? 22.344 29.391 28.422 1 34.38 350 VAL A O 1
ATOM 2841 N N . ASP A 1 351 ? 21.203 30.438 29.75 1 27.7 351 ASP A N 1
ATOM 2842 C CA . ASP A 1 351 ? 22.156 30.281 30.828 1 27.7 351 ASP A CA 1
ATOM 2843 C C . ASP A 1 351 ? 22.25 28.828 31.297 1 27.7 351 ASP A C 1
ATOM 2845 O O . ASP A 1 351 ? 21.219 28.172 31.484 1 27.7 351 ASP A O 1
ATOM 2849 N N . PRO A 1 352 ? 23.312 28.172 30.938 1 30.22 352 PRO A N 1
ATOM 2850 C CA . PRO A 1 352 ? 23.453 26.891 31.609 1 30.22 352 PRO A CA 1
ATOM 2851 C C . PRO A 1 352 ? 22.969 26.922 33.062 1 30.22 352 PRO A C 1
ATOM 2853 O O . PRO A 1 352 ? 23.344 27.812 33.812 1 30.22 352 PRO A O 1
ATOM 2856 N N . LEU A 1 353 ? 21.75 26.453 33.312 1 24.06 353 LEU A N 1
ATOM 2857 C CA . LEU A 1 353 ? 21.594 26.203 34.75 1 24.06 353 LEU A CA 1
ATOM 2858 C C . LEU A 1 353 ? 22.672 25.266 35.25 1 24.06 353 LEU A C 1
ATOM 2860 O O . LEU A 1 353 ? 23.047 24.297 34.594 1 24.06 353 LEU A O 1
ATOM 2864 N N . ASP B 1 1 ? -3.516 -54 -19.016 1 36.97 1 ASP B N 1
ATOM 2865 C CA . ASP B 1 1 ? -4.68 -53.125 -18.906 1 36.97 1 ASP B CA 1
ATOM 2866 C C . ASP B 1 1 ? -5.125 -52.969 -17.453 1 36.97 1 ASP B C 1
ATOM 2868 O O . ASP B 1 1 ? -5.504 -53.969 -16.812 1 36.97 1 ASP B O 1
ATOM 2872 N N . ILE B 1 2 ? -4.75 -51.875 -16.781 1 46.91 2 ILE B N 1
ATOM 2873 C CA . ILE B 1 2 ? -4.867 -51.562 -15.359 1 46.91 2 ILE B CA 1
ATOM 2874 C C . ILE B 1 2 ? -6.309 -51.75 -14.906 1 46.91 2 ILE B C 1
ATOM 2876 O O . ILE B 1 2 ? -6.559 -52.281 -13.812 1 46.91 2 ILE B O 1
ATOM 2880 N N . LEU B 1 3 ? -7.191 -51.5 -15.758 1 45.53 3 LEU B N 1
ATOM 2881 C CA . LEU B 1 3 ? -8.602 -51.688 -15.438 1 45.53 3 LEU B CA 1
ATOM 2882 C C . LEU B 1 3 ? -8.945 -53.156 -15.367 1 45.53 3 LEU B C 1
ATOM 2884 O O . LEU B 1 3 ? -9.688 -53.594 -14.484 1 45.53 3 LEU B O 1
ATOM 2888 N N . ASP B 1 4 ? -8.469 -53.938 -16.219 1 49.31 4 ASP B N 1
ATOM 2889 C CA . ASP B 1 4 ? -8.758 -55.375 -16.219 1 49.31 4 ASP B CA 1
ATOM 2890 C C . ASP B 1 4 ? -8.219 -56.062 -14.961 1 49.31 4 ASP B C 1
ATOM 2892 O O . ASP B 1 4 ? -8.875 -56.938 -14.406 1 49.31 4 ASP B O 1
ATOM 2896 N N . PHE B 1 5 ? -6.969 -55.625 -14.484 1 47.66 5 PHE B N 1
ATOM 2897 C CA . PHE B 1 5 ? -6.438 -56.156 -13.25 1 47.66 5 PHE B CA 1
ATOM 2898 C C . PHE B 1 5 ? -7.348 -55.844 -12.07 1 47.66 5 PHE B C 1
ATOM 2900 O O . PHE B 1 5 ? -7.652 -56.719 -11.25 1 47.66 5 PHE B O 1
ATOM 2907 N N . TRP B 1 6 ? -7.902 -54.625 -12.07 1 46.53 6 TRP B N 1
ATOM 2908 C CA . TRP B 1 6 ? -8.844 -54.25 -11.031 1 46.53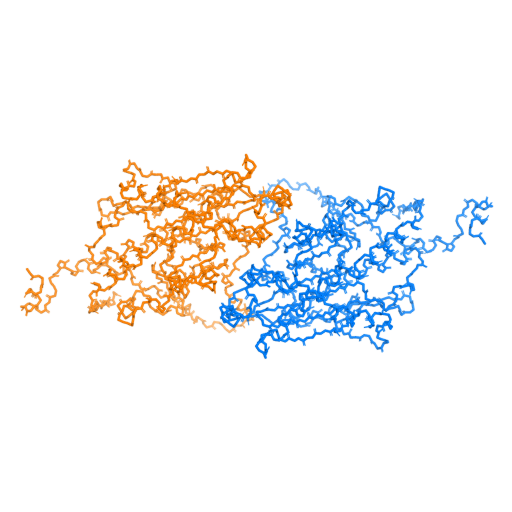 6 TRP B CA 1
ATOM 2909 C C . TRP B 1 6 ? -10.109 -55.094 -11.094 1 46.53 6 TRP B C 1
ATOM 2911 O O . TRP B 1 6 ? -10.617 -55.531 -10.062 1 46.53 6 TRP B O 1
ATOM 2921 N N . VAL B 1 7 ? -10.68 -55.312 -12.125 1 52.75 7 VAL B N 1
ATOM 2922 C CA . VAL B 1 7 ? -11.906 -56.094 -12.234 1 52.75 7 VAL B CA 1
ATOM 2923 C C . VAL B 1 7 ? -11.664 -57.5 -11.719 1 52.75 7 VAL B C 1
ATOM 2925 O O . VAL B 1 7 ? -12.539 -58.094 -11.078 1 52.75 7 VAL B O 1
ATOM 2928 N N . ARG B 1 8 ? -10.477 -58 -12.031 1 54.69 8 ARG B N 1
ATOM 2929 C CA . ARG B 1 8 ? -10.211 -59.375 -11.727 1 54.69 8 ARG B CA 1
ATOM 2930 C C . ARG B 1 8 ? -9.805 -59.562 -10.266 1 54.69 8 ARG B C 1
ATOM 2932 O O . ARG B 1 8 ? -10.281 -60.469 -9.594 1 54.69 8 ARG B O 1
ATOM 2939 N N . GLU B 1 9 ? -8.805 -58.781 -9.766 1 54.5 9 GLU B N 1
ATOM 2940 C CA . GLU B 1 9 ? -8.203 -59.094 -8.469 1 54.5 9 GLU B CA 1
ATOM 2941 C C . GLU B 1 9 ? -8.734 -58.156 -7.391 1 54.5 9 GLU B C 1
ATOM 2943 O O . GLU B 1 9 ? -8.438 -58.312 -6.207 1 54.5 9 GLU B O 1
ATOM 2948 N N . ARG B 1 10 ? -9.734 -57.344 -7.75 1 45.56 10 ARG B N 1
ATOM 2949 C CA . ARG B 1 10 ? -10.422 -56.375 -6.914 1 45.56 10 ARG B CA 1
ATOM 2950 C C . ARG B 1 10 ? -9.438 -55.656 -5.996 1 45.56 10 ARG B C 1
ATOM 2952 O O . ARG B 1 10 ? -9.789 -55.281 -4.875 1 45.56 10 ARG B O 1
ATOM 2959 N N . ARG B 1 11 ? -8.273 -55.875 -6.188 1 43.81 11 ARG B N 1
ATOM 2960 C CA . ARG B 1 11 ? -7.227 -55.125 -5.477 1 43.81 11 ARG B CA 1
ATOM 2961 C C . ARG B 1 11 ? -6.273 -54.469 -6.449 1 43.81 11 ARG B C 1
ATOM 2963 O O . ARG B 1 11 ? -6.133 -54.875 -7.594 1 43.81 11 ARG B O 1
ATOM 2970 N N . TRP B 1 12 ? -5.961 -53.156 -6.211 1 42.56 12 TRP B N 1
ATOM 2971 C CA . TRP B 1 12 ? -4.992 -52.469 -7.055 1 42.56 12 TRP B CA 1
ATOM 2972 C C . TRP B 1 12 ? -3.652 -53.219 -7.051 1 42.56 12 TRP B C 1
ATOM 2974 O O . TRP B 1 12 ? -3.248 -53.781 -6.027 1 42.56 12 TRP B O 1
ATOM 2984 N N . PRO B 1 13 ? -3.078 -53.5 -8.148 1 44.19 13 PRO B N 1
ATOM 2985 C CA . PRO B 1 13 ? -1.742 -54.094 -8.125 1 44.19 13 PRO B CA 1
ATOM 2986 C C . PRO B 1 13 ? -0.789 -53.375 -7.176 1 44.19 13 PRO B C 1
ATOM 2988 O O . PRO B 1 13 ? -0.912 -52.156 -6.977 1 44.19 13 PRO B O 1
ATOM 2991 N N . GLN B 1 14 ? -0.087 -54.062 -6.324 1 42.47 14 GLN B N 1
ATOM 2992 C CA . GLN B 1 14 ? 0.879 -53.625 -5.336 1 42.47 14 GLN B CA 1
ATOM 2993 C C . GLN B 1 14 ? 1.74 -52.469 -5.891 1 42.47 14 GLN B C 1
ATOM 2995 O O . GLN B 1 14 ? 2.146 -51.594 -5.152 1 42.47 14 GLN B O 1
ATOM 3000 N N . LYS B 1 15 ? 2.07 -52.594 -7.066 1 43.25 15 LYS B N 1
ATOM 3001 C CA . LYS B 1 15 ? 2.902 -51.562 -7.664 1 43.25 15 LYS B CA 1
ATOM 3002 C C . LYS B 1 15 ? 2.219 -50.188 -7.586 1 43.25 15 LYS B C 1
ATOM 3004 O O . LYS B 1 15 ? 2.885 -49.156 -7.418 1 43.25 15 LYS B O 1
ATOM 3009 N N . TYR B 1 16 ? 0.975 -50.156 -7.75 1 40.62 16 TYR B N 1
ATOM 3010 C CA . TYR B 1 16 ? 0.252 -48.906 -7.621 1 40.62 16 TYR B CA 1
ATOM 3011 C C . TYR B 1 16 ? 0.139 -48.469 -6.16 1 40.62 16 TYR B C 1
ATOM 3013 O O . TYR B 1 16 ? 0.083 -47.281 -5.848 1 40.62 16 TYR B O 1
ATOM 3021 N N . PHE B 1 17 ? 0.062 -49.438 -5.242 1 40.31 17 PHE B N 1
ATOM 3022 C CA . PHE B 1 17 ? 0.138 -49.125 -3.816 1 40.31 17 PHE B CA 1
ATOM 3023 C C . PHE B 1 17 ? 1.479 -48.5 -3.467 1 40.31 17 PHE B C 1
ATOM 3025 O O . PHE B 1 17 ? 1.537 -47.562 -2.668 1 40.31 17 PHE B O 1
ATOM 3032 N N . GLU B 1 18 ? 2.564 -49.094 -3.865 1 42.47 18 GLU B N 1
ATOM 3033 C CA . GLU B 1 18 ? 3.867 -48.5 -3.611 1 42.47 18 GLU B CA 1
ATOM 3034 C C . GLU B 1 18 ? 3.928 -47.062 -4.16 1 42.47 18 GLU B C 1
ATOM 3036 O O . GLU B 1 18 ? 4.566 -46.188 -3.566 1 42.47 18 GLU B O 1
ATOM 3041 N N . ALA B 1 19 ? 3.326 -46.875 -5.266 1 42.16 19 ALA B N 1
ATOM 3042 C CA . ALA B 1 19 ? 3.182 -45.5 -5.801 1 42.16 19 ALA B CA 1
ATOM 3043 C C . ALA B 1 19 ? 2.291 -44.656 -4.898 1 42.16 19 ALA B C 1
ATOM 3045 O O . ALA B 1 19 ? 2.523 -43.469 -4.742 1 42.16 19 ALA B O 1
ATOM 3046 N N . CYS B 1 20 ? 1.271 -45.219 -4.297 1 42.34 20 CYS B N 1
ATOM 3047 C CA . CYS B 1 20 ? 0.388 -44.562 -3.344 1 42.34 20 CYS B CA 1
ATOM 3048 C C . CYS B 1 20 ? 1.128 -44.219 -2.053 1 42.34 20 CYS B C 1
ATOM 3050 O O . CYS B 1 20 ? 0.804 -43.25 -1.379 1 42.34 20 CYS B O 1
ATOM 3052 N N . LEU B 1 21 ? 1.954 -45.188 -1.496 1 44.91 21 LEU B N 1
ATOM 3053 C CA . LEU B 1 21 ? 2.76 -44.875 -0.317 1 44.91 21 LEU B CA 1
ATOM 3054 C C . LEU B 1 21 ? 3.537 -43.594 -0.505 1 44.91 21 LEU B C 1
ATOM 3056 O O . LEU B 1 21 ? 3.727 -42.844 0.449 1 44.91 21 LEU B O 1
ATOM 3060 N N . ASP B 1 22 ? 3.955 -43.344 -1.746 1 52.97 22 ASP B N 1
ATOM 3061 C CA . ASP B 1 22 ? 4.801 -42.188 -2.023 1 52.97 22 ASP B CA 1
ATOM 3062 C C . ASP B 1 22 ? 3.973 -40.906 -2.078 1 52.97 22 ASP B C 1
ATOM 3064 O O . ASP B 1 22 ? 4.523 -39.812 -2.217 1 52.97 22 ASP B O 1
ATOM 3068 N N . MET B 1 23 ? 2.637 -41.219 -1.826 1 61.41 23 MET B N 1
ATOM 3069 C CA . MET B 1 23 ? 1.795 -40.031 -1.993 1 61.41 23 MET B CA 1
ATOM 3070 C C . MET B 1 23 ? 1.37 -39.469 -0.64 1 61.41 23 MET B C 1
ATOM 3072 O O . MET B 1 23 ? 0.72 -38.438 -0.572 1 61.41 23 MET B O 1
ATOM 3076 N N . ASP B 1 24 ? 1.662 -40.094 0.421 1 65.81 24 ASP B N 1
ATOM 3077 C CA . ASP B 1 24 ? 1.239 -39.656 1.75 1 65.81 24 ASP B CA 1
ATOM 3078 C C . ASP B 1 24 ? 1.751 -38.25 2.059 1 65.81 24 ASP B C 1
ATOM 3080 O O . ASP B 1 24 ? 1.117 -37.5 2.809 1 65.81 24 ASP B O 1
ATOM 3084 N N . HIS B 1 25 ? 2.818 -38.031 1.401 1 69.5 25 HIS B N 1
ATOM 3085 C CA . HIS B 1 25 ? 3.404 -36.719 1.703 1 69.5 25 HIS B CA 1
ATOM 3086 C C . HIS B 1 25 ? 2.58 -35.594 1.095 1 69.5 25 HIS B C 1
ATOM 3088 O O . HIS B 1 25 ? 2.746 -34.438 1.465 1 69.5 25 HIS B O 1
ATOM 3094 N N . LEU B 1 26 ? 1.605 -35.969 0.273 1 77.44 26 LEU B N 1
ATOM 3095 C CA . LEU B 1 26 ? 0.81 -34.938 -0.418 1 77.44 26 LEU B CA 1
ATOM 3096 C C . LEU B 1 26 ? -0.457 -34.625 0.366 1 77.44 26 LEU B C 1
ATOM 3098 O O . LEU B 1 26 ? -1.117 -33.625 0.098 1 77.44 26 LEU B O 1
ATOM 3102 N N . LEU B 1 27 ? -0.725 -35.469 1.298 1 78.06 27 LEU B N 1
ATOM 3103 C CA . LEU B 1 27 ? -1.945 -35.25 2.066 1 78.06 27 LEU B CA 1
ATOM 3104 C C . LEU B 1 27 ? -1.841 -34 2.904 1 78.06 27 LEU B C 1
ATOM 3106 O O . LEU B 1 27 ? -0.74 -33.562 3.275 1 78.06 27 LEU B O 1
ATOM 3110 N N . ALA B 1 28 ? -2.99 -33.469 3.08 1 80.88 28 ALA B N 1
ATOM 3111 C CA . ALA B 1 28 ? -3.031 -32.25 3.891 1 80.88 28 ALA B CA 1
ATOM 3112 C C . ALA B 1 28 ? -2.385 -32.469 5.254 1 80.88 28 ALA B C 1
ATOM 3114 O O . ALA B 1 28 ? -2.557 -33.531 5.859 1 80.88 28 ALA B O 1
ATOM 3115 N N . ARG B 1 29 ? -1.625 -31.547 5.652 1 75.94 29 ARG B N 1
ATOM 3116 C CA . ARG B 1 29 ? -1.02 -31.594 6.98 1 75.94 29 ARG B CA 1
ATOM 3117 C C . ARG B 1 29 ? -1.87 -30.844 8 1 75.94 29 ARG B C 1
ATOM 3119 O O . ARG B 1 29 ? -2.201 -29.672 7.801 1 75.94 29 ARG B O 1
ATOM 3126 N N . ASN B 1 30 ? -2.309 -31.672 9.008 1 72 30 ASN B N 1
ATOM 3127 C CA . ASN B 1 30 ? -3.164 -31.094 10.031 1 72 30 ASN B CA 1
ATOM 3128 C C . ASN B 1 30 ? -2.387 -30.141 10.93 1 72 30 ASN B C 1
ATOM 3130 O O . ASN B 1 30 ? -1.217 -30.375 11.234 1 72 30 ASN B O 1
ATOM 3134 N N . ARG B 1 31 ? -2.713 -29.156 11.062 1 61.81 31 ARG B N 1
ATOM 3135 C CA . ARG B 1 31 ? -2.131 -28.312 12.094 1 61.81 31 ARG B CA 1
ATOM 3136 C C . ARG B 1 31 ? -2.4 -28.875 13.484 1 61.81 31 ARG B C 1
ATOM 3138 O O . ARG B 1 31 ? -3.551 -29.141 13.844 1 61.81 31 ARG B O 1
ATOM 3145 N N . SER B 1 32 ? -1.547 -29.859 14.102 1 47.94 32 SER B N 1
ATOM 3146 C CA . SER B 1 32 ? -1.761 -30.344 15.461 1 47.94 32 SER B CA 1
ATOM 3147 C C . SER B 1 32 ? -2.281 -29.219 16.375 1 47.94 32 SER B C 1
ATOM 3149 O O . SER B 1 32 ? -1.737 -28.125 16.375 1 47.94 32 SER B O 1
ATOM 3151 N N . THR B 1 33 ? -3.484 -29.281 16.734 1 43.94 33 THR B N 1
ATOM 3152 C CA . THR B 1 33 ? -3.932 -28.438 17.844 1 43.94 33 THR B CA 1
ATOM 3153 C C . THR B 1 33 ? -2.951 -28.516 19.016 1 43.94 33 THR B C 1
ATOM 3155 O O . THR B 1 33 ? -2.549 -29.609 19.422 1 43.94 33 THR B O 1
ATOM 3158 N N . PRO B 1 34 ? -2.215 -27.562 19.469 1 38.19 34 PRO B N 1
ATOM 3159 C CA . PRO B 1 34 ? -1.537 -27.781 20.75 1 38.19 34 PRO B CA 1
ATOM 3160 C C . PRO B 1 34 ? -2.412 -28.531 21.766 1 38.19 34 PRO B C 1
ATOM 3162 O O . PRO B 1 34 ? -3.633 -28.344 21.781 1 38.19 34 PRO B O 1
ATOM 3165 N N . SER B 1 35 ? -2.094 -29.703 22.172 1 31.84 35 SER B N 1
ATOM 3166 C CA . SER B 1 35 ? -2.682 -30.312 23.375 1 31.84 35 SER B CA 1
ATOM 3167 C C . SER B 1 35 ? -2.811 -29.281 24.5 1 31.84 35 SER B C 1
ATOM 3169 O O . SER B 1 35 ? -1.878 -28.516 24.766 1 31.84 35 SER B O 1
ATOM 3171 N N . LEU B 1 36 ? -4.055 -28.984 24.953 1 34.5 36 LEU B N 1
ATOM 3172 C CA . LEU B 1 36 ? -4.379 -28.281 26.203 1 34.5 36 LEU B CA 1
ATOM 3173 C C . LEU B 1 36 ? -3.598 -28.875 27.375 1 34.5 36 LEU B C 1
ATOM 3175 O O . LEU B 1 36 ? -3.973 -29.906 27.922 1 34.5 36 LEU B O 1
ATOM 3179 N N . GLY B 1 37 ? -2.438 -29.047 27.578 1 29.42 37 GLY B N 1
ATOM 3180 C CA . GLY B 1 37 ? -2.09 -29.281 28.969 1 29.42 37 GLY B CA 1
ATOM 3181 C C . GLY B 1 37 ? -2.76 -28.312 29.922 1 29.42 37 GLY B C 1
ATOM 3182 O O . GLY B 1 37 ? -3.164 -27.219 29.531 1 29.42 37 GLY B O 1
ATOM 3183 N N . ARG B 1 38 ? -3.094 -28.719 31.328 1 27.48 38 ARG B N 1
ATOM 3184 C CA . ARG B 1 38 ? -3.865 -28.219 32.469 1 27.48 38 ARG B CA 1
ATOM 3185 C C . ARG B 1 38 ? -3.496 -26.766 32.781 1 27.48 38 ARG B C 1
ATOM 3187 O O . ARG B 1 38 ? -4.164 -26.109 33.594 1 27.48 38 ARG B O 1
ATOM 3194 N N . LYS B 1 39 ? -2.211 -26.375 33.25 1 29.83 39 LYS B N 1
ATOM 3195 C CA . LYS B 1 39 ? -2.256 -25.234 34.156 1 29.83 39 LYS B CA 1
ATOM 3196 C C . LYS B 1 39 ? -3.17 -24.141 33.625 1 29.83 39 LYS B C 1
ATOM 3198 O O . LYS B 1 39 ? -3.223 -23.906 32.406 1 29.83 39 LYS B O 1
ATOM 3203 N N . ARG B 1 40 ? -4.145 -23.438 34.406 1 27.91 40 ARG B N 1
ATOM 3204 C CA . ARG B 1 40 ? -5.117 -22.391 34.688 1 27.91 40 ARG B CA 1
ATOM 3205 C C . ARG B 1 40 ? -4.645 -21.047 34.188 1 27.91 40 ARG B C 1
ATOM 3207 O O . ARG B 1 40 ? -5.453 -20.141 33.969 1 27.91 40 ARG B O 1
ATOM 3214 N N . SER B 1 41 ? -3.422 -20.562 34.688 1 25.12 41 SER B N 1
ATOM 3215 C CA . SER B 1 41 ? -3.477 -19.141 35.031 1 25.12 41 SER B CA 1
ATOM 3216 C C . SER B 1 41 ? -3.74 -18.297 33.781 1 25.12 41 SER B C 1
ATOM 3218 O O . SER B 1 41 ? -4.684 -17.5 33.75 1 25.12 41 SER B O 1
ATOM 3220 N N . SER B 1 42 ? -2.805 -17.172 33.531 1 25.84 42 SER B N 1
ATOM 3221 C CA . SER B 1 42 ? -2.916 -15.766 33.188 1 25.84 42 SER B CA 1
ATOM 3222 C C . SER B 1 42 ? -3.242 -15.57 31.703 1 25.84 42 SER B C 1
ATOM 3224 O O . SER B 1 42 ? -3.045 -16.484 30.906 1 25.84 42 SER B O 1
ATOM 3226 N N . SER B 1 43 ? -3.625 -14.258 31.266 1 26.88 43 SER B N 1
ATOM 3227 C CA . SER B 1 43 ? -4.254 -13.445 30.234 1 26.88 43 SER B CA 1
ATOM 3228 C C . SER B 1 43 ? -3.49 -13.539 28.906 1 26.88 43 SER B C 1
ATOM 3230 O O . SER B 1 43 ? -2.578 -12.75 28.656 1 26.88 43 SER B O 1
ATOM 3232 N N . ALA B 1 44 ? -3.043 -14.641 28.594 1 29.8 44 ALA B N 1
ATOM 3233 C CA . ALA B 1 44 ? -2.277 -14.695 27.344 1 29.8 44 ALA B CA 1
ATOM 3234 C C . ALA B 1 44 ? -3.086 -14.141 26.188 1 29.8 44 ALA B C 1
ATOM 3236 O O . ALA B 1 44 ? -4.113 -14.703 25.797 1 29.8 44 ALA B O 1
ATOM 3237 N N . SER B 1 45 ? -3.164 -12.844 26.031 1 29.92 45 SER B N 1
ATOM 3238 C CA . SER B 1 45 ? -3.717 -12.156 24.875 1 29.92 45 SER B CA 1
ATOM 3239 C C . SER B 1 45 ? -3.404 -12.898 23.578 1 29.92 45 SER B C 1
ATOM 3241 O O . SER B 1 45 ? -2.236 -13.062 23.219 1 29.92 45 SER B O 1
ATOM 3243 N N . SER B 1 46 ? -3.975 -13.969 23.281 1 30.69 46 SER B N 1
ATOM 3244 C CA . SER B 1 46 ? -4 -14.742 22.047 1 30.69 46 SER B CA 1
ATOM 3245 C C . SER B 1 46 ? -3.895 -13.828 20.828 1 30.69 46 SER B C 1
ATOM 3247 O O . SER B 1 46 ? -4.891 -13.242 20.391 1 30.69 46 SER B O 1
ATOM 3249 N N . VAL B 1 47 ? -2.914 -13.031 20.625 1 33.62 47 VAL B N 1
ATOM 3250 C CA . VAL B 1 47 ? -2.672 -12.289 19.391 1 33.62 47 VAL B CA 1
ATOM 3251 C C . VAL B 1 47 ? -2.797 -13.227 18.203 1 33.62 47 VAL B C 1
ATOM 3253 O O . VAL B 1 47 ? -2.094 -14.234 18.109 1 33.62 47 VAL B O 1
ATOM 3256 N N . THR B 1 48 ? -3.881 -13.609 17.703 1 37.44 48 THR B N 1
ATOM 3257 C CA . THR B 1 48 ? -4.039 -14.266 16.406 1 37.44 48 THR B CA 1
ATOM 3258 C C . THR B 1 48 ? -2.836 -14 15.508 1 37.44 48 THR B C 1
ATOM 3260 O O . THR B 1 48 ? -2.412 -12.852 15.359 1 37.44 48 THR B O 1
ATOM 3263 N N . PRO B 1 49 ? -1.991 -14.961 15.344 1 44.41 49 PRO B N 1
ATOM 3264 C CA . PRO B 1 49 ? -0.828 -14.727 14.492 1 44.41 49 PRO B CA 1
ATOM 3265 C C . PRO B 1 49 ? -1.161 -13.883 13.258 1 44.41 49 PRO B C 1
ATOM 3267 O O . PRO B 1 49 ? -2.18 -14.117 12.602 1 44.41 49 PRO B O 1
ATOM 3270 N N . SER B 1 50 ? -0.868 -12.719 13.234 1 54.62 50 SER B N 1
ATOM 3271 C CA . SER B 1 50 ? -1.111 -11.734 12.18 1 54.62 50 SER B CA 1
ATOM 3272 C C . SER B 1 50 ? -0.714 -12.281 10.812 1 54.62 50 SER B C 1
ATOM 3274 O O . SER B 1 50 ? 0.366 -12.859 10.656 1 54.62 50 SER B O 1
ATOM 3276 N N . ASP B 1 51 ? -1.669 -12.625 9.891 1 63.69 51 ASP B N 1
ATOM 3277 C CA . ASP B 1 51 ? -1.474 -13.031 8.5 1 63.69 51 ASP B CA 1
ATOM 3278 C C . ASP B 1 51 ? -0.573 -12.047 7.762 1 63.69 51 ASP B C 1
ATOM 3280 O O . ASP B 1 51 ? -0.15 -12.312 6.633 1 63.69 51 ASP B O 1
ATOM 3284 N N . GLN B 1 52 ? -0.257 -10.945 8.391 1 72.31 52 GLN B N 1
ATOM 3285 C CA . GLN B 1 52 ? 0.593 -9.945 7.762 1 72.31 52 GLN B CA 1
ATOM 3286 C C . GLN B 1 52 ? 1.716 -9.508 8.695 1 72.31 52 GLN B C 1
ATOM 3288 O O . GLN B 1 52 ? 1.469 -8.836 9.703 1 72.31 52 GLN B O 1
ATOM 3293 N N . LYS B 1 53 ? 2.889 -9.953 8.352 1 71.56 53 LYS B N 1
ATOM 3294 C CA . LYS B 1 53 ? 4.066 -9.445 9.055 1 71.56 53 LYS B CA 1
ATOM 3295 C C . LYS B 1 53 ? 4.527 -8.117 8.469 1 71.56 53 LYS B C 1
ATOM 3297 O O . LYS B 1 53 ? 4.309 -7.848 7.285 1 71.56 53 LYS B O 1
ATOM 3302 N N . PRO B 1 54 ? 5.203 -7.316 9.312 1 74 54 PRO B N 1
ATOM 3303 C CA . PRO B 1 54 ? 5.816 -6.098 8.773 1 74 54 PRO B CA 1
ATOM 3304 C C . PRO B 1 54 ? 6.809 -6.379 7.656 1 74 54 PRO B C 1
ATOM 3306 O O . PRO B 1 54 ? 7.398 -7.465 7.605 1 74 54 PRO B O 1
ATOM 3309 N N . ARG B 1 55 ? 6.895 -5.484 6.871 1 71.62 55 ARG B N 1
ATOM 3310 C CA . ARG B 1 55 ? 7.746 -5.648 5.695 1 71.62 55 ARG B CA 1
ATOM 3311 C C . ARG B 1 55 ? 9.18 -5.984 6.105 1 71.62 55 ARG B C 1
ATOM 3313 O O . ARG B 1 55 ? 9.82 -6.836 5.484 1 71.62 55 ARG B O 1
ATOM 3320 N N . GLU B 1 56 ? 9.641 -5.273 7.121 1 72.25 56 GLU B N 1
ATOM 3321 C CA . GLU B 1 56 ? 11 -5.539 7.598 1 72.25 56 GLU B CA 1
ATOM 3322 C C . GLU B 1 56 ? 11.117 -6.953 8.164 1 72.25 56 GLU B C 1
ATOM 3324 O O . GLU B 1 56 ? 12.117 -7.633 7.945 1 72.25 56 GLU B O 1
ATOM 3329 N N . GLU B 1 57 ? 10.07 -7.371 8.812 1 75.5 57 GLU B N 1
ATOM 3330 C CA . GLU B 1 57 ? 10.086 -8.688 9.438 1 75.5 57 GLU B CA 1
ATOM 3331 C C . GLU B 1 57 ? 9.992 -9.797 8.398 1 75.5 57 GLU B C 1
ATOM 3333 O O . GLU B 1 57 ? 10.68 -10.812 8.5 1 75.5 57 GLU B O 1
ATOM 3338 N N . LYS B 1 58 ? 9.227 -9.547 7.434 1 80.12 58 LYS B N 1
ATOM 3339 C CA . LYS B 1 58 ? 9.062 -10.609 6.449 1 80.12 58 LYS B CA 1
ATOM 3340 C C . LYS B 1 58 ? 10.305 -10.75 5.578 1 80.12 58 LYS B C 1
ATOM 3342 O O . LYS B 1 58 ? 10.516 -11.789 4.941 1 80.12 58 LYS B O 1
ATOM 3347 N N . SER B 1 59 ? 11.078 -9.672 5.555 1 82.81 59 SER B N 1
ATOM 3348 C CA . SER B 1 59 ? 12.273 -9.688 4.719 1 82.81 59 SER B CA 1
ATOM 3349 C C . SER B 1 59 ? 13.5 -10.102 5.516 1 82.81 59 SER B C 1
ATOM 3351 O O . SER B 1 59 ? 14.555 -10.375 4.938 1 82.81 59 SER B O 1
ATOM 3353 N N . ALA B 1 60 ? 13.406 -10.211 6.785 1 83.69 60 ALA B N 1
ATOM 3354 C CA . ALA B 1 60 ? 14.555 -10.336 7.68 1 83.69 60 ALA B CA 1
ATOM 3355 C C . ALA B 1 60 ? 15.43 -11.523 7.293 1 83.69 60 ALA B C 1
ATOM 3357 O O . ALA B 1 60 ? 16.641 -11.383 7.086 1 83.69 60 ALA B O 1
ATOM 3358 N N . ASP B 1 61 ? 14.836 -12.672 7.148 1 86.75 61 ASP B N 1
ATOM 3359 C CA . ASP B 1 61 ? 15.586 -13.883 6.824 1 86.75 61 ASP B CA 1
ATOM 3360 C C . ASP B 1 61 ? 16.219 -13.781 5.434 1 86.75 61 ASP B C 1
ATOM 3362 O O . ASP B 1 61 ? 17.312 -14.305 5.203 1 86.75 61 ASP B O 1
ATOM 3366 N N . TYR B 1 62 ? 15.625 -13.117 4.586 1 93.5 62 TYR B N 1
ATOM 3367 C CA . TYR B 1 62 ? 16.047 -13.055 3.189 1 93.5 62 TYR B CA 1
ATOM 3368 C C . TYR B 1 62 ? 17.188 -12.07 3.004 1 93.5 62 TYR B C 1
ATOM 3370 O O . TYR B 1 62 ? 17.859 -12.062 1.966 1 93.5 62 TYR B O 1
ATOM 3378 N N . ASN B 1 63 ? 17.344 -11.227 3.986 1 91 63 ASN B N 1
ATOM 3379 C CA . ASN B 1 63 ? 18.453 -10.273 3.928 1 91 63 ASN B CA 1
ATOM 3380 C C . ASN B 1 63 ? 19.812 -10.984 3.969 1 91 63 ASN B C 1
ATOM 3382 O O . ASN B 1 63 ? 20.812 -10.445 3.502 1 91 63 ASN B O 1
ATOM 3386 N N . ASP B 1 64 ? 19.75 -12.18 4.504 1 89.06 64 ASP B N 1
ATOM 3387 C CA . ASP B 1 64 ? 20.969 -12.977 4.594 1 89.06 64 ASP B CA 1
ATOM 3388 C C . ASP B 1 64 ? 21.266 -13.664 3.264 1 89.06 64 ASP B C 1
ATOM 3390 O O . ASP B 1 64 ? 20.469 -14.461 2.773 1 89.06 64 ASP B O 1
ATOM 3394 N N . VAL B 1 65 ? 22.406 -13.484 2.799 1 88.5 65 VAL B N 1
ATOM 3395 C CA . VAL B 1 65 ? 22.812 -14.055 1.519 1 88.5 65 VAL B CA 1
ATOM 3396 C C . VAL B 1 65 ? 22.812 -15.578 1.607 1 88.5 65 VAL B C 1
ATOM 3398 O O . VAL B 1 65 ? 22.562 -16.266 0.611 1 88.5 65 VAL B O 1
ATOM 3401 N N . ARG B 1 66 ? 23.016 -16.141 2.803 1 91 66 ARG B N 1
ATOM 3402 C CA . ARG B 1 66 ? 23.047 -17.594 3.023 1 91 66 ARG B CA 1
ATOM 3403 C C . ARG B 1 66 ? 21.688 -18.219 2.789 1 91 66 ARG B C 1
ATOM 3405 O O . ARG B 1 66 ? 21.562 -19.438 2.662 1 91 66 ARG B O 1
ATOM 3412 N N . TYR B 1 67 ? 20.672 -17.312 2.584 1 95.62 67 TYR B N 1
ATOM 3413 C CA . TYR B 1 67 ? 19.344 -17.859 2.336 1 95.62 67 TYR B CA 1
ATOM 3414 C C . TYR B 1 67 ? 19.297 -18.609 1.008 1 95.62 67 TYR B C 1
ATOM 3416 O O . TYR B 1 67 ? 18.562 -19.594 0.867 1 95.62 67 TYR B O 1
ATOM 3424 N N . LYS B 1 68 ? 20.047 -18.156 0.072 1 95.56 68 LYS B N 1
ATOM 3425 C CA . LYS B 1 68 ? 20.172 -18.859 -1.202 1 95.56 68 LYS B CA 1
ATOM 3426 C C . LYS B 1 68 ? 20.625 -20.297 -0.993 1 95.56 68 LYS B C 1
ATOM 3428 O O . LYS B 1 68 ? 20.094 -21.219 -1.614 1 95.56 68 LYS B O 1
ATOM 3433 N N . THR B 1 69 ? 21.562 -20.406 -0.154 1 95.31 69 THR B N 1
ATOM 3434 C CA . THR B 1 69 ? 22.094 -21.734 0.152 1 95.31 69 THR B CA 1
ATOM 3435 C C . THR B 1 69 ? 21.031 -22.578 0.872 1 95.31 69 THR B C 1
ATOM 3437 O O . THR B 1 69 ? 20.906 -23.766 0.608 1 95.31 69 THR B O 1
ATOM 3440 N N . LEU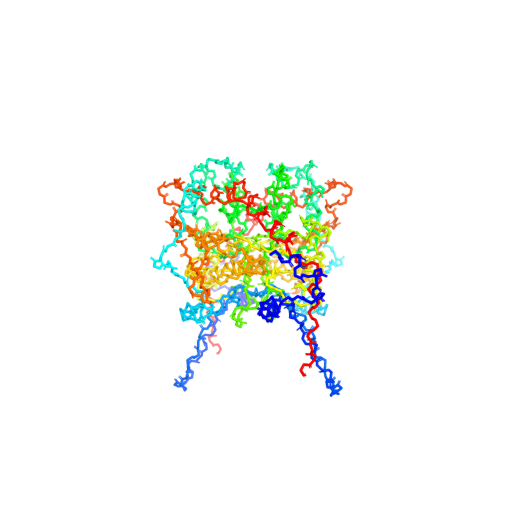 B 1 70 ? 20.359 -21.953 1.754 1 96.12 70 LEU B N 1
ATOM 3441 C CA . LEU B 1 70 ? 19.281 -22.656 2.449 1 96.12 70 LEU B CA 1
ATOM 3442 C C . LEU B 1 70 ? 18.266 -23.203 1.46 1 96.12 70 LEU B C 1
ATOM 3444 O O . LEU B 1 70 ? 17.859 -24.359 1.556 1 96.12 70 LEU B O 1
ATOM 3448 N N . LEU B 1 71 ? 17.859 -22.422 0.542 1 97.56 71 LEU B N 1
ATOM 3449 C CA . LEU B 1 71 ? 16.906 -22.859 -0.474 1 97.56 71 LEU B CA 1
ATOM 3450 C C . LEU B 1 71 ? 17.469 -24.031 -1.269 1 97.56 71 LEU B C 1
ATOM 3452 O O . LEU B 1 71 ? 16.734 -24.984 -1.562 1 97.56 71 LEU B O 1
ATOM 3456 N N . ALA B 1 72 ? 18.703 -23.938 -1.546 1 96.31 72 ALA B N 1
ATOM 3457 C CA . ALA B 1 72 ? 19.344 -25 -2.322 1 96.31 72 ALA B CA 1
ATOM 3458 C C . ALA B 1 72 ? 19.297 -26.328 -1.575 1 96.31 72 ALA B C 1
ATOM 3460 O O . ALA B 1 72 ? 19.156 -27.391 -2.191 1 96.31 72 ALA B O 1
ATOM 3461 N N . THR B 1 73 ? 19.406 -26.281 -0.276 1 95.75 73 THR B N 1
ATOM 3462 C CA . THR B 1 73 ? 19.328 -27.5 0.52 1 95.75 73 THR B CA 1
ATOM 3463 C C . THR B 1 73 ? 17.938 -28.125 0.44 1 95.75 73 THR B C 1
ATOM 3465 O O . THR B 1 73 ? 17.766 -29.312 0.704 1 95.75 73 THR B O 1
ATOM 3468 N N . LYS B 1 74 ? 17 -27.25 0.054 1 95.81 74 LYS B N 1
ATOM 3469 C CA . LYS B 1 74 ? 15.633 -27.719 -0.05 1 95.81 74 LYS B CA 1
ATOM 3470 C C . LYS B 1 74 ? 15.266 -28.047 -1.496 1 95.81 74 LYS B C 1
ATOM 3472 O O . LYS B 1 74 ? 14.102 -28.297 -1.808 1 95.81 74 LYS B O 1
ATOM 3477 N N . GLY B 1 75 ? 16.234 -27.906 -2.422 1 96.69 75 GLY B N 1
ATOM 3478 C CA . GLY B 1 75 ? 16.031 -28.281 -3.812 1 96.69 75 GLY B CA 1
ATOM 3479 C C . GLY B 1 75 ? 15.602 -27.125 -4.684 1 96.69 75 GLY B C 1
ATOM 3480 O O . GLY B 1 75 ? 15.195 -27.312 -5.832 1 96.69 75 GLY B O 1
ATOM 3481 N N . ALA B 1 76 ? 15.633 -25.953 -4.176 1 98.06 76 ALA B N 1
ATOM 3482 C CA . ALA B 1 76 ? 15.305 -24.75 -4.934 1 98.06 76 ALA B CA 1
ATOM 3483 C C . ALA B 1 76 ? 16.562 -23.922 -5.211 1 98.06 76 ALA B C 1
ATOM 3485 O O . ALA B 1 76 ? 17.203 -23.422 -4.281 1 98.06 76 ALA B O 1
ATOM 3486 N N . PHE B 1 77 ? 16.891 -23.688 -6.461 1 98.06 77 PHE B N 1
ATOM 3487 C CA . PHE B 1 77 ? 18.141 -23.047 -6.84 1 98.06 77 PHE B CA 1
ATOM 3488 C C . PHE B 1 77 ? 17.875 -21.719 -7.543 1 98.06 77 PHE B C 1
ATOM 3490 O O . PHE B 1 77 ? 17.141 -21.672 -8.531 1 98.06 77 PHE B O 1
ATOM 3497 N N . MET B 1 78 ? 18.469 -20.719 -7.082 1 97.69 78 MET B N 1
ATOM 3498 C CA . MET B 1 78 ? 18.391 -19.406 -7.719 1 97.69 78 MET B CA 1
ATOM 3499 C C . MET B 1 78 ? 19.375 -19.297 -8.875 1 97.69 78 MET B C 1
ATOM 3501 O O . MET B 1 78 ? 20.172 -18.375 -8.938 1 97.69 78 MET B O 1
ATOM 3505 N N . ASP B 1 79 ? 19.328 -20.234 -9.688 1 96.56 79 ASP B N 1
ATOM 3506 C CA . ASP B 1 79 ? 20.203 -20.328 -10.859 1 96.56 79 ASP B CA 1
ATOM 3507 C C . ASP B 1 79 ? 19.562 -21.203 -11.945 1 96.56 79 ASP B C 1
ATOM 3509 O O . ASP B 1 79 ? 18.609 -21.938 -11.68 1 96.56 79 ASP B O 1
ATOM 3513 N N . LYS B 1 80 ? 20.172 -21.125 -13.102 1 97 80 LYS B N 1
ATOM 3514 C CA . LYS B 1 80 ? 19.734 -22 -14.188 1 97 80 LYS B CA 1
ATOM 3515 C C . LYS B 1 80 ? 20.234 -23.422 -13.984 1 97 80 LYS B C 1
ATOM 3517 O O . LYS B 1 80 ? 21.359 -23.625 -13.508 1 97 80 LYS B O 1
ATOM 3522 N N . SER B 1 81 ? 19.422 -24.25 -14.43 1 96.88 81 SER B N 1
ATOM 3523 C CA . SER B 1 81 ? 19.891 -25.641 -14.461 1 96.88 81 SER B CA 1
ATOM 3524 C C . SER B 1 81 ? 20.875 -25.859 -15.602 1 96.88 81 SER B C 1
ATOM 3526 O O . SER B 1 81 ? 20.797 -25.188 -16.641 1 96.88 81 SER B O 1
ATOM 3528 N N . PRO B 1 82 ? 21.734 -26.797 -15.406 1 94.25 82 PRO B N 1
ATOM 3529 C CA . PRO B 1 82 ? 22.656 -27.109 -16.5 1 94.25 82 PRO B CA 1
ATOM 3530 C C . PRO B 1 82 ? 21.938 -27.562 -17.766 1 94.25 82 PRO B C 1
ATOM 3532 O O . PRO B 1 82 ? 22.422 -27.328 -18.875 1 94.25 82 PRO B O 1
ATOM 3535 N N . VAL B 1 83 ? 20.797 -28.172 -17.609 1 95.62 83 VAL B N 1
ATOM 3536 C CA . VAL B 1 83 ? 20.062 -28.688 -18.766 1 95.62 83 VAL B CA 1
ATOM 3537 C C . VAL B 1 83 ? 19.125 -27.594 -19.297 1 95.62 83 VAL B C 1
ATOM 3539 O O . VAL B 1 83 ? 18.609 -27.703 -20.422 1 95.62 83 VAL B O 1
ATOM 3542 N N . GLY B 1 84 ? 18.859 -26.578 -18.594 1 95.56 84 GLY B N 1
ATOM 3543 C CA . GLY B 1 84 ? 18.062 -25.438 -19.031 1 95.56 84 GLY B CA 1
ATOM 3544 C C . GLY B 1 84 ? 16.578 -25.75 -19.125 1 95.56 84 GLY B C 1
ATOM 3545 O O . GLY B 1 84 ? 16.141 -26.844 -18.75 1 95.56 84 GLY B O 1
ATOM 3546 N N . ILE B 1 85 ? 15.805 -24.766 -19.609 1 97.44 85 ILE B N 1
ATOM 3547 C CA . ILE B 1 85 ? 14.367 -24.922 -19.797 1 97.44 85 ILE B CA 1
ATOM 3548 C C . ILE B 1 85 ? 14.086 -25.594 -21.141 1 97.44 85 ILE B C 1
ATOM 3550 O O . ILE B 1 85 ? 14.938 -25.609 -22.016 1 97.44 85 ILE B O 1
ATOM 3554 N N . ALA B 1 86 ? 12.898 -26.156 -21.219 1 97.12 86 ALA B N 1
ATOM 3555 C CA . ALA B 1 86 ? 12.445 -26.734 -22.484 1 97.12 86 ALA B CA 1
ATOM 3556 C C . ALA B 1 86 ? 12.297 -25.656 -23.562 1 97.12 86 ALA B C 1
ATOM 3558 O O . ALA B 1 86 ? 12.047 -24.5 -23.25 1 97.12 86 ALA B O 1
ATOM 3559 N N . ASP B 1 87 ? 12.414 -26.031 -24.797 1 95.5 87 ASP B N 1
ATOM 3560 C CA . ASP B 1 87 ? 12.312 -25.109 -25.922 1 95.5 87 ASP B CA 1
ATOM 3561 C C . ASP B 1 87 ? 10.961 -24.406 -25.938 1 95.5 87 ASP B C 1
ATOM 3563 O O . ASP B 1 87 ? 10.875 -23.219 -26.266 1 95.5 87 ASP B O 1
ATOM 3567 N N . ALA B 1 88 ? 9.977 -25.125 -25.609 1 95.38 88 ALA B N 1
ATOM 3568 C CA . ALA B 1 88 ? 8.641 -24.547 -25.547 1 95.38 88 ALA B CA 1
ATOM 3569 C C . ALA B 1 88 ? 8.594 -23.359 -24.594 1 95.38 88 ALA B C 1
ATOM 3571 O O . ALA B 1 88 ? 7.957 -22.344 -24.875 1 95.38 88 ALA B O 1
ATOM 3572 N N . SER B 1 89 ? 9.234 -23.516 -23.469 1 96.75 89 SER B N 1
ATOM 3573 C CA . SER B 1 89 ? 9.266 -22.438 -22.469 1 96.75 89 SER B CA 1
ATOM 3574 C C . SER B 1 89 ? 10.125 -21.281 -22.953 1 96.75 89 SER B C 1
ATOM 3576 O O . SER B 1 89 ? 9.828 -20.109 -22.656 1 96.75 89 SER B O 1
ATOM 3578 N N . LYS B 1 90 ? 11.164 -21.562 -23.609 1 95.62 90 LYS B N 1
ATOM 3579 C CA . LYS B 1 90 ? 11.992 -20.5 -24.172 1 95.62 90 LYS B CA 1
ATOM 3580 C C . LYS B 1 90 ? 11.195 -19.625 -25.141 1 95.62 90 LYS B C 1
ATOM 3582 O O . LYS B 1 90 ? 11.25 -18.406 -25.078 1 95.62 90 LYS B O 1
ATOM 3587 N N . ASN B 1 91 ? 10.555 -20.297 -26.016 1 96.44 91 ASN B N 1
ATOM 3588 C CA . ASN B 1 91 ? 9.719 -19.594 -26.984 1 96.44 91 ASN B CA 1
ATOM 3589 C C . ASN B 1 91 ? 8.609 -18.797 -26.297 1 96.44 91 ASN B C 1
ATOM 3591 O O . ASN B 1 91 ? 8.289 -17.688 -26.719 1 96.44 91 ASN B O 1
ATOM 3595 N N . LEU B 1 92 ? 8.086 -19.406 -25.344 1 96.69 92 LEU B N 1
ATOM 3596 C CA . LEU B 1 92 ? 7.043 -18.75 -24.562 1 96.69 92 LEU B CA 1
ATOM 3597 C C . LEU B 1 92 ? 7.547 -17.453 -23.953 1 96.69 92 LEU B C 1
ATOM 3599 O O . LEU B 1 92 ? 6.863 -16.438 -24 1 96.69 92 LEU B O 1
ATOM 3603 N N . CYS B 1 93 ? 8.695 -17.516 -23.375 1 96.75 93 CYS B N 1
ATOM 3604 C CA . CYS B 1 93 ? 9.266 -16.328 -22.75 1 96.75 93 CYS B CA 1
ATOM 3605 C C . CYS B 1 93 ? 9.406 -15.195 -23.766 1 96.75 93 CYS B C 1
ATOM 3607 O O . CYS B 1 93 ? 9.094 -14.039 -23.453 1 96.75 93 CYS B O 1
ATOM 3609 N N . ASN B 1 94 ? 9.82 -15.523 -24.906 1 96.5 94 ASN B N 1
ATOM 3610 C CA . ASN B 1 94 ? 9.945 -14.523 -25.953 1 96.5 94 ASN B CA 1
ATOM 3611 C C . ASN B 1 94 ? 8.586 -13.938 -26.344 1 96.5 94 ASN B C 1
ATOM 3613 O O . ASN B 1 94 ? 8.453 -12.727 -26.5 1 96.5 94 ASN B O 1
ATOM 3617 N N . THR B 1 95 ? 7.676 -14.766 -26.484 1 97.81 95 THR B N 1
ATOM 3618 C CA . THR B 1 95 ? 6.328 -14.336 -26.828 1 97.81 95 THR B CA 1
ATOM 3619 C C . THR B 1 95 ? 5.746 -13.43 -25.75 1 97.81 95 THR B C 1
ATOM 3621 O O . THR B 1 95 ? 5.152 -12.391 -26.062 1 97.81 95 THR B O 1
ATOM 3624 N N . LEU B 1 96 ? 5.953 -13.805 -24.516 1 98.5 96 LEU B N 1
ATOM 3625 C CA . LEU B 1 96 ? 5.414 -13.039 -23.406 1 98.5 96 LEU B CA 1
ATOM 3626 C C . LEU B 1 96 ? 6.051 -11.656 -23.344 1 98.5 96 LEU B C 1
ATOM 3628 O O . LEU B 1 96 ? 5.402 -10.688 -22.938 1 98.5 96 LEU B O 1
ATOM 3632 N N . LEU B 1 97 ? 7.246 -11.539 -23.781 1 97.31 97 LEU B N 1
ATOM 3633 C CA . LEU B 1 97 ? 7.973 -10.273 -23.734 1 97.31 97 LEU B CA 1
ATOM 3634 C C . LEU B 1 97 ? 7.59 -9.391 -24.922 1 97.31 97 LEU B C 1
ATOM 3636 O O . LEU B 1 97 ? 7.598 -8.164 -24.812 1 97.31 97 LEU B O 1
ATOM 3640 N N . GLU B 1 98 ? 7.164 -9.992 -26.016 1 95.06 98 GLU B N 1
ATOM 3641 C CA . GLU B 1 98 ? 7.133 -9.234 -27.266 1 95.06 98 GLU B CA 1
ATOM 3642 C C . GLU B 1 98 ? 5.703 -8.938 -27.703 1 95.06 98 GLU B C 1
ATOM 3644 O O . GLU B 1 98 ? 5.449 -7.953 -28.406 1 95.06 98 GLU B O 1
ATOM 3649 N N . GLU B 1 99 ? 4.789 -9.781 -27.328 1 97.31 99 GLU B N 1
ATOM 3650 C CA . GLU B 1 99 ? 3.412 -9.547 -27.75 1 97.31 99 GLU B CA 1
ATOM 3651 C C . GLU B 1 99 ? 2.893 -8.203 -27.25 1 97.31 99 GLU B C 1
ATOM 3653 O O . GLU B 1 99 ? 3.039 -7.879 -26.078 1 97.31 99 GLU B O 1
ATOM 3658 N N . ALA B 1 100 ? 2.232 -7.504 -28.078 1 96.69 100 ALA B N 1
ATOM 3659 C CA . ALA B 1 100 ? 1.831 -6.133 -27.766 1 96.69 100 ALA B CA 1
ATOM 3660 C C . ALA B 1 100 ? 0.642 -6.109 -26.812 1 96.69 100 ALA B C 1
ATOM 3662 O O . ALA B 1 100 ? -0.243 -6.965 -26.891 1 96.69 100 ALA B O 1
ATOM 3663 N N . GLN B 1 101 ? 0.639 -5.16 -25.891 1 96.75 101 GLN B N 1
ATOM 3664 C CA . GLN B 1 101 ? -0.447 -4.832 -24.984 1 96.75 101 GLN B CA 1
ATOM 3665 C C . GLN B 1 101 ? -0.676 -3.324 -24.922 1 96.75 101 GLN B C 1
ATOM 3667 O O . GLN B 1 101 ? 0.273 -2.543 -25 1 96.75 101 GLN B O 1
ATOM 3672 N N . GLU B 1 102 ? -1.914 -2.959 -24.781 1 93.38 102 GLU B N 1
ATOM 3673 C CA . GLU B 1 102 ? -2.207 -1.539 -24.609 1 93.38 102 GLU B CA 1
ATOM 3674 C C . GLU B 1 102 ? -1.843 -1.068 -23.203 1 93.38 102 GLU B C 1
ATOM 3676 O O . GLU B 1 102 ? -2.248 -1.683 -22.219 1 93.38 102 GLU B O 1
ATOM 3681 N N . PRO B 1 103 ? -1.127 -0.022 -23.172 1 93.19 103 PRO B N 1
ATOM 3682 C CA . PRO B 1 103 ? -0.831 0.529 -21.844 1 93.19 103 PRO B CA 1
ATOM 3683 C C . PRO B 1 103 ? -2.049 1.171 -21.188 1 93.19 103 PRO B C 1
ATOM 3685 O O . PRO B 1 103 ? -3.021 1.505 -21.875 1 93.19 103 PRO B O 1
ATOM 3688 N N . PRO B 1 104 ? -1.948 1.293 -19.828 1 91.06 104 PRO B N 1
ATOM 3689 C CA . PRO B 1 104 ? -3.045 2 -19.172 1 91.06 104 PRO B CA 1
ATOM 3690 C C . PRO B 1 104 ? -3.104 3.48 -19.547 1 91.06 104 PRO B C 1
ATOM 3692 O O . PRO B 1 104 ? -2.062 4.121 -19.719 1 91.06 104 PRO B O 1
ATOM 3695 N N . GLN B 1 105 ? -4.371 3.912 -19.547 1 86.31 105 GLN B N 1
ATOM 3696 C CA . GLN B 1 105 ? -4.566 5.316 -19.891 1 86.31 105 GLN B CA 1
ATOM 3697 C C . GLN B 1 105 ? -4.418 6.207 -18.656 1 86.31 105 GLN B C 1
ATOM 3699 O O . GLN B 1 105 ? -4.727 5.785 -17.547 1 86.31 105 GLN B O 1
ATOM 3704 N N . ASN B 1 106 ? -3.934 7.395 -18.875 1 87.19 106 ASN B N 1
ATOM 3705 C CA . ASN B 1 106 ? -3.859 8.43 -17.844 1 87.19 106 ASN B CA 1
ATOM 3706 C C . ASN B 1 106 ? -3.152 7.922 -16.594 1 87.19 106 ASN B C 1
ATOM 3708 O O . ASN B 1 106 ? -3.701 8.008 -15.484 1 87.19 106 ASN B O 1
ATOM 3712 N N . SER B 1 107 ? -2.004 7.41 -16.859 1 93.31 107 SER B N 1
ATOM 3713 C CA . SER B 1 107 ? -1.222 6.879 -15.75 1 93.31 107 SER B CA 1
ATOM 3714 C C . SER B 1 107 ? 0.016 7.73 -15.492 1 93.31 107 SER B C 1
ATOM 3716 O O . SER B 1 107 ? 0.348 8.609 -16.281 1 93.31 107 SER B O 1
ATOM 3718 N N . LEU B 1 108 ? 0.632 7.461 -14.422 1 95.94 108 LEU B N 1
ATOM 3719 C CA . LEU B 1 108 ? 1.832 8.188 -14.023 1 95.94 108 LEU B CA 1
ATOM 3720 C C . LEU B 1 108 ? 2.984 7.902 -14.984 1 95.94 108 LEU B C 1
ATOM 3722 O O . LEU B 1 108 ? 4.004 8.594 -14.953 1 95.94 108 LEU B O 1
ATOM 3726 N N . PHE B 1 109 ? 2.854 6.895 -15.891 1 96.38 109 PHE B N 1
ATOM 3727 C CA . PHE B 1 109 ? 3.91 6.547 -16.828 1 96.38 109 PHE B CA 1
ATOM 3728 C C . PHE B 1 109 ? 3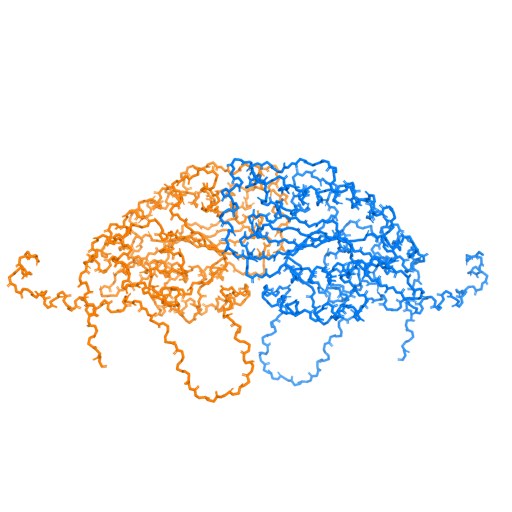.648 7.172 -18.203 1 96.38 109 PHE B C 1
ATOM 3730 O O . PHE B 1 109 ? 4.305 6.828 -19.188 1 96.38 109 PHE B O 1
ATOM 3737 N N . ARG B 1 110 ? 2.652 8.047 -18.219 1 94.62 110 ARG B N 1
ATOM 3738 C CA . ARG B 1 110 ? 2.475 8.805 -19.453 1 94.62 110 ARG B CA 1
ATOM 3739 C C . ARG B 1 110 ? 3.768 9.508 -19.859 1 94.62 110 ARG B C 1
ATOM 3741 O O . ARG B 1 110 ? 4.508 9.992 -19 1 94.62 110 ARG B O 1
ATOM 3748 N N . ASP B 1 111 ? 3.949 9.695 -21.109 1 93.94 111 ASP B N 1
ATOM 3749 C CA . ASP B 1 111 ? 5.219 10.172 -21.656 1 93.94 111 ASP B CA 1
ATOM 3750 C C . ASP B 1 111 ? 5.551 11.57 -21.141 1 93.94 111 ASP B C 1
ATOM 3752 O O . ASP B 1 111 ? 6.703 11.859 -20.812 1 93.94 111 ASP B O 1
ATOM 3756 N N . ASP B 1 112 ? 4.605 12.438 -21.047 1 94.31 112 ASP B N 1
ATOM 3757 C CA . ASP B 1 112 ? 4.859 13.844 -20.75 1 94.31 112 ASP B CA 1
ATOM 3758 C C . ASP B 1 112 ? 5.203 14.039 -19.281 1 94.31 112 ASP B C 1
ATOM 3760 O O . ASP B 1 112 ? 5.812 15.039 -18.906 1 94.31 112 ASP B O 1
ATOM 3764 N N . ILE B 1 113 ? 4.852 13.078 -18.469 1 95.38 113 ILE B N 1
ATOM 3765 C CA . ILE B 1 113 ? 5.082 13.297 -17.047 1 95.38 113 ILE B CA 1
ATOM 3766 C C . ILE B 1 113 ? 5.969 12.188 -16.484 1 95.38 113 ILE B C 1
ATOM 3768 O O . ILE B 1 113 ? 6.266 12.164 -15.281 1 95.38 113 ILE B O 1
ATOM 3772 N N . PHE B 1 114 ? 6.465 11.344 -17.281 1 96.44 114 PHE B N 1
ATOM 3773 C CA . PHE B 1 114 ? 7.211 10.164 -16.859 1 96.44 114 PHE B CA 1
ATOM 3774 C C . PHE B 1 114 ? 8.453 10.57 -16.062 1 96.44 114 PHE B C 1
ATOM 3776 O O . PHE B 1 114 ? 8.719 10.031 -14.992 1 96.44 114 PHE B O 1
ATOM 3783 N N . GLU B 1 115 ? 9.172 11.414 -16.562 1 94.75 115 GLU B N 1
ATOM 3784 C CA . GLU B 1 115 ? 10.398 11.859 -15.906 1 94.75 115 GLU B CA 1
ATOM 3785 C C . GLU B 1 115 ? 10.109 12.453 -14.531 1 94.75 115 GLU B C 1
ATOM 3787 O O . GLU B 1 115 ? 10.797 12.141 -13.555 1 94.75 115 GLU B O 1
ATOM 3792 N N . ALA B 1 116 ? 9.133 13.32 -14.477 1 93.69 116 ALA B N 1
ATOM 3793 C CA . ALA B 1 116 ? 8.742 13.938 -13.211 1 93.69 116 ALA B CA 1
ATOM 3794 C C . ALA B 1 116 ? 8.312 12.875 -12.203 1 93.69 116 ALA B C 1
ATOM 3796 O O . ALA B 1 116 ? 8.633 12.977 -11.008 1 93.69 116 ALA B O 1
ATOM 3797 N N . THR B 1 117 ? 7.59 11.906 -12.688 1 94.56 117 THR B N 1
ATOM 3798 C CA . THR B 1 117 ? 7.16 10.797 -11.836 1 94.56 117 THR B CA 1
ATOM 3799 C C . THR B 1 117 ? 8.367 10.07 -11.25 1 94.56 117 THR B C 1
ATOM 3801 O O . THR B 1 117 ? 8.422 9.82 -10.047 1 94.56 117 THR B O 1
ATOM 3804 N N . CYS B 1 118 ? 9.289 9.75 -12.047 1 93.44 118 CYS B N 1
ATOM 3805 C CA . CYS B 1 118 ? 10.461 8.992 -11.609 1 93.44 118 CYS B CA 1
ATOM 3806 C C . CYS B 1 118 ? 11.25 9.766 -10.562 1 93.44 118 CYS B C 1
ATOM 3808 O O . CYS B 1 118 ? 11.758 9.188 -9.602 1 93.44 118 CYS B O 1
ATOM 3810 N N . ARG B 1 119 ? 11.297 10.992 -10.695 1 91.19 119 ARG B N 1
ATOM 3811 C CA . ARG B 1 119 ? 12.039 11.828 -9.758 1 91.19 119 ARG B CA 1
ATOM 3812 C C . ARG B 1 119 ? 11.359 11.852 -8.398 1 91.19 119 ARG B C 1
ATOM 3814 O O . ARG B 1 119 ? 12.031 11.891 -7.363 1 91.19 119 ARG B O 1
ATOM 3821 N N . LYS B 1 120 ? 10.133 11.812 -8.367 1 90 120 LYS B N 1
ATOM 3822 C CA . LYS B 1 120 ? 9.367 11.914 -7.125 1 90 120 LYS B CA 1
ATOM 3823 C C . LYS B 1 120 ? 9.484 10.641 -6.297 1 90 120 LYS B C 1
ATOM 3825 O O . LYS B 1 120 ? 9.242 10.656 -5.086 1 90 120 LYS B O 1
ATOM 3830 N N . PHE B 1 121 ? 9.859 9.609 -6.914 1 88.5 121 PHE B N 1
ATOM 3831 C CA . PHE B 1 121 ? 9.859 8.344 -6.191 1 88.5 121 PHE B CA 1
ATOM 3832 C C . PHE B 1 121 ? 11.273 7.977 -5.758 1 88.5 121 PHE B C 1
ATOM 3834 O O . PHE B 1 121 ? 11.484 6.965 -5.086 1 88.5 121 PHE B O 1
ATOM 3841 N N . GLN B 1 122 ? 12.078 9.031 -6.055 1 84.06 122 GLN B N 1
ATOM 3842 C CA . GLN B 1 122 ? 13.453 8.805 -5.598 1 84.06 122 GLN B CA 1
ATOM 3843 C C . GLN B 1 122 ? 13.547 8.898 -4.078 1 84.06 122 GLN B C 1
ATOM 3845 O O . GLN B 1 122 ? 12.992 9.82 -3.471 1 84.06 122 GLN B O 1
ATOM 3850 N N . ASP B 1 123 ? 13.906 7.961 -3.336 1 81.12 123 ASP B N 1
ATOM 3851 C CA . ASP B 1 123 ? 14.172 7.941 -1.901 1 81.12 123 ASP B CA 1
ATOM 3852 C C . ASP B 1 123 ? 12.883 7.75 -1.104 1 81.12 123 ASP B C 1
ATOM 3854 O O . ASP B 1 123 ? 12.758 8.258 0.009 1 81.12 123 ASP B O 1
ATOM 3858 N N . ARG B 1 124 ? 11.922 7.336 -1.744 1 86.5 124 ARG B N 1
ATOM 3859 C CA . ARG B 1 124 ? 10.672 7.039 -1.042 1 86.5 124 ARG B CA 1
ATOM 3860 C C . ARG B 1 124 ? 10.633 5.578 -0.602 1 86.5 124 ARG B C 1
ATOM 3862 O O . ARG B 1 124 ? 11.406 4.754 -1.09 1 86.5 124 ARG B O 1
ATOM 3869 N N . ASN B 1 125 ? 9.758 5.352 0.278 1 88.62 125 ASN B N 1
ATOM 3870 C CA . ASN B 1 125 ? 9.727 4.012 0.857 1 88.62 125 ASN B CA 1
ATOM 3871 C C . ASN B 1 125 ? 8.922 3.047 -0.002 1 88.62 125 ASN B C 1
ATOM 3873 O O . ASN B 1 125 ? 8.359 3.441 -1.026 1 88.62 125 ASN B O 1
ATOM 3877 N N . GLU B 1 126 ? 8.859 1.822 0.397 1 91.38 126 GLU B N 1
ATOM 3878 C CA . GLU B 1 126 ? 8.234 0.738 -0.355 1 91.38 126 GLU B CA 1
ATOM 3879 C C . GLU B 1 126 ? 6.73 0.95 -0.485 1 91.38 126 GLU B C 1
ATOM 3881 O O . GLU B 1 126 ? 6.148 0.664 -1.532 1 91.38 126 GLU B O 1
ATOM 3886 N N . THR B 1 127 ? 6.125 1.434 0.533 1 91.06 127 THR B N 1
ATOM 3887 C CA . THR B 1 127 ? 4.68 1.645 0.535 1 91.06 127 THR B CA 1
ATOM 3888 C C . THR B 1 127 ? 4.273 2.604 -0.58 1 91.06 127 THR B C 1
ATOM 3890 O O . THR B 1 127 ? 3.279 2.371 -1.273 1 91.06 127 THR B O 1
ATOM 3893 N N . ARG B 1 128 ? 5.039 3.645 -0.719 1 93.12 128 ARG B N 1
ATOM 3894 C CA . ARG B 1 128 ? 4.754 4.621 -1.763 1 93.12 128 ARG B CA 1
ATOM 3895 C C . ARG B 1 128 ? 4.926 4.012 -3.148 1 93.12 128 ARG B C 1
ATOM 3897 O O . ARG B 1 128 ? 4.117 4.254 -4.047 1 93.12 128 ARG B O 1
ATOM 3904 N N . VAL B 1 129 ? 5.949 3.242 -3.299 1 93.81 129 VAL B N 1
ATOM 3905 C CA . VAL B 1 129 ? 6.219 2.584 -4.574 1 93.81 129 VAL B CA 1
ATOM 3906 C C . VAL B 1 129 ? 5.074 1.629 -4.91 1 93.81 129 VAL B C 1
ATOM 3908 O O . VAL B 1 129 ? 4.57 1.629 -6.035 1 93.81 129 VAL B O 1
ATOM 3911 N N . ILE B 1 130 ? 4.641 0.861 -3.963 1 94.88 130 ILE B N 1
ATOM 3912 C CA . ILE B 1 130 ? 3.562 -0.102 -4.16 1 94.88 130 ILE B CA 1
ATOM 3913 C C . ILE B 1 130 ? 2.271 0.634 -4.512 1 94.88 130 ILE B C 1
ATOM 3915 O O . ILE B 1 130 ? 1.562 0.243 -5.445 1 94.88 130 ILE B O 1
ATOM 3919 N N . ARG B 1 131 ? 2.037 1.664 -3.865 1 93.38 131 ARG B N 1
ATOM 3920 C CA . ARG B 1 131 ? 0.793 2.41 -4.035 1 93.38 131 ARG B CA 1
ATOM 3921 C C . ARG B 1 131 ? 0.732 3.068 -5.406 1 93.38 131 ARG B C 1
ATOM 3923 O O . ARG B 1 131 ? -0.306 3.033 -6.074 1 93.38 131 ARG B O 1
ATOM 3930 N N . ASP B 1 132 ? 1.831 3.621 -5.852 1 93.94 132 ASP B N 1
ATOM 3931 C CA . ASP B 1 132 ? 1.732 4.555 -6.969 1 93.94 132 ASP B CA 1
ATOM 3932 C C . ASP B 1 132 ? 2.184 3.9 -8.273 1 93.94 132 ASP B C 1
ATOM 3934 O O . ASP B 1 132 ? 1.678 4.23 -9.352 1 93.94 132 ASP B O 1
ATOM 3938 N N . ILE B 1 133 ? 3.174 2.959 -8.234 1 93.88 133 ILE B N 1
ATOM 3939 C CA . ILE B 1 133 ? 3.713 2.609 -9.547 1 93.88 133 ILE B CA 1
ATOM 3940 C C . ILE B 1 133 ? 3.717 1.092 -9.711 1 93.88 133 ILE B C 1
ATOM 3942 O O . ILE B 1 133 ? 3.869 0.585 -10.828 1 93.88 133 ILE B O 1
ATOM 3946 N N . SER B 1 134 ? 3.576 0.305 -8.719 1 96.94 134 SER B N 1
ATOM 3947 C CA . SER B 1 134 ? 3.723 -1.142 -8.836 1 96.94 134 SER B CA 1
ATOM 3948 C C . SER B 1 134 ? 2.723 -1.723 -9.828 1 96.94 134 SER B C 1
ATOM 3950 O O . SER B 1 134 ? 3.047 -2.648 -10.57 1 96.94 134 SER B O 1
ATOM 3952 N N . GLN B 1 135 ? 1.514 -1.179 -9.836 1 97.19 135 GLN B N 1
ATOM 3953 C CA . GLN B 1 135 ? 0.498 -1.72 -10.734 1 97.19 135 GLN B CA 1
ATOM 3954 C C . GLN B 1 135 ? 0.783 -1.335 -12.18 1 97.19 135 GLN B C 1
ATOM 3956 O O . GLN B 1 135 ? 0.185 -1.89 -13.102 1 97.19 135 GLN B O 1
ATOM 3961 N N . LEU B 1 136 ? 1.647 -0.364 -12.359 1 97.62 136 LEU B N 1
ATOM 3962 C CA . LEU B 1 136 ? 2.072 -0.006 -13.711 1 97.62 136 LEU B CA 1
ATOM 3963 C C . LEU B 1 136 ? 3.191 -0.924 -14.188 1 97.62 136 LEU B C 1
ATOM 3965 O O . LEU B 1 136 ? 3.539 -0.923 -15.367 1 97.62 136 LEU B O 1
ATOM 3969 N N . ILE B 1 137 ? 3.742 -1.702 -13.281 1 98.06 137 ILE B N 1
ATOM 3970 C CA . ILE B 1 137 ? 4.777 -2.688 -13.57 1 98.06 137 ILE B CA 1
ATOM 3971 C C . ILE B 1 137 ? 4.164 -4.086 -13.617 1 98.06 137 ILE B C 1
ATOM 3973 O O . ILE B 1 137 ? 4.336 -4.812 -14.602 1 98.06 137 ILE B O 1
ATOM 3977 N N . VAL B 1 138 ? 3.441 -4.34 -12.586 1 98.69 138 VAL B N 1
ATOM 3978 C CA . VAL B 1 138 ? 2.725 -5.605 -12.469 1 98.69 138 VAL B CA 1
ATOM 3979 C C . VAL B 1 138 ? 1.236 -5.34 -12.258 1 98.69 138 VAL B C 1
ATOM 3981 O O . VAL B 1 138 ? 0.774 -5.215 -11.117 1 98.69 138 VAL B O 1
ATOM 3984 N N . PRO B 1 139 ? 0.483 -5.352 -13.336 1 98.19 139 PRO B N 1
ATOM 3985 C CA . PRO B 1 139 ? -0.941 -5.035 -13.211 1 98.19 139 PRO B CA 1
ATOM 3986 C C . PRO B 1 139 ? -1.711 -6.082 -12.414 1 98.19 139 PRO B C 1
ATOM 3988 O O . PRO B 1 139 ? -1.425 -7.277 -12.516 1 98.19 139 PRO B O 1
ATOM 3991 N N . SER B 1 140 ? -2.691 -5.633 -11.641 1 97.75 140 SER B N 1
ATOM 3992 C CA . SER B 1 140 ? -3.564 -6.48 -10.836 1 97.75 140 SER B CA 1
ATOM 3993 C C . SER B 1 140 ? -4.52 -7.281 -11.711 1 97.75 140 SER B C 1
ATOM 3995 O O . SER B 1 140 ? -5.254 -6.711 -12.523 1 97.75 140 SER B O 1
ATOM 3997 N N . ALA B 1 141 ? -4.512 -8.539 -11.484 1 98.19 141 ALA B N 1
ATOM 3998 C CA . ALA B 1 141 ? -5.422 -9.406 -12.227 1 98.19 141 ALA B CA 1
ATOM 3999 C C . ALA B 1 141 ? -6.875 -9.078 -11.906 1 98.19 141 ALA B C 1
ATOM 4001 O O . ALA B 1 141 ? -7.719 -9 -12.805 1 98.19 141 ALA B O 1
ATOM 4002 N N . GLU B 1 142 ? -7.18 -8.875 -10.695 1 97 142 GLU B N 1
ATOM 4003 C CA . GLU B 1 142 ? -8.547 -8.617 -10.266 1 97 142 GLU B CA 1
ATOM 4004 C C . GLU B 1 142 ? -9.039 -7.258 -10.758 1 97 142 GLU B C 1
ATOM 4006 O O . GLU B 1 142 ? -10.203 -7.105 -11.117 1 97 142 GLU B O 1
ATOM 4011 N N . VAL B 1 143 ? -8.164 -6.301 -10.727 1 96.19 143 VAL B N 1
ATOM 4012 C CA . VAL B 1 143 ? -8.531 -4.977 -11.219 1 96.19 143 VAL B CA 1
ATOM 4013 C C . VAL B 1 143 ? -8.812 -5.047 -12.719 1 96.19 143 VAL B C 1
ATOM 4015 O O . VAL B 1 143 ? -9.805 -4.48 -13.195 1 96.19 143 VAL B O 1
ATOM 4018 N N . LEU B 1 144 ? -7.938 -5.738 -13.438 1 97.06 144 LEU B N 1
ATOM 4019 C CA . LEU B 1 144 ? -8.156 -5.906 -14.867 1 97.06 144 LEU B CA 1
ATOM 4020 C C . LEU B 1 144 ? -9.492 -6.598 -15.133 1 97.06 144 LEU B C 1
ATOM 4022 O O . LEU B 1 144 ? -10.219 -6.207 -16.047 1 97.06 144 LEU B O 1
ATOM 4026 N N . ALA B 1 145 ? -9.781 -7.598 -14.359 1 97.06 145 ALA B N 1
ATOM 4027 C CA . ALA B 1 145 ? -11.062 -8.281 -14.5 1 97.06 145 ALA B CA 1
ATOM 4028 C C . ALA B 1 145 ? -12.227 -7.324 -14.273 1 97.06 145 ALA B C 1
ATOM 4030 O O . ALA B 1 145 ? -13.227 -7.375 -14.992 1 97.06 145 ALA B O 1
ATOM 4031 N N . THR B 1 146 ? -12.086 -6.48 -13.305 1 95.31 146 THR B N 1
ATOM 4032 C CA . THR B 1 146 ? -13.125 -5.508 -12.984 1 95.31 146 THR B CA 1
ATOM 4033 C C . THR B 1 146 ? -13.336 -4.543 -14.148 1 95.31 146 THR B C 1
ATOM 4035 O O . THR B 1 146 ? -14.461 -4.109 -14.398 1 95.31 146 THR B O 1
ATOM 4038 N N . TYR B 1 147 ? -12.289 -4.238 -14.883 1 94.69 147 TYR B N 1
ATOM 4039 C CA . TYR B 1 147 ? -12.367 -3.318 -16.016 1 94.69 147 TYR B CA 1
ATOM 4040 C C . TYR B 1 147 ? -12.883 -4.023 -17.25 1 94.69 147 TYR B C 1
ATOM 4042 O O . TYR B 1 147 ? -13.055 -3.4 -18.312 1 94.69 147 TYR B O 1
ATOM 4050 N N . GLY B 1 148 ? -13.055 -5.363 -17.188 1 93.81 148 GLY B N 1
ATOM 4051 C CA . GLY B 1 148 ? -13.742 -5.988 -18.312 1 93.81 148 GLY B CA 1
ATOM 4052 C C . GLY B 1 148 ? -13.047 -7.234 -18.828 1 93.81 148 GLY B C 1
ATOM 4053 O O . GLY B 1 148 ? -13.57 -7.938 -19.688 1 93.81 148 GLY B O 1
ATOM 4054 N N . ALA B 1 149 ? -11.844 -7.551 -18.328 1 95.75 149 ALA B N 1
ATOM 4055 C CA . ALA B 1 149 ? -11.18 -8.789 -18.719 1 95.75 149 ALA B CA 1
ATOM 4056 C C . ALA B 1 149 ? -11.797 -9.992 -18.016 1 95.75 149 ALA B C 1
ATOM 4058 O O . ALA B 1 149 ? -11.18 -10.586 -17.125 1 95.75 149 ALA B O 1
ATOM 4059 N N . THR B 1 150 ? -12.859 -10.43 -18.5 1 94.5 150 THR B N 1
ATOM 4060 C CA . THR B 1 150 ? -13.688 -11.422 -17.812 1 94.5 150 THR B CA 1
ATOM 4061 C C . THR B 1 150 ? -12.969 -12.766 -17.75 1 94.5 150 THR B C 1
ATOM 4063 O O . THR B 1 150 ? -13.25 -13.578 -16.859 1 94.5 150 THR B O 1
ATOM 4066 N N . GLU B 1 151 ? -12.039 -12.984 -18.672 1 95.12 151 GLU B N 1
ATOM 4067 C CA . GLU B 1 151 ? -11.281 -14.227 -18.672 1 95.12 151 GLU B CA 1
ATOM 4068 C C . GLU B 1 151 ? -10.43 -14.359 -17.406 1 95.12 151 GLU B C 1
ATOM 4070 O O . GLU B 1 151 ? -9.977 -15.453 -17.062 1 95.12 151 GLU B O 1
ATOM 4075 N N . LEU B 1 152 ? -10.227 -13.266 -16.719 1 98.12 152 LEU B N 1
ATOM 4076 C CA . LEU B 1 152 ? -9.375 -13.273 -15.531 1 98.12 152 LEU B CA 1
ATOM 4077 C C . LEU B 1 152 ? -10.195 -13.469 -14.266 1 98.12 152 LEU B C 1
ATOM 4079 O O . LEU B 1 152 ? -9.656 -13.469 -13.156 1 98.12 152 LEU B O 1
ATOM 4083 N N . GLU B 1 153 ? -11.477 -13.719 -14.344 1 96.75 153 GLU B N 1
ATOM 4084 C CA . GLU B 1 153 ? -12.367 -13.859 -13.188 1 96.75 153 GLU B CA 1
ATOM 4085 C C . GLU B 1 153 ? -12.047 -15.125 -12.398 1 96.75 153 GLU B C 1
ATOM 4087 O O . GLU B 1 153 ? -12.422 -15.25 -11.234 1 96.75 153 GLU B O 1
ATOM 4092 N N . CYS B 1 154 ? -11.383 -16.047 -13.055 1 98.19 154 CYS B N 1
ATOM 4093 C CA . CYS B 1 154 ? -11.008 -17.281 -12.375 1 98.19 154 CYS B CA 1
ATOM 4094 C C . CYS B 1 154 ? -9.836 -17.047 -11.43 1 98.19 154 CYS B C 1
ATOM 4096 O O . CYS B 1 154 ? -9.523 -17.906 -10.602 1 98.19 154 CYS B O 1
ATOM 4098 N N . LEU B 1 155 ? -9.219 -15.906 -11.484 1 98.56 155 LEU B N 1
ATOM 4099 C CA . LEU B 1 155 ? -8.023 -15.602 -10.703 1 98.56 155 LEU B CA 1
ATOM 4100 C C . LEU B 1 155 ? -8.391 -14.859 -9.422 1 98.56 155 LEU B C 1
ATOM 4102 O O . LEU B 1 155 ? -9.469 -14.258 -9.328 1 98.56 155 LEU B O 1
ATOM 4106 N N . ILE B 1 156 ? -7.527 -14.953 -8.484 1 97.62 156 ILE B N 1
ATOM 4107 C CA . ILE B 1 156 ? -7.574 -14.211 -7.23 1 97.62 156 ILE B CA 1
ATOM 4108 C C . ILE B 1 156 ? -6.168 -13.75 -6.852 1 97.62 156 ILE B C 1
ATOM 4110 O O . ILE B 1 156 ? -5.176 -14.359 -7.266 1 97.62 156 ILE B O 1
ATOM 4114 N N . GLU B 1 157 ? -6.102 -12.656 -6.238 1 96.94 157 GLU B N 1
ATOM 4115 C CA . GLU B 1 157 ? -4.797 -12.125 -5.855 1 96.94 157 GLU B CA 1
ATOM 4116 C C . GLU B 1 157 ? -4.691 -11.953 -4.34 1 96.94 157 GLU B C 1
ATOM 4118 O O . GLU B 1 157 ? -5.711 -11.859 -3.65 1 96.94 157 GLU B O 1
ATOM 4123 N N . SER B 1 158 ? -3.537 -12.008 -3.842 1 95.31 158 SER B N 1
ATOM 4124 C CA . SER B 1 158 ? -3.199 -11.656 -2.465 1 95.31 158 SER B CA 1
ATOM 4125 C C . SER B 1 158 ? -2.17 -10.531 -2.416 1 95.31 158 SER B C 1
ATOM 4127 O O . SER B 1 158 ? -1.292 -10.453 -3.277 1 95.31 158 SER B O 1
ATOM 4129 N N . THR B 1 159 ? -2.348 -9.641 -1.438 1 94.81 159 THR B N 1
ATOM 4130 C CA . THR B 1 159 ? -1.436 -8.523 -1.247 1 94.81 159 THR B CA 1
ATOM 4131 C C . THR B 1 159 ? -0.869 -8.523 0.171 1 94.81 159 THR B C 1
ATOM 4133 O O . THR B 1 159 ? -1.598 -8.281 1.136 1 94.81 159 THR B O 1
ATOM 4136 N N . ASN B 1 160 ? 0.409 -8.695 0.21 1 94.25 160 ASN B N 1
ATOM 4137 C CA . ASN B 1 160 ? 1.098 -8.695 1.497 1 94.25 160 ASN B CA 1
ATOM 4138 C C . ASN B 1 160 ? 0.445 -9.664 2.48 1 94.25 160 ASN B C 1
ATOM 4140 O O . ASN B 1 160 ? 0.141 -9.289 3.615 1 94.25 160 ASN B O 1
ATOM 4144 N N . GLU B 1 161 ? 0.233 -10.852 2.057 1 93.5 161 GLU B N 1
ATOM 4145 C CA . GLU B 1 161 ? -0.406 -11.891 2.861 1 93.5 161 GLU B CA 1
ATOM 4146 C C . GLU B 1 161 ? 0.465 -13.141 2.945 1 93.5 161 GLU B C 1
ATOM 4148 O O . GLU B 1 161 ? 1.015 -13.586 1.937 1 93.5 161 GLU B O 1
ATOM 4153 N N . GLY B 1 162 ? 0.535 -13.656 4.113 1 94.81 162 GLY B N 1
ATOM 4154 C CA . GLY B 1 162 ? 1.347 -14.852 4.312 1 94.81 162 GLY B CA 1
ATOM 4155 C C . GLY B 1 162 ? 0.722 -16.109 3.73 1 94.81 162 GLY B C 1
ATOM 4156 O O . GLY B 1 162 ? -0.495 -16.281 3.799 1 94.81 162 GLY B O 1
ATOM 4157 N N . TRP B 1 163 ? 1.581 -16.922 3.184 1 96.56 163 TRP B N 1
ATOM 4158 C CA . TRP B 1 163 ? 1.146 -18.203 2.645 1 96.56 163 TRP B CA 1
ATOM 4159 C C . TRP B 1 163 ? 1.02 -19.25 3.752 1 96.56 163 TRP B C 1
ATOM 4161 O O . TRP B 1 163 ? 1.755 -20.234 3.77 1 96.56 163 TRP B O 1
ATOM 4171 N N . ASN B 1 164 ? -0.03 -19.172 4.531 1 94.12 164 ASN B N 1
ATOM 4172 C CA . ASN B 1 164 ? -0.224 -19.969 5.734 1 94.12 164 ASN B CA 1
ATOM 4173 C C . ASN B 1 164 ? -0.755 -21.359 5.395 1 94.12 164 ASN B C 1
ATOM 4175 O O . ASN B 1 164 ? -0.636 -22.297 6.199 1 94.12 164 ASN B O 1
ATOM 4179 N N . ASN B 1 165 ? -1.305 -21.5 4.289 1 95.38 165 ASN B N 1
ATOM 4180 C CA . ASN B 1 165 ? -1.9 -22.781 3.93 1 95.38 165 ASN B CA 1
ATOM 4181 C C . ASN B 1 165 ? -0.961 -23.609 3.059 1 95.38 165 ASN B C 1
ATOM 4183 O O . ASN B 1 165 ? -1.356 -24.656 2.525 1 95.38 165 ASN B O 1
ATOM 4187 N N . SER B 1 166 ? 0.211 -23.125 2.92 1 95.56 166 SER B N 1
ATOM 4188 C CA . SER B 1 166 ? 1.17 -23.844 2.084 1 95.56 166 SER B CA 1
ATOM 4189 C C . SER B 1 166 ? 2.104 -24.703 2.93 1 95.56 166 SER B C 1
ATOM 4191 O O . SER B 1 166 ? 2.545 -24.281 4 1 95.56 166 SER B O 1
ATOM 4193 N N . VAL B 1 167 ? 2.361 -25.891 2.479 1 94 167 VAL B N 1
ATOM 4194 C CA . VAL B 1 167 ? 3.414 -26.688 3.094 1 94 167 VAL B CA 1
ATOM 4195 C C . VAL B 1 167 ? 4.754 -25.969 2.973 1 94 167 VAL B C 1
ATOM 4197 O O . VAL B 1 167 ? 5.199 -25.656 1.865 1 94 167 VAL B O 1
ATOM 4200 N N . PRO B 1 168 ? 5.375 -25.719 4.016 1 93.88 168 PRO B N 1
ATOM 4201 C CA . PRO B 1 168 ? 6.582 -24.891 3.994 1 93.88 168 PRO B CA 1
ATOM 4202 C C . PRO B 1 168 ? 7.762 -25.578 3.312 1 93.88 168 PRO B C 1
ATOM 4204 O O . PRO B 1 168 ? 7.867 -26.812 3.35 1 93.88 168 PRO B O 1
ATOM 4207 N N . LEU B 1 169 ? 8.523 -24.766 2.721 1 94.56 169 LEU B N 1
ATOM 4208 C CA . LEU B 1 169 ? 9.812 -25.203 2.186 1 94.56 169 LEU B CA 1
ATOM 4209 C C . LEU B 1 169 ? 10.93 -24.969 3.199 1 94.56 169 LEU B C 1
ATOM 4211 O O . LEU B 1 169 ? 11.859 -25.781 3.287 1 94.56 169 LEU B O 1
ATOM 4215 N N . THR B 1 170 ? 10.812 -23.891 3.898 1 94.62 170 THR B N 1
ATOM 4216 C CA . THR B 1 170 ? 11.703 -23.531 4.992 1 94.62 170 THR B CA 1
ATOM 4217 C C . THR B 1 170 ? 10.906 -23.109 6.223 1 94.62 170 THR B C 1
ATOM 4219 O O . THR B 1 170 ? 9.672 -23.172 6.219 1 94.62 170 THR B O 1
ATOM 4222 N N . LYS B 1 171 ? 11.617 -22.734 7.23 1 92.06 171 LYS B N 1
ATOM 4223 C CA . LYS B 1 171 ? 10.953 -22.25 8.438 1 92.06 171 LYS B CA 1
ATOM 4224 C C . LYS B 1 171 ? 10.297 -20.891 8.195 1 92.06 171 LYS B C 1
ATOM 4226 O O . LYS B 1 171 ? 9.352 -20.531 8.898 1 92.06 171 LYS B O 1
ATOM 4231 N N . THR B 1 172 ? 10.812 -20.281 7.219 1 93.44 172 THR B N 1
ATOM 4232 C CA . THR B 1 172 ? 10.281 -18.953 6.891 1 93.44 172 THR B CA 1
ATOM 4233 C C . THR B 1 172 ? 9.023 -19.078 6.027 1 93.44 172 THR B C 1
ATOM 4235 O O . THR B 1 172 ? 9.016 -19.812 5.043 1 93.44 172 THR B O 1
ATOM 4238 N N . ARG B 1 173 ? 8.008 -18.344 6.367 1 94.19 173 ARG B N 1
ATOM 4239 C CA . ARG B 1 173 ? 6.766 -18.312 5.602 1 94.19 173 ARG B CA 1
ATOM 4240 C C . ARG B 1 173 ? 6.789 -17.188 4.574 1 94.19 173 ARG B C 1
ATOM 4242 O O . ARG B 1 173 ? 6.98 -16.016 4.926 1 94.19 173 ARG B O 1
ATOM 4249 N N . PRO B 1 174 ? 6.574 -17.531 3.328 1 96.62 174 PRO B N 1
ATOM 4250 C CA . PRO B 1 174 ? 6.516 -16.469 2.314 1 96.62 174 PRO B CA 1
ATOM 4251 C C . PRO B 1 174 ? 5.344 -15.516 2.523 1 96.62 174 PRO B C 1
ATOM 4253 O O . PRO B 1 174 ? 4.27 -15.938 2.961 1 96.62 174 PRO B O 1
ATOM 4256 N N . GLN B 1 175 ? 5.516 -14.297 2.197 1 96.81 175 GLN B N 1
ATOM 4257 C CA . GLN B 1 175 ? 4.508 -13.242 2.223 1 96.81 175 GLN B CA 1
ATOM 4258 C C . GLN B 1 175 ? 4.746 -12.227 1.108 1 96.81 175 GLN B C 1
ATOM 4260 O O . GLN B 1 175 ? 5.129 -11.086 1.373 1 96.81 175 GLN B O 1
ATOM 4265 N N . PRO B 1 176 ? 4.449 -12.641 -0.102 1 97.5 176 PRO B N 1
ATOM 4266 C CA . PRO B 1 176 ? 4.711 -11.734 -1.225 1 97.5 176 PRO B CA 1
ATOM 4267 C C . PRO B 1 176 ? 3.926 -10.43 -1.129 1 97.5 176 PRO B C 1
ATOM 4269 O O . PRO B 1 176 ? 2.805 -10.414 -0.614 1 97.5 176 PRO B O 1
ATOM 4272 N N . ASP B 1 177 ? 4.477 -9.359 -1.694 1 96.94 177 ASP B N 1
ATOM 4273 C CA . ASP B 1 177 ? 3.748 -8.094 -1.788 1 96.94 177 ASP B CA 1
ATOM 4274 C C . ASP B 1 177 ? 2.508 -8.242 -2.666 1 96.94 177 ASP B C 1
ATOM 4276 O O . ASP B 1 177 ? 1.501 -7.566 -2.445 1 96.94 177 ASP B O 1
ATOM 4280 N N . TYR B 1 178 ? 2.676 -9.031 -3.635 1 98.25 178 TYR B N 1
ATOM 4281 C CA . TYR B 1 178 ? 1.595 -9.328 -4.566 1 98.25 178 TYR B CA 1
ATOM 4282 C C . TYR B 1 178 ? 1.724 -10.742 -5.117 1 98.25 178 TYR B C 1
ATOM 4284 O O . TYR B 1 178 ? 2.826 -11.195 -5.43 1 98.25 178 TYR B O 1
ATOM 4292 N N . SER B 1 179 ? 0.634 -11.453 -5.156 1 98.62 179 SER B N 1
ATOM 4293 C CA . SER B 1 179 ? 0.635 -12.773 -5.781 1 98.62 179 SER B CA 1
ATOM 4294 C C . SER B 1 179 ? -0.711 -13.078 -6.43 1 98.62 179 SER B C 1
ATOM 4296 O O . SER B 1 179 ? -1.729 -12.484 -6.066 1 98.62 179 SER B O 1
ATOM 4298 N N . VAL B 1 180 ? -0.65 -13.945 -7.434 1 98.81 180 VAL B N 1
ATOM 4299 C CA . VAL B 1 180 ? -1.849 -14.32 -8.18 1 98.81 180 VAL B CA 1
ATOM 4300 C C . VAL B 1 180 ? -1.94 -15.836 -8.289 1 98.81 180 VAL B C 1
ATOM 4302 O O . VAL B 1 180 ? -0.93 -16.516 -8.492 1 98.81 180 VAL B O 1
ATOM 4305 N N . GLY B 1 181 ? -3.094 -16.391 -8.047 1 98.81 181 GLY B N 1
ATOM 4306 C CA . GLY B 1 181 ? -3.455 -17.781 -8.258 1 98.81 181 GLY B CA 1
ATOM 4307 C C . GLY B 1 181 ? -4.91 -17.969 -8.656 1 98.81 181 GLY B C 1
ATOM 4308 O O . GLY B 1 181 ? -5.508 -17.078 -9.266 1 98.81 181 GLY B O 1
ATOM 4309 N N . PHE B 1 182 ? -5.375 -19.141 -8.438 1 98.81 182 PHE B N 1
ATOM 4310 C CA . PHE B 1 182 ? -6.734 -19.438 -8.859 1 98.81 182 PHE B CA 1
ATOM 4311 C C . PHE B 1 182 ? -7.688 -19.453 -7.668 1 98.81 182 PHE B C 1
ATOM 4313 O O . PHE B 1 182 ? -7.328 -19.938 -6.59 1 98.81 182 PHE B O 1
ATOM 4320 N N . ARG B 1 183 ? -8.875 -18.969 -7.941 1 97.19 183 ARG B N 1
ATOM 4321 C CA . ARG B 1 183 ? -9.898 -19.016 -6.902 1 97.19 183 ARG B CA 1
ATOM 4322 C C . ARG B 1 183 ? -10.508 -20.422 -6.805 1 97.19 183 ARG B C 1
ATOM 4324 O O . ARG B 1 183 ? -10.469 -21.188 -7.766 1 97.19 183 ARG B O 1
ATOM 4331 N N . ARG B 1 184 ? -11.117 -20.656 -5.703 1 96.25 184 ARG B N 1
ATOM 4332 C CA . ARG B 1 184 ? -11.773 -21.938 -5.469 1 96.25 184 ARG B CA 1
ATOM 4333 C C . ARG B 1 184 ? -12.867 -22.188 -6.5 1 96.25 184 ARG B C 1
ATOM 4335 O O . ARG B 1 184 ? -12.969 -23.281 -7.047 1 96.25 184 ARG B O 1
ATOM 4342 N N . LYS B 1 185 ? -13.602 -21.156 -6.805 1 95.81 185 LYS B N 1
ATOM 4343 C CA . LYS B 1 185 ? -14.766 -21.281 -7.684 1 95.81 185 LYS B CA 1
ATOM 4344 C C . LYS B 1 185 ? -14.336 -21.547 -9.125 1 95.81 185 LYS B C 1
ATOM 4346 O O . LYS B 1 185 ? -15.164 -21.891 -9.969 1 95.81 185 LYS B O 1
ATOM 4351 N N . ALA B 1 186 ? -13.086 -21.391 -9.375 1 97.81 186 ALA B N 1
ATOM 4352 C CA . ALA B 1 186 ? -12.586 -21.656 -10.719 1 97.81 186 ALA B CA 1
ATOM 4353 C C . ALA B 1 186 ? -12.586 -23.156 -11.008 1 97.81 186 ALA B C 1
ATOM 4355 O O . ALA B 1 186 ? -12.492 -23.578 -12.164 1 97.81 186 ALA B O 1
ATOM 4356 N N . PHE B 1 187 ? -12.688 -23.953 -10.008 1 98.12 187 PHE B N 1
ATOM 4357 C CA . PHE B 1 187 ? -12.703 -25.406 -10.141 1 98.12 187 PHE B CA 1
ATOM 4358 C C . PHE B 1 187 ? -14.117 -25.953 -9.969 1 98.12 187 PHE B C 1
ATOM 4360 O O . PHE B 1 187 ? -14.906 -25.391 -9.203 1 98.12 187 PHE B O 1
ATOM 4367 N N . SER B 1 188 ? -14.391 -27.047 -10.664 1 97.25 188 SER B N 1
ATOM 4368 C CA . SER B 1 188 ? -15.695 -27.688 -10.531 1 97.25 188 SER B CA 1
ATOM 4369 C C . SER B 1 188 ? -15.828 -28.406 -9.195 1 97.25 188 SER B C 1
ATOM 4371 O O . SER B 1 188 ? -14.82 -28.688 -8.531 1 97.25 188 SER B O 1
ATOM 4373 N N . ASP B 1 189 ? -17.047 -28.719 -8.875 1 95.88 189 ASP B N 1
ATOM 4374 C CA . ASP B 1 189 ? -17.281 -29.469 -7.645 1 95.88 189 ASP B CA 1
ATOM 4375 C C . ASP B 1 189 ? -16.578 -30.812 -7.672 1 95.88 189 ASP B C 1
ATOM 4377 O O . ASP B 1 189 ? -16.062 -31.266 -6.652 1 95.88 189 ASP B O 1
ATOM 4381 N N . ASP B 1 190 ? -16.594 -31.406 -8.805 1 95.12 190 ASP B N 1
ATOM 4382 C CA . ASP B 1 190 ? -15.922 -32.688 -8.961 1 95.12 190 ASP B CA 1
ATOM 4383 C C . ASP B 1 190 ? -14.414 -32.531 -8.742 1 95.12 190 ASP B C 1
ATOM 4385 O O . ASP B 1 190 ? -13.797 -33.375 -8.07 1 95.12 190 ASP B O 1
ATOM 4389 N N . GLN B 1 191 ? -13.883 -31.562 -9.227 1 96.75 191 GLN B N 1
ATOM 4390 C CA . GLN B 1 191 ? -12.453 -31.312 -9.07 1 96.75 191 GLN B CA 1
ATOM 4391 C C . GLN B 1 191 ? -12.109 -31.016 -7.617 1 96.75 191 GLN B C 1
ATOM 4393 O O . GLN B 1 191 ? -11.094 -31.5 -7.105 1 96.75 191 GLN B O 1
ATOM 4398 N N . LEU B 1 192 ? -12.906 -30.219 -7.012 1 95.75 192 LEU B N 1
ATOM 4399 C CA . LEU B 1 192 ? -12.68 -29.891 -5.609 1 95.75 192 LEU B CA 1
ATOM 4400 C C . LEU B 1 192 ? -12.781 -31.141 -4.738 1 95.75 192 LEU B C 1
ATOM 4402 O O . LEU B 1 192 ? -12.039 -31.281 -3.764 1 95.75 192 LEU B O 1
ATOM 4406 N N . ALA B 1 193 ? -13.688 -31.984 -5.09 1 93.31 193 ALA B N 1
ATOM 4407 C CA . ALA B 1 193 ? -13.812 -33.25 -4.363 1 93.31 193 ALA B CA 1
ATOM 4408 C C . ALA B 1 193 ? -12.547 -34.094 -4.5 1 93.31 193 ALA B C 1
ATOM 4410 O O . ALA B 1 193 ? -12.109 -34.719 -3.537 1 93.31 193 ALA B O 1
ATOM 4411 N N . LYS B 1 194 ? -12.031 -34.094 -5.641 1 92.06 194 LYS B N 1
ATOM 4412 C CA . LYS B 1 194 ? -10.812 -34.844 -5.895 1 92.06 194 LYS B CA 1
ATOM 4413 C C . LYS B 1 194 ? -9.625 -34.25 -5.145 1 92.06 194 LYS B C 1
ATOM 4415 O O . LYS B 1 194 ? -8.719 -34.969 -4.73 1 92.06 194 LYS B O 1
ATOM 4420 N N . LEU B 1 195 ? -9.641 -32.938 -4.926 1 94.31 195 LEU B N 1
ATOM 4421 C CA . LEU B 1 195 ? -8.555 -32.25 -4.242 1 94.31 195 LEU B CA 1
ATOM 4422 C C . LEU B 1 195 ? -8.727 -32.312 -2.729 1 94.31 195 LEU B C 1
ATOM 4424 O O . LEU B 1 195 ? -7.781 -32.062 -1.979 1 94.31 195 LEU B O 1
ATOM 4428 N N . ALA B 1 196 ? -9.82 -32.625 -2.256 1 91.38 196 ALA B N 1
ATOM 4429 C CA . ALA B 1 196 ? -10.227 -32.5 -0.858 1 91.38 196 ALA B CA 1
ATOM 4430 C C . ALA B 1 196 ? -9.25 -33.219 0.066 1 91.38 196 ALA B C 1
ATOM 4432 O O . ALA B 1 196 ? -8.859 -32.688 1.104 1 91.38 196 ALA B O 1
ATOM 4433 N N . PRO B 1 197 ? -8.836 -34.438 -0.32 1 88.81 197 PRO B N 1
ATOM 4434 C CA . PRO B 1 197 ? -7.914 -35.125 0.581 1 88.81 197 PRO B CA 1
ATOM 4435 C C . PRO B 1 197 ? -6.574 -34.406 0.724 1 88.81 197 PRO B C 1
ATOM 4437 O O . PRO B 1 197 ? -5.902 -34.531 1.748 1 88.81 197 PRO B O 1
ATOM 4440 N N . PHE B 1 198 ? -6.25 -33.625 -0.221 1 91.94 198 PHE B N 1
ATOM 4441 C CA . PHE B 1 198 ? -4.949 -32.969 -0.245 1 91.94 198 PHE B CA 1
ATOM 4442 C C . PHE B 1 198 ? -5.031 -31.578 0.376 1 91.94 198 PHE B C 1
ATOM 4444 O O . PHE B 1 198 ? -4.008 -31 0.751 1 91.94 198 PHE B O 1
ATOM 4451 N N . ILE B 1 199 ? -6.145 -31.047 0.427 1 92.19 199 ILE B N 1
ATOM 4452 C CA . ILE B 1 199 ? -6.34 -29.703 0.956 1 92.19 199 ILE B CA 1
ATOM 4453 C C . ILE B 1 199 ? -6.738 -29.781 2.428 1 92.19 199 ILE B C 1
ATOM 4455 O O . ILE B 1 199 ? -6.367 -28.922 3.225 1 92.19 199 ILE B O 1
ATOM 4459 N N . GLY B 1 200 ? -7.527 -30.734 2.789 1 89.81 200 GLY B N 1
ATOM 4460 C CA . GLY B 1 200 ? -7.961 -30.906 4.168 1 89.81 200 GLY B CA 1
ATOM 4461 C C . GLY B 1 200 ? -8.867 -29.781 4.645 1 89.81 200 GLY B C 1
ATOM 4462 O O . GLY B 1 200 ? -9.68 -29.266 3.879 1 89.81 200 GLY B O 1
ATOM 4463 N N . ASN B 1 201 ? -8.75 -29.578 6 1 89.94 201 ASN B N 1
ATOM 4464 C CA . ASN B 1 201 ? -9.477 -28.453 6.602 1 89.94 201 ASN B CA 1
ATOM 4465 C C . ASN B 1 201 ? -8.719 -27.141 6.457 1 89.94 201 ASN B C 1
ATOM 4467 O O . ASN B 1 201 ? -8.195 -26.609 7.438 1 89.94 201 ASN B O 1
ATOM 4471 N N . TRP B 1 202 ? -8.836 -26.656 5.32 1 88.5 202 TRP B N 1
ATOM 4472 C CA . TRP B 1 202 ? -8.016 -25.5 4.969 1 88.5 202 TRP B CA 1
ATOM 4473 C C . TRP B 1 202 ? -8.445 -24.281 5.766 1 88.5 202 TRP B C 1
ATOM 4475 O O . TRP B 1 202 ? -7.625 -23.406 6.055 1 88.5 202 TRP B O 1
ATOM 4485 N N . LEU B 1 203 ? -9.711 -24.188 6.156 1 87.88 203 LEU B N 1
ATOM 4486 C CA . LEU B 1 203 ? -10.172 -23.094 6.996 1 87.88 203 LEU B CA 1
ATOM 4487 C C . LEU B 1 203 ? -9.625 -23.219 8.414 1 87.88 203 LEU B C 1
ATOM 4489 O O . LEU B 1 203 ? -9.461 -22.219 9.117 1 87.88 203 LEU B O 1
ATOM 4493 N N . GLY B 1 204 ? -9.352 -24.406 8.734 1 84.44 204 GLY B N 1
ATOM 4494 C CA . GLY B 1 204 ? -8.812 -24.672 10.062 1 84.44 204 GLY B CA 1
ATOM 4495 C C . GLY B 1 204 ? -7.309 -24.516 10.133 1 84.44 204 GLY B C 1
ATOM 4496 O O . GLY B 1 204 ? -6.723 -24.641 11.211 1 84.44 204 GLY B O 1
ATOM 4497 N N . GLY B 1 205 ? -6.707 -24.312 9.039 1 87.56 205 GLY B N 1
ATOM 4498 C CA . GLY B 1 205 ? -5.281 -24.031 9.062 1 87.56 205 GLY B CA 1
ATOM 4499 C C . GLY B 1 205 ? -4.441 -25.172 8.508 1 87.56 205 GLY B C 1
ATOM 4500 O O . GLY B 1 205 ? -3.211 -25.125 8.547 1 87.56 205 GLY B O 1
ATOM 4501 N N . ASP B 1 206 ? -5.082 -26.141 7.977 1 90.81 206 ASP B N 1
ATOM 4502 C CA . ASP B 1 206 ? -4.32 -27.219 7.355 1 90.81 206 ASP B CA 1
ATOM 4503 C C . ASP B 1 206 ? -3.459 -26.703 6.207 1 90.81 206 ASP B C 1
ATOM 4505 O O . ASP B 1 206 ? -3.793 -25.688 5.586 1 90.81 206 ASP B O 1
ATOM 4509 N N . GLN B 1 207 ? -2.393 -27.359 6.02 1 94.5 207 GLN B N 1
ATOM 4510 C CA . GLN B 1 207 ? -1.469 -26.953 4.961 1 94.5 207 GLN B CA 1
ATOM 4511 C C . GLN B 1 207 ? -1.505 -27.938 3.795 1 94.5 207 GLN B C 1
ATOM 4513 O O . GLN B 1 207 ? -1.732 -29.141 3.986 1 94.5 207 GLN B O 1
ATOM 4518 N N . SER B 1 208 ? -1.317 -27.406 2.633 1 94.94 208 SER B N 1
ATOM 4519 C CA . SER B 1 208 ? -1.36 -28.141 1.376 1 94.94 208 SER B CA 1
ATOM 4520 C C . SER B 1 208 ? -0.312 -27.625 0.395 1 94.94 208 SER B C 1
ATOM 4522 O O . SER B 1 208 ? 0.071 -26.453 0.443 1 94.94 208 SER B O 1
ATOM 4524 N N . PHE B 1 209 ? 0.078 -28.5 -0.459 1 95.81 209 PHE B N 1
ATOM 4525 C CA . PHE B 1 209 ? 0.958 -28.078 -1.539 1 95.81 209 PHE B CA 1
ATOM 4526 C C . PHE B 1 209 ? 0.219 -27.156 -2.512 1 95.81 209 PHE B C 1
ATOM 4528 O O . PHE B 1 209 ? 0.84 -26.359 -3.219 1 95.81 209 PHE B O 1
ATOM 4535 N N . PHE B 1 210 ? -1.067 -27.297 -2.48 1 97.69 210 PHE B N 1
ATOM 4536 C CA . PHE B 1 210 ? -1.815 -26.766 -3.607 1 97.69 210 PHE B CA 1
ATOM 4537 C C . PHE B 1 210 ? -2.436 -25.406 -3.25 1 97.69 210 PHE B C 1
ATOM 4539 O O . PHE B 1 210 ? -2.977 -24.719 -4.113 1 97.69 210 PHE B O 1
ATOM 4546 N N . MET B 1 211 ? -2.33 -25.031 -1.988 1 97.31 211 MET B N 1
ATOM 4547 C CA . MET B 1 211 ? -2.895 -23.766 -1.532 1 97.31 211 MET B CA 1
ATOM 4548 C C . MET B 1 211 ? -1.814 -22.875 -0.916 1 97.31 211 MET B C 1
ATOM 4550 O O . MET B 1 211 ? -0.989 -23.359 -0.134 1 97.31 211 MET B O 1
ATOM 4554 N N . ALA B 1 212 ? -1.85 -21.641 -1.352 1 97.19 212 ALA B N 1
ATOM 4555 C CA . ALA B 1 212 ? -0.968 -20.656 -0.711 1 97.19 212 ALA B CA 1
ATOM 4556 C C . ALA B 1 212 ? -1.644 -20.016 0.499 1 97.19 212 ALA B C 1
ATOM 4558 O O . ALA B 1 212 ? -1.09 -20.031 1.601 1 97.19 212 ALA B O 1
ATOM 4559 N N . THR B 1 213 ? -2.75 -19.422 0.299 1 95.69 213 THR B N 1
ATOM 4560 C CA . THR B 1 213 ? -3.641 -18.891 1.334 1 95.69 213 THR B CA 1
ATOM 4561 C C . THR B 1 213 ? -4.941 -19.688 1.373 1 95.69 213 THR B C 1
ATOM 4563 O O . THR B 1 213 ? -5.141 -20.609 0.575 1 95.69 213 THR B O 1
ATOM 4566 N N . TYR B 1 214 ? -5.844 -19.312 2.254 1 93.19 214 TYR B N 1
ATOM 4567 C CA . TYR B 1 214 ? -7.062 -20.109 2.406 1 93.19 214 TYR B CA 1
ATOM 4568 C C . TYR B 1 214 ? -7.988 -19.922 1.212 1 93.19 214 TYR B C 1
ATOM 4570 O O . TYR B 1 214 ? -8.961 -20.656 1.048 1 93.19 214 TYR B O 1
ATOM 4578 N N . TYR B 1 215 ? -7.578 -19.047 0.331 1 94.56 215 TYR B N 1
ATOM 4579 C CA . TYR B 1 215 ? -8.492 -18.828 -0.788 1 94.56 215 TYR B CA 1
ATOM 4580 C C . TYR B 1 215 ? -7.746 -18.906 -2.117 1 94.56 215 TYR B C 1
ATOM 4582 O O . TYR B 1 215 ? -8.344 -18.719 -3.18 1 94.56 215 TYR B O 1
ATOM 4590 N N . MET B 1 216 ? -6.465 -19.062 -2.121 1 97.38 216 MET B N 1
ATOM 4591 C CA . MET B 1 216 ? -5.699 -19.031 -3.365 1 97.38 216 MET B CA 1
ATOM 4592 C C . MET B 1 216 ? -5.105 -20.406 -3.674 1 97.38 216 MET B C 1
ATOM 4594 O O . MET B 1 216 ? -4.254 -20.906 -2.932 1 97.38 216 MET B O 1
ATOM 4598 N N . PHE B 1 217 ? -5.496 -20.953 -4.793 1 98.56 217 PHE B N 1
ATOM 4599 C CA . PHE B 1 217 ? -4.988 -22.219 -5.281 1 98.56 217 PHE B CA 1
ATOM 4600 C C . PHE B 1 217 ? -3.912 -22.016 -6.34 1 98.56 217 PHE B C 1
ATOM 4602 O O . PHE B 1 217 ? -4.035 -21.125 -7.184 1 98.56 217 PHE B O 1
ATOM 4609 N N . PHE B 1 218 ? -2.9 -22.75 -6.293 1 98.69 218 PHE B N 1
ATOM 4610 C CA . PHE B 1 218 ? -1.886 -22.844 -7.336 1 98.69 218 PHE B CA 1
ATOM 4611 C C . PHE B 1 218 ? -1.424 -21.453 -7.762 1 98.69 218 PHE B C 1
ATOM 4613 O O . PHE B 1 218 ? -1.545 -21.078 -8.93 1 98.69 218 PHE B O 1
ATOM 4620 N N . PRO B 1 219 ? -0.827 -20.719 -6.844 1 98.81 219 PRO B N 1
ATOM 4621 C CA . PRO B 1 219 ? -0.251 -19.438 -7.277 1 98.81 219 PRO B CA 1
ATOM 4622 C C . PRO B 1 219 ? 0.768 -19.609 -8.406 1 98.81 219 PRO B C 1
ATOM 4624 O O . PRO B 1 219 ? 1.447 -20.641 -8.477 1 98.81 219 PRO B O 1
ATOM 4627 N N . PHE B 1 220 ? 0.854 -18.562 -9.297 1 98.94 220 PHE B N 1
ATOM 4628 C CA . PHE B 1 220 ? 1.778 -18.734 -10.414 1 98.94 220 PHE B CA 1
ATOM 4629 C C . PHE B 1 220 ? 2.551 -17.453 -10.688 1 98.94 220 PHE B C 1
ATOM 4631 O O . PHE B 1 220 ? 3.432 -17.422 -11.547 1 98.94 220 PHE B O 1
ATOM 4638 N N . LEU B 1 221 ? 2.242 -16.375 -10 1 98.94 221 LEU B N 1
ATOM 4639 C CA . LEU B 1 221 ? 2.945 -15.109 -10.133 1 98.94 221 LEU B CA 1
ATOM 4640 C C . LEU B 1 221 ? 3.129 -14.445 -8.773 1 98.94 221 LEU B C 1
ATOM 4642 O O . LEU B 1 221 ? 2.199 -14.406 -7.961 1 98.94 221 LEU B O 1
ATOM 4646 N N . ALA B 1 222 ? 4.289 -14.023 -8.508 1 98.88 222 ALA B N 1
ATOM 4647 C CA . ALA B 1 222 ? 4.562 -13.234 -7.312 1 98.88 222 ALA B CA 1
ATOM 4648 C C . ALA B 1 222 ? 5.383 -11.992 -7.652 1 98.88 222 ALA B C 1
ATOM 4650 O O . ALA B 1 222 ? 6.188 -12.008 -8.586 1 98.88 222 ALA B O 1
ATOM 4651 N N . CYS B 1 223 ? 5.16 -10.961 -6.922 1 98.75 223 CYS B N 1
ATOM 4652 C CA . CYS B 1 223 ? 5.895 -9.703 -7.059 1 98.75 223 CYS B CA 1
ATOM 4653 C C . CYS B 1 223 ? 6.391 -9.219 -5.703 1 98.75 223 CYS B C 1
ATOM 4655 O O . CYS B 1 223 ? 5.637 -9.203 -4.727 1 98.75 223 CYS B O 1
ATOM 4657 N N . GLU B 1 224 ? 7.637 -8.953 -5.664 1 98.44 224 GLU B N 1
ATOM 4658 C CA . GLU B 1 224 ? 8.258 -8.32 -4.508 1 98.44 224 GLU B CA 1
ATOM 4659 C C . GLU B 1 224 ? 8.781 -6.93 -4.855 1 98.44 224 GLU B C 1
ATOM 4661 O O . GLU B 1 224 ? 9.391 -6.734 -5.91 1 98.44 224 GLU B O 1
ATOM 4666 N N . VAL B 1 225 ? 8.492 -5.996 -3.961 1 97.06 225 VAL B N 1
ATOM 4667 C CA . VAL B 1 225 ? 8.852 -4.602 -4.195 1 97.06 225 VAL B CA 1
ATOM 4668 C C . VAL B 1 225 ? 9.859 -4.145 -3.146 1 97.06 225 VAL B C 1
ATOM 4670 O O . VAL B 1 225 ? 9.742 -4.496 -1.97 1 97.06 225 VAL B O 1
ATOM 4673 N N . LYS B 1 226 ? 10.859 -3.449 -3.596 1 94.19 226 LYS B N 1
ATOM 4674 C CA . LYS B 1 226 ? 11.828 -2.807 -2.713 1 94.19 226 LYS B CA 1
ATOM 4675 C C . LYS B 1 226 ? 11.945 -1.316 -3.021 1 94.19 226 LYS B C 1
ATOM 4677 O O . LYS B 1 226 ? 11.234 -0.797 -3.885 1 94.19 226 LYS B O 1
ATOM 4682 N N . CYS B 1 227 ? 12.633 -0.672 -2.211 1 88.81 227 CYS B N 1
ATOM 4683 C CA . CYS B 1 227 ? 12.938 0.737 -2.434 1 88.81 227 CYS B CA 1
ATOM 4684 C C . CYS B 1 227 ? 14.445 0.975 -2.42 1 88.81 227 CYS B C 1
ATOM 4686 O O . CYS B 1 227 ? 15.227 0.025 -2.473 1 88.81 227 CYS B O 1
ATOM 4688 N N . SER B 1 228 ? 14.883 2.227 -2.375 1 78.81 228 SER B N 1
ATOM 4689 C CA . SER B 1 228 ? 16.297 2.584 -2.484 1 78.81 228 SER B CA 1
ATOM 4690 C C . SER B 1 228 ? 17.094 2.051 -1.3 1 78.81 228 SER B C 1
ATOM 4692 O O . SER B 1 228 ? 18.297 1.841 -1.404 1 78.81 228 SER B O 1
ATOM 4694 N N . ALA B 1 229 ? 16.453 1.69 -0.261 1 77.12 229 ALA B N 1
ATOM 4695 C CA . ALA B 1 229 ? 17.141 1.307 0.97 1 77.12 229 ALA B CA 1
ATOM 4696 C C . ALA B 1 229 ? 17.422 -0.193 0.998 1 77.12 229 ALA B C 1
ATOM 4698 O O . ALA B 1 229 ? 18.156 -0.677 1.857 1 77.12 229 ALA B O 1
ATOM 4699 N N . ALA B 1 230 ? 16.828 -0.878 0.12 1 81.44 230 ALA B N 1
ATOM 4700 C CA . ALA B 1 230 ? 16.969 -2.332 0.147 1 81.44 230 ALA B CA 1
ATOM 4701 C C . ALA B 1 230 ? 17.359 -2.869 -1.228 1 81.44 230 ALA B C 1
ATOM 4703 O O . ALA B 1 230 ? 16.859 -2.396 -2.25 1 81.44 230 ALA B O 1
ATOM 4704 N N . ALA B 1 231 ? 18.172 -3.814 -1.174 1 86.88 231 ALA B N 1
ATOM 4705 C CA . ALA B 1 231 ? 18.656 -4.418 -2.414 1 86.88 231 ALA B CA 1
ATOM 4706 C C . ALA B 1 231 ? 17.578 -5.285 -3.055 1 86.88 231 ALA B C 1
ATOM 4708 O O . ALA B 1 231 ? 16.844 -5.996 -2.357 1 86.88 231 ALA B O 1
ATOM 4709 N N . LEU B 1 232 ? 17.562 -5.301 -4.387 1 94.5 232 LEU B N 1
ATOM 4710 C CA . LEU B 1 232 ? 16.625 -6.129 -5.133 1 94.5 232 LEU B CA 1
ATOM 4711 C C . LEU B 1 232 ? 16.938 -7.609 -4.945 1 94.5 232 LEU B C 1
ATOM 4713 O O . LEU B 1 232 ? 16.078 -8.461 -5.184 1 94.5 232 LEU B O 1
ATOM 4717 N N . ASP B 1 233 ? 18.141 -7.918 -4.465 1 94.81 233 ASP B N 1
ATOM 4718 C CA . ASP B 1 233 ? 18.531 -9.305 -4.199 1 94.81 233 ASP B CA 1
ATOM 4719 C C . ASP B 1 233 ? 17.641 -9.914 -3.115 1 94.81 233 ASP B C 1
ATOM 4721 O O . ASP B 1 233 ? 17.359 -11.117 -3.145 1 94.81 233 ASP B O 1
ATOM 4725 N N . VAL B 1 234 ? 17.266 -9.07 -2.217 1 96 234 VAL B N 1
ATOM 4726 C CA . VAL B 1 234 ? 16.375 -9.547 -1.164 1 96 234 VAL B CA 1
ATOM 4727 C C . VAL B 1 234 ? 15.031 -9.945 -1.768 1 96 234 VAL B C 1
ATOM 4729 O O . VAL B 1 234 ? 14.492 -11 -1.44 1 96 234 VAL B O 1
ATOM 4732 N N . ALA B 1 235 ? 14.523 -9.102 -2.645 1 97.5 235 ALA B N 1
ATOM 4733 C CA . ALA B 1 235 ? 13.289 -9.406 -3.354 1 97.5 235 ALA B CA 1
ATOM 4734 C C . ALA B 1 235 ? 13.43 -10.695 -4.168 1 97.5 235 ALA B C 1
ATOM 4736 O O . ALA B 1 235 ? 12.5 -11.5 -4.227 1 97.5 235 ALA B O 1
ATOM 4737 N N . ASP B 1 236 ? 14.562 -10.867 -4.738 1 97.81 236 ASP B N 1
ATOM 4738 C CA . ASP B 1 236 ? 14.805 -12.062 -5.539 1 97.81 236 ASP B CA 1
ATOM 4739 C C . ASP B 1 236 ? 14.758 -13.32 -4.676 1 97.81 236 ASP B C 1
ATOM 4741 O O . ASP B 1 236 ? 14.219 -14.344 -5.094 1 97.81 236 ASP B O 1
ATOM 4745 N N . ARG B 1 237 ? 15.352 -13.273 -3.553 1 98 237 ARG B N 1
ATOM 4746 C CA . ARG B 1 237 ? 15.344 -14.438 -2.664 1 98 237 ARG B CA 1
ATOM 4747 C C . ARG B 1 237 ? 13.93 -14.742 -2.186 1 98 237 ARG B C 1
ATOM 4749 O O . ARG B 1 237 ? 13.531 -15.906 -2.111 1 98 237 ARG B O 1
ATOM 4756 N N . GLN B 1 238 ? 13.195 -13.68 -1.869 1 98.19 238 GLN B N 1
ATOM 4757 C CA . GLN B 1 238 ? 11.797 -13.852 -1.475 1 98.19 238 GLN B CA 1
ATOM 4758 C C . GLN B 1 238 ? 10.992 -14.508 -2.592 1 98.19 238 GLN B C 1
ATOM 4760 O O . GLN B 1 238 ? 10.258 -15.469 -2.352 1 98.19 238 GLN B O 1
ATOM 4765 N N . ASN B 1 239 ? 11.18 -14.008 -3.758 1 98.69 239 ASN B N 1
ATOM 4766 C CA . ASN B 1 239 ? 10.453 -14.516 -4.918 1 98.69 239 ASN B CA 1
ATOM 4767 C C . ASN B 1 239 ? 10.875 -15.945 -5.258 1 98.69 239 ASN B C 1
ATOM 4769 O O . ASN B 1 239 ? 10.039 -16.766 -5.656 1 98.69 239 ASN B O 1
ATOM 4773 N N . ALA B 1 240 ? 12.133 -16.188 -5.16 1 98.62 240 ALA B N 1
ATOM 4774 C CA . ALA B 1 240 ? 12.594 -17.547 -5.434 1 98.62 240 ALA B CA 1
ATOM 4775 C C . ALA B 1 240 ? 11.938 -18.562 -4.496 1 98.62 240 ALA B C 1
ATOM 4777 O O . ALA B 1 240 ? 11.539 -19.641 -4.922 1 98.62 240 ALA B O 1
ATOM 4778 N N . HIS B 1 241 ? 11.836 -18.188 -3.303 1 98.5 241 HIS B N 1
ATOM 4779 C CA . HIS B 1 241 ? 11.188 -19.031 -2.309 1 98.5 241 HIS B CA 1
ATOM 4780 C C . HIS B 1 241 ? 9.734 -19.297 -2.676 1 98.5 241 HIS B C 1
ATOM 4782 O O . HIS B 1 241 ? 9.328 -20.453 -2.816 1 98.5 241 HIS B O 1
ATOM 4788 N N . SER B 1 242 ? 8.969 -18.25 -2.863 1 98.5 242 SER B N 1
ATOM 4789 C CA . SER B 1 242 ? 7.539 -18.375 -3.123 1 98.5 242 SER B CA 1
ATOM 4790 C C . SER B 1 242 ? 7.277 -19.078 -4.445 1 98.5 242 SER B C 1
ATOM 4792 O O . SER B 1 242 ? 6.418 -19.969 -4.523 1 98.5 242 SER B O 1
ATOM 4794 N N . MET B 1 243 ? 8.047 -18.781 -5.41 1 98.69 243 MET B N 1
ATOM 4795 C CA . MET B 1 243 ? 7.734 -19.312 -6.73 1 98.69 243 MET B CA 1
ATOM 4796 C C . MET B 1 243 ? 8.273 -20.734 -6.891 1 98.69 243 MET B C 1
ATOM 4798 O O . MET B 1 243 ? 7.762 -21.5 -7.695 1 98.69 243 MET B O 1
ATOM 4802 N N . ALA B 1 244 ? 9.281 -21.047 -6.137 1 98.5 244 ALA B N 1
ATOM 4803 C CA . ALA B 1 244 ? 9.648 -22.453 -6.074 1 98.5 244 ALA B CA 1
ATOM 4804 C C . ALA B 1 244 ? 8.523 -23.297 -5.477 1 98.5 244 ALA B C 1
ATOM 4806 O O . ALA B 1 244 ? 8.219 -24.375 -5.973 1 98.5 244 ALA B O 1
ATOM 4807 N N . MET B 1 245 ? 7.949 -22.797 -4.449 1 98.5 245 MET B N 1
ATOM 4808 C CA . MET B 1 245 ? 6.812 -23.469 -3.836 1 98.5 245 MET B CA 1
ATOM 4809 C C . MET B 1 245 ? 5.656 -23.609 -4.824 1 98.5 245 MET B C 1
ATOM 4811 O O . MET B 1 245 ? 4.988 -24.641 -4.867 1 98.5 245 MET B O 1
ATOM 4815 N N . ALA B 1 246 ? 5.457 -22.578 -5.594 1 98.81 246 ALA B N 1
ATOM 4816 C CA . ALA B 1 246 ? 4.395 -22.594 -6.594 1 98.81 246 ALA B CA 1
ATOM 4817 C C . ALA B 1 246 ? 4.66 -23.656 -7.656 1 98.81 246 ALA B C 1
ATOM 4819 O O . ALA B 1 246 ? 3.762 -24.422 -8.023 1 98.81 246 ALA B O 1
ATOM 4820 N N . ALA B 1 247 ? 5.855 -23.688 -8.133 1 98.69 247 ALA B N 1
ATOM 4821 C CA . ALA B 1 247 ? 6.234 -24.703 -9.117 1 98.69 247 ALA B CA 1
ATOM 4822 C C . ALA B 1 247 ? 6.113 -26.109 -8.531 1 98.69 247 ALA B C 1
ATOM 4824 O O . ALA B 1 247 ? 5.664 -27.031 -9.211 1 98.69 247 ALA B O 1
ATOM 4825 N N . ARG B 1 248 ? 6.488 -26.25 -7.301 1 98 248 ARG B N 1
ATOM 4826 C CA . ARG B 1 248 ? 6.398 -27.531 -6.605 1 98 248 ARG B CA 1
ATOM 4827 C C . ARG B 1 248 ? 4.957 -28.016 -6.535 1 98 248 ARG B C 1
ATOM 4829 O O . ARG B 1 248 ? 4.691 -29.203 -6.691 1 98 248 ARG B O 1
ATOM 4836 N N . ALA B 1 249 ? 4.074 -27.141 -6.293 1 98.12 249 ALA B N 1
ATOM 4837 C CA . ALA B 1 249 ? 2.66 -27.5 -6.203 1 98.12 249 ALA B CA 1
ATOM 4838 C C . ALA B 1 249 ? 2.176 -28.156 -7.496 1 98.12 249 ALA B C 1
ATOM 4840 O O . ALA B 1 249 ? 1.528 -29.203 -7.469 1 98.12 249 ALA B O 1
ATOM 4841 N N . VAL B 1 250 ? 2.514 -27.562 -8.586 1 98.5 250 VAL B N 1
ATOM 4842 C CA . VAL B 1 250 ? 2.09 -28.078 -9.883 1 98.5 250 VAL B CA 1
ATOM 4843 C C . VAL B 1 250 ? 2.789 -29.391 -10.172 1 98.5 250 VAL B C 1
ATOM 4845 O O . VAL B 1 250 ? 2.156 -30.359 -10.633 1 98.5 250 VAL B O 1
ATOM 4848 N N . PHE B 1 251 ? 4.039 -29.422 -9.906 1 97.62 251 PHE B N 1
ATOM 4849 C CA . PHE B 1 251 ? 4.793 -30.641 -10.148 1 97.62 251 PHE B CA 1
ATOM 4850 C C . PHE B 1 251 ? 4.207 -31.812 -9.352 1 97.62 251 PHE B C 1
ATOM 4852 O O . PHE B 1 251 ? 4.02 -32.906 -9.891 1 97.62 251 PHE B O 1
ATOM 4859 N N . GLU B 1 252 ? 3.941 -31.625 -8.062 1 95.12 252 GLU B N 1
ATOM 4860 C CA . GLU B 1 252 ? 3.402 -32.656 -7.203 1 95.12 252 GLU B CA 1
ATOM 4861 C C . GLU B 1 252 ? 2.051 -33.156 -7.715 1 95.12 252 GLU B C 1
ATOM 4863 O O . GLU B 1 252 ? 1.744 -34.344 -7.629 1 95.12 252 GLU B O 1
ATOM 4868 N N . LEU B 1 253 ? 1.281 -32.25 -8.195 1 96.44 253 LEU B N 1
ATOM 4869 C CA . LEU B 1 253 ? 0.009 -32.656 -8.789 1 96.44 253 LEU B CA 1
ATOM 4870 C C . LEU B 1 253 ? 0.229 -33.594 -9.977 1 96.44 253 LEU B C 1
ATOM 4872 O O . LEU B 1 253 ? -0.425 -34.625 -10.094 1 96.44 253 LEU B O 1
ATOM 4876 N N . PHE B 1 254 ? 1.118 -33.219 -10.82 1 96.56 254 PHE B N 1
ATOM 4877 C CA . PHE B 1 254 ? 1.374 -34 -12.016 1 96.56 254 PHE B CA 1
ATOM 4878 C C . PHE B 1 254 ? 2.025 -35.344 -11.664 1 96.56 254 PHE B C 1
ATOM 4880 O O . PHE B 1 254 ? 1.756 -36.344 -12.305 1 96.56 254 PHE B O 1
ATOM 4887 N N . ARG B 1 255 ? 2.869 -35.281 -10.727 1 93.06 255 ARG B N 1
ATOM 4888 C CA . ARG B 1 255 ? 3.461 -36.531 -10.25 1 93.06 255 ARG B CA 1
ATOM 4889 C C . ARG B 1 255 ? 2.393 -37.469 -9.703 1 93.06 255 ARG B C 1
ATOM 4891 O O . ARG B 1 255 ? 2.443 -38.688 -9.938 1 93.06 255 ARG B O 1
ATOM 4898 N N . LEU B 1 256 ? 1.492 -36.938 -9.031 1 90.12 256 LEU B N 1
ATOM 4899 C CA . LEU B 1 256 ? 0.388 -37.688 -8.445 1 90.12 256 LEU B CA 1
ATOM 4900 C C . LEU B 1 256 ? -0.359 -38.469 -9.523 1 90.12 256 LEU B C 1
ATOM 4902 O O . LEU B 1 256 ? -0.818 -39.594 -9.273 1 90.12 256 LEU B O 1
ATOM 4906 N N . VAL B 1 257 ? -0.481 -37.969 -10.695 1 93.44 257 VAL B N 1
ATOM 4907 C CA . VAL B 1 257 ? -1.295 -38.594 -11.727 1 93.44 257 VAL B CA 1
ATOM 4908 C C . VAL B 1 257 ? -0.391 -39.219 -12.789 1 93.44 257 VAL B C 1
ATOM 4910 O O . VAL B 1 257 ? -0.853 -39.562 -13.875 1 93.44 257 VAL B O 1
ATOM 4913 N N . GLY B 1 258 ? 0.884 -39.25 -12.562 1 91.44 258 GLY B N 1
ATOM 4914 C CA . GLY B 1 258 ? 1.832 -39.938 -13.422 1 91.44 258 GLY B CA 1
ATOM 4915 C C . GLY B 1 258 ? 2.15 -39.188 -14.695 1 91.44 258 GLY B C 1
ATOM 4916 O O . GLY B 1 258 ? 2.41 -39.781 -15.734 1 91.44 258 GLY B O 1
ATOM 4917 N N . ARG B 1 259 ? 2.045 -37.875 -14.625 1 96.06 259 ARG B N 1
ATOM 4918 C CA . ARG B 1 259 ? 2.271 -37.031 -15.797 1 96.06 259 ARG B CA 1
ATOM 4919 C C . ARG B 1 259 ? 3.416 -36.062 -15.555 1 96.06 259 ARG B C 1
ATOM 4921 O O . ARG B 1 259 ? 3.455 -34.969 -16.156 1 96.06 259 ARG B O 1
ATOM 4928 N N . GLU B 1 260 ? 4.273 -36.312 -14.617 1 95.5 260 GLU B N 1
ATOM 4929 C CA . GLU B 1 260 ? 5.316 -35.375 -14.219 1 95.5 260 GLU B CA 1
ATOM 4930 C C . GLU B 1 260 ? 6.246 -35.062 -15.391 1 95.5 260 GLU B C 1
ATOM 4932 O O . GLU B 1 260 ? 6.82 -33.969 -15.453 1 95.5 260 GLU B O 1
ATOM 4937 N N . ALA B 1 261 ? 6.395 -35.906 -16.344 1 96 261 ALA B N 1
ATOM 4938 C CA . ALA B 1 261 ? 7.25 -35.688 -17.516 1 96 261 ALA B CA 1
ATOM 4939 C C . ALA B 1 261 ? 6.77 -34.469 -18.312 1 96 261 ALA B C 1
ATOM 4941 O O . ALA B 1 261 ? 7.574 -33.781 -18.938 1 96 261 ALA B O 1
ATOM 4942 N N . GLU B 1 262 ? 5.516 -34.188 -18.312 1 96.69 262 GLU B N 1
ATOM 4943 C CA . GLU B 1 262 ? 4.918 -33.125 -19.094 1 96.69 262 GLU B CA 1
ATOM 4944 C C . GLU B 1 262 ? 5.363 -31.75 -18.562 1 96.69 262 GLU B C 1
ATOM 4946 O O . GLU B 1 262 ? 5.355 -30.766 -19.312 1 96.69 262 GLU B O 1
ATOM 4951 N N . VAL B 1 263 ? 5.734 -31.766 -17.297 1 97.75 263 VAL B N 1
ATOM 4952 C CA . VAL B 1 263 ? 6.031 -30.453 -16.703 1 97.75 263 VAL B CA 1
ATOM 4953 C C . VAL B 1 263 ? 7.531 -30.328 -16.453 1 97.75 263 VAL B C 1
ATOM 4955 O O . VAL B 1 263 ? 8 -29.297 -15.977 1 97.75 263 VAL B O 1
ATOM 4958 N N . ASP B 1 264 ? 8.312 -31.375 -16.797 1 97.88 264 ASP B N 1
ATOM 4959 C CA . ASP B 1 264 ? 9.766 -31.328 -16.703 1 97.88 264 ASP B CA 1
ATOM 4960 C C . ASP B 1 264 ? 10.344 -30.188 -17.547 1 97.88 264 ASP B C 1
ATOM 4962 O O . ASP B 1 264 ? 10.031 -30.078 -18.734 1 97.88 264 ASP B O 1
ATOM 4966 N N . ARG B 1 265 ? 11.094 -29.312 -16.891 1 98.38 265 ARG B N 1
ATOM 4967 C CA . ARG B 1 265 ? 11.828 -28.203 -17.516 1 98.38 265 ARG B CA 1
ATOM 4968 C C . ARG B 1 265 ? 10.875 -27.188 -18.125 1 98.38 265 ARG B C 1
ATOM 4970 O O . ARG B 1 265 ? 11.281 -26.359 -18.938 1 98.38 265 ARG B O 1
ATOM 4977 N N . GLN B 1 266 ? 9.578 -27.234 -17.766 1 98.5 266 GLN B N 1
ATOM 4978 C CA . GLN B 1 266 ? 8.602 -26.234 -18.172 1 98.5 266 GLN B CA 1
ATOM 4979 C C . GLN B 1 266 ? 8.477 -25.141 -17.094 1 98.5 266 GLN B C 1
ATOM 4981 O O . GLN B 1 266 ? 8.414 -25.438 -15.906 1 98.5 266 GLN B O 1
ATOM 4986 N N . ILE B 1 267 ? 8.43 -23.922 -17.547 1 98.75 267 ILE B N 1
ATOM 4987 C CA . ILE B 1 267 ? 8.164 -22.844 -16.594 1 98.75 267 ILE B CA 1
ATOM 4988 C C . ILE B 1 267 ? 6.746 -22.969 -16.062 1 98.75 267 ILE B C 1
ATOM 4990 O O . ILE B 1 267 ? 5.785 -23.062 -16.828 1 98.75 267 ILE B O 1
ATOM 4994 N N . LEU B 1 268 ? 6.668 -22.953 -14.758 1 98.81 268 LEU B N 1
ATOM 4995 C CA . LEU B 1 268 ? 5.371 -23.203 -14.125 1 98.81 268 LEU B CA 1
ATOM 4996 C C . LEU B 1 268 ? 4.949 -22 -13.281 1 98.81 268 LEU B C 1
ATOM 4998 O O . LEU B 1 268 ? 3.814 -21.953 -12.797 1 98.81 268 LEU B O 1
ATOM 5002 N N . SER B 1 269 ? 5.797 -21.094 -13.07 1 98.81 269 SER B N 1
ATOM 5003 C CA . SER B 1 269 ? 5.504 -19.875 -12.312 1 98.81 269 SER B CA 1
ATOM 5004 C C . SER B 1 269 ? 6.465 -18.75 -12.672 1 98.81 269 SER B C 1
ATOM 5006 O O . SER B 1 269 ? 7.512 -19 -13.281 1 98.81 269 SER B O 1
ATOM 5008 N N . PHE B 1 270 ? 6.094 -17.5 -12.344 1 98.94 270 PHE B N 1
ATOM 5009 C CA . PHE B 1 270 ? 6.863 -16.312 -12.688 1 98.94 270 PHE B CA 1
ATOM 5010 C C . PHE B 1 270 ? 7.02 -15.398 -11.484 1 98.94 270 PHE B C 1
ATOM 5012 O O . PHE B 1 270 ? 6.18 -15.398 -10.578 1 98.94 270 PHE B O 1
ATOM 5019 N N . SER B 1 271 ? 8.109 -14.656 -11.508 1 98.88 271 SER B N 1
ATOM 5020 C CA . SER B 1 271 ? 8.266 -13.625 -10.492 1 98.88 271 SER B CA 1
ATOM 5021 C C . SER B 1 271 ? 8.758 -12.312 -11.094 1 98.88 271 SER B C 1
ATOM 5023 O O . SER B 1 271 ? 9.43 -12.32 -12.133 1 98.88 271 SER B O 1
ATOM 5025 N N . VAL B 1 272 ? 8.375 -11.25 -10.484 1 98.88 272 VAL B N 1
ATOM 5026 C CA . VAL B 1 272 ? 8.859 -9.906 -10.797 1 98.88 272 VAL B CA 1
ATOM 5027 C C . VAL B 1 272 ? 9.383 -9.242 -9.531 1 98.88 272 VAL B C 1
ATOM 5029 O O . VAL B 1 272 ? 8.656 -9.109 -8.539 1 98.88 272 VAL B O 1
ATOM 5032 N N . SER B 1 273 ? 10.617 -8.922 -9.516 1 98.69 273 SER B N 1
ATOM 5033 C CA . SER B 1 273 ? 11.211 -8.055 -8.5 1 98.69 273 SER B CA 1
ATOM 5034 C C . SER B 1 273 ? 11.43 -6.645 -9.039 1 98.69 273 SER B C 1
ATOM 5036 O O . SER B 1 273 ? 11.977 -6.465 -10.133 1 98.69 273 SER B O 1
ATOM 5038 N N . HIS B 1 274 ? 10.938 -5.637 -8.266 1 98.19 274 HIS B N 1
ATOM 5039 C CA . HIS B 1 274 ? 11.219 -4.297 -8.773 1 98.19 274 HIS B CA 1
ATOM 5040 C C . HIS B 1 274 ? 11.359 -3.295 -7.633 1 98.19 274 HIS B C 1
ATOM 5042 O O . HIS B 1 274 ? 10.977 -3.584 -6.496 1 98.19 274 HIS B O 1
ATOM 5048 N N . ASP B 1 275 ? 12.008 -2.271 -7.859 1 96.25 275 ASP B N 1
ATOM 5049 C CA . ASP B 1 275 ? 12.008 -1.083 -7.012 1 96.25 275 ASP B CA 1
ATOM 5050 C C . ASP B 1 275 ? 11.523 0.142 -7.785 1 96.25 275 ASP B C 1
ATOM 5052 O O . ASP B 1 275 ? 10.609 0.043 -8.602 1 96.25 275 ASP B O 1
ATOM 5056 N N . HIS B 1 276 ? 12.016 1.329 -7.461 1 94.94 276 HIS B N 1
ATOM 5057 C CA . HIS B 1 276 ? 11.492 2.545 -8.078 1 94.94 276 HIS B CA 1
ATOM 5058 C C . HIS B 1 276 ? 12.125 2.779 -9.445 1 94.94 276 HIS B C 1
ATOM 5060 O O . HIS B 1 276 ? 11.734 3.703 -10.164 1 94.94 276 HIS B O 1
ATOM 5066 N N . GLN B 1 277 ? 13.086 1.854 -9.922 1 95.62 277 GLN B N 1
ATOM 5067 C CA . GLN B 1 277 ? 13.758 2.154 -11.188 1 95.62 277 GLN B CA 1
ATOM 5068 C C . GLN B 1 277 ? 14.023 0.882 -11.984 1 95.62 277 GLN B C 1
ATOM 5070 O O . GLN B 1 277 ? 14.156 0.928 -13.211 1 95.62 277 GLN B O 1
ATOM 5075 N N . ALA B 1 278 ? 14.102 -0.243 -11.297 1 96.94 278 ALA B N 1
ATOM 5076 C CA . ALA B 1 278 ? 14.578 -1.458 -11.945 1 96.94 278 ALA B CA 1
ATOM 5077 C C . ALA B 1 278 ? 13.578 -2.596 -11.797 1 96.94 278 ALA B C 1
ATOM 5079 O O . ALA B 1 278 ? 12.797 -2.623 -10.844 1 96.94 278 ALA B O 1
ATOM 5080 N N . VAL B 1 279 ? 13.664 -3.527 -12.766 1 98.5 279 VAL B N 1
ATOM 5081 C CA . VAL B 1 279 ? 12.789 -4.695 -12.789 1 98.5 279 VAL B CA 1
ATOM 5082 C C . VAL B 1 279 ? 13.602 -5.941 -13.133 1 98.5 279 VAL B C 1
ATOM 5084 O O . VAL B 1 279 ? 14.492 -5.891 -13.984 1 98.5 279 VAL B O 1
ATOM 5087 N N . ARG B 1 280 ? 13.297 -7.023 -12.43 1 98.75 280 ARG B N 1
ATOM 5088 C CA . ARG B 1 280 ? 13.828 -8.344 -12.758 1 98.75 280 ARG B CA 1
ATOM 5089 C C . ARG B 1 280 ? 12.703 -9.367 -12.875 1 98.75 280 ARG B C 1
ATOM 5091 O O . ARG B 1 280 ? 11.852 -9.469 -11.992 1 98.75 280 ARG B O 1
ATOM 5098 N N . ILE B 1 281 ? 12.719 -10.086 -13.977 1 98.88 281 ILE B N 1
ATOM 5099 C CA . ILE B 1 281 ? 11.688 -11.086 -14.242 1 98.88 281 ILE B CA 1
ATOM 5100 C C . ILE B 1 281 ? 12.32 -12.469 -14.336 1 98.88 281 ILE B C 1
ATOM 5102 O O . ILE B 1 281 ? 13.32 -12.656 -15.047 1 98.88 281 ILE B O 1
ATOM 5106 N N . TYR B 1 282 ? 11.734 -13.43 -13.625 1 98.81 282 TYR B N 1
ATOM 5107 C CA . TYR B 1 282 ? 12.219 -14.805 -13.664 1 98.81 282 TYR B CA 1
ATOM 5108 C C . TYR B 1 282 ? 11.07 -15.781 -13.891 1 98.81 282 TYR B C 1
ATOM 5110 O O . TYR B 1 282 ? 9.922 -15.492 -13.547 1 98.81 282 TYR B O 1
ATOM 5118 N N . GLY B 1 283 ? 11.406 -16.906 -14.5 1 98.81 283 GLY B N 1
ATOM 5119 C CA . GLY B 1 283 ? 10.555 -18.078 -14.539 1 98.81 283 GLY B CA 1
ATOM 5120 C C . GLY B 1 283 ? 11.102 -19.234 -13.727 1 98.81 283 GLY B C 1
ATOM 5121 O O . GLY B 1 283 ? 12.32 -19.406 -13.609 1 98.81 283 GLY B O 1
ATOM 5122 N N . TYR B 1 284 ? 10.242 -20.078 -13.18 1 98.81 284 TYR B N 1
ATOM 5123 C CA . TYR B 1 284 ? 10.664 -21.188 -12.328 1 98.81 284 TYR B CA 1
ATOM 5124 C C . TYR B 1 284 ? 10.18 -22.516 -12.891 1 98.81 284 TYR B C 1
ATOM 5126 O O . TYR B 1 284 ? 9.062 -22.609 -13.398 1 98.81 284 TYR B O 1
ATOM 5134 N N . TYR B 1 285 ? 11.07 -23.484 -12.742 1 98.75 285 TYR B N 1
ATOM 5135 C CA . TYR B 1 285 ? 10.773 -24.75 -13.398 1 98.75 285 TYR B CA 1
ATOM 5136 C C . TYR B 1 285 ? 11.414 -25.922 -12.648 1 98.75 285 TYR B C 1
ATOM 5138 O O . TYR B 1 285 ? 12.469 -25.766 -12.039 1 98.75 285 TYR B O 1
ATOM 5146 N N . PRO B 1 286 ? 10.727 -27.047 -12.703 1 98.62 286 PRO B N 1
ATOM 5147 C CA . PRO B 1 286 ? 11.297 -28.266 -12.133 1 98.62 286 PRO B CA 1
ATOM 5148 C C . PRO B 1 286 ? 12.242 -28.984 -13.102 1 98.62 286 PRO B C 1
ATOM 5150 O O . PRO B 1 286 ? 12.094 -28.859 -14.32 1 98.62 286 PRO B O 1
ATOM 5153 N N . VAL B 1 287 ? 13.195 -29.641 -12.516 1 98.44 287 VAL B N 1
ATOM 5154 C CA . VAL B 1 287 ? 14.062 -30.562 -13.25 1 98.44 287 VAL B CA 1
ATOM 5155 C C . VAL B 1 287 ? 14.086 -31.922 -12.562 1 98.44 287 VAL B C 1
ATOM 5157 O O . VAL B 1 287 ? 14.461 -32.031 -11.391 1 98.44 287 VAL B O 1
ATOM 5160 N N . ILE B 1 288 ? 13.672 -32.938 -13.281 1 96.62 288 ILE B N 1
ATOM 5161 C CA . ILE B 1 288 ? 13.648 -34.281 -12.742 1 96.62 288 ILE B CA 1
ATOM 5162 C C . ILE B 1 288 ? 15.031 -34.906 -12.875 1 96.62 288 ILE B C 1
ATOM 5164 O O . ILE B 1 288 ? 15.586 -35 -13.969 1 96.62 288 ILE B O 1
ATOM 5168 N N . GLU B 1 289 ? 15.586 -35.25 -11.82 1 92.62 289 GLU B N 1
ATOM 5169 C CA . GLU B 1 289 ? 16.844 -35.969 -11.766 1 92.62 289 GLU B CA 1
ATOM 5170 C C . GLU B 1 289 ? 16.688 -37.344 -11.078 1 92.62 289 GLU B C 1
ATOM 5172 O O . GLU B 1 289 ? 16.891 -37.469 -9.875 1 92.62 289 GLU B O 1
ATOM 5177 N N . GLY B 1 290 ? 16.5 -38.375 -11.875 1 85.81 290 GLY B N 1
ATOM 5178 C CA . GLY B 1 290 ? 16.188 -39.656 -11.281 1 85.81 290 GLY B CA 1
ATOM 5179 C C . GLY B 1 290 ? 14.883 -39.656 -10.508 1 85.81 290 GLY B C 1
ATOM 5180 O O . GLY B 1 290 ? 13.828 -39.375 -11.055 1 85.81 290 GLY B O 1
ATOM 5181 N N . LYS B 1 291 ? 15.008 -39.906 -9.242 1 84 291 LYS B N 1
ATOM 5182 C CA . LYS B 1 291 ? 13.82 -39.969 -8.398 1 84 291 LYS B CA 1
ATOM 5183 C C . LYS B 1 291 ? 13.602 -38.625 -7.699 1 84 291 LYS B C 1
ATOM 5185 O O . LYS B 1 291 ? 12.539 -38.406 -7.105 1 84 291 LYS B O 1
ATOM 5190 N N . GLU B 1 292 ? 14.508 -37.75 -7.898 1 91.62 292 GLU B N 1
ATOM 5191 C CA . GLU B 1 292 ? 14.445 -36.469 -7.211 1 91.62 292 GLU B CA 1
ATOM 5192 C C . GLU B 1 292 ? 14.047 -35.344 -8.172 1 91.62 292 GLU B C 1
ATOM 5194 O O . GLU B 1 292 ? 14.141 -35.5 -9.391 1 91.62 292 GLU B O 1
ATOM 5199 N N . VAL B 1 293 ? 13.523 -34.312 -7.617 1 96.44 293 VAL B N 1
ATOM 5200 C CA . VAL B 1 293 ? 13.172 -33.125 -8.391 1 96.44 293 VAL B CA 1
ATOM 5201 C C . VAL B 1 293 ? 13.82 -31.891 -7.762 1 96.44 293 VAL B C 1
ATOM 5203 O O . VAL B 1 293 ? 13.898 -31.781 -6.535 1 96.44 293 VAL B O 1
ATOM 5206 N N . LYS B 1 294 ? 14.352 -31.109 -8.609 1 98.06 294 LYS B N 1
ATOM 5207 C CA . LYS B 1 294 ? 14.906 -29.828 -8.203 1 98.06 294 LYS B CA 1
ATOM 5208 C C . LYS B 1 294 ? 14.211 -28.672 -8.922 1 98.06 294 LYS B C 1
ATOM 5210 O O . LYS B 1 294 ? 13.68 -28.844 -10.016 1 98.06 294 LYS B O 1
ATOM 5215 N N . TYR B 1 295 ? 14.211 -27.531 -8.336 1 98.56 295 TYR B N 1
ATOM 5216 C CA . TYR B 1 295 ? 13.562 -26.359 -8.891 1 98.56 295 TYR B CA 1
ATOM 5217 C C . TYR B 1 295 ? 14.57 -25.25 -9.172 1 98.56 295 TYR B C 1
ATOM 5219 O O . TYR B 1 295 ? 15.352 -24.875 -8.289 1 98.56 295 TYR B O 1
ATOM 5227 N N . TYR B 1 296 ? 14.5 -24.734 -10.359 1 98.69 296 TYR B N 1
ATOM 5228 C CA . TYR B 1 296 ? 15.461 -23.734 -10.82 1 98.69 296 TYR B CA 1
ATOM 5229 C C . TYR B 1 296 ? 14.742 -22.484 -11.312 1 98.69 296 TYR B C 1
ATOM 5231 O O . TYR B 1 296 ? 13.516 -22.484 -11.477 1 98.69 296 TYR B O 1
ATOM 5239 N N . ARG B 1 297 ? 15.445 -21.406 -11.453 1 98.06 297 ARG B N 1
ATOM 5240 C CA . ARG B 1 297 ? 14.867 -20.203 -12.039 1 98.06 297 ARG B CA 1
ATOM 5241 C C . ARG B 1 297 ? 15.57 -19.828 -13.344 1 98.06 297 ARG B C 1
ATOM 5243 O O . ARG B 1 297 ? 16.766 -20.062 -13.492 1 98.06 297 ARG B O 1
ATOM 5250 N N . HIS B 1 298 ? 14.859 -19.359 -14.234 1 98.31 298 HIS B N 1
ATOM 5251 C CA . HIS B 1 298 ? 15.32 -18.859 -15.531 1 98.31 298 HIS B CA 1
ATOM 5252 C C . HIS B 1 298 ? 15.211 -17.344 -15.609 1 98.31 298 HIS B C 1
ATOM 5254 O O . HIS B 1 298 ? 14.109 -16.797 -15.508 1 98.31 298 HIS B O 1
ATOM 5260 N N . PRO B 1 299 ? 16.344 -16.688 -15.781 1 98.19 299 PRO B N 1
ATOM 5261 C CA . PRO B 1 299 ? 16.25 -15.234 -15.977 1 98.19 299 PRO B CA 1
ATOM 5262 C C . PRO B 1 299 ? 15.609 -14.859 -17.312 1 98.19 299 PRO B C 1
ATOM 5264 O O . PRO B 1 299 ? 16.125 -15.25 -18.375 1 98.19 299 PRO B O 1
ATOM 5267 N N . ILE B 1 300 ? 14.609 -14.18 -17.266 1 98.5 300 ILE B N 1
ATOM 5268 C CA . ILE B 1 300 ? 13.922 -13.781 -18.484 1 98.5 300 ILE B CA 1
ATOM 5269 C C . ILE B 1 300 ? 14.414 -12.398 -18.922 1 98.5 300 ILE B C 1
ATOM 5271 O O . ILE B 1 300 ? 14.797 -12.211 -20.078 1 98.5 300 ILE B O 1
ATOM 5275 N N . ARG B 1 301 ? 14.328 -11.453 -17.984 1 98.12 301 ARG B N 1
ATOM 5276 C CA . ARG B 1 301 ? 14.797 -10.109 -18.328 1 98.12 301 ARG B CA 1
ATOM 5277 C C . ARG B 1 301 ? 15.133 -9.312 -17.062 1 98.12 301 ARG B C 1
ATOM 5279 O O . ARG B 1 301 ? 14.484 -9.477 -16.031 1 98.12 301 ARG B O 1
ATOM 5286 N N . GLN B 1 302 ? 16.156 -8.555 -17.125 1 98.06 302 GLN B N 1
ATOM 5287 C CA . GLN B 1 302 ? 16.547 -7.555 -16.125 1 98.06 302 GLN B CA 1
ATOM 5288 C C . GLN B 1 302 ? 16.828 -6.207 -16.781 1 98.06 302 GLN B C 1
ATOM 5290 O O . GLN B 1 302 ? 17.609 -6.133 -17.75 1 98.06 302 GLN B O 1
ATOM 5295 N N . PHE B 1 303 ? 16.172 -5.129 -16.281 1 97.94 303 PHE B N 1
ATOM 5296 C CA . PHE B 1 303 ? 16.328 -3.842 -16.953 1 97.94 303 PHE B CA 1
ATOM 5297 C C . PHE B 1 303 ? 15.93 -2.697 -16.031 1 97.94 303 PHE B C 1
ATOM 5299 O O . PHE B 1 303 ? 15.359 -2.922 -14.953 1 97.94 303 PHE B O 1
ATOM 5306 N N . SER B 1 304 ? 16.359 -1.546 -16.422 1 96.94 304 SER B N 1
ATOM 5307 C CA . SER B 1 304 ? 15.859 -0.305 -15.836 1 96.94 304 SER B CA 1
ATOM 5308 C C . SER B 1 304 ? 14.75 0.309 -16.672 1 96.94 304 SER B C 1
ATOM 5310 O O . SER B 1 304 ? 14.938 0.558 -17.875 1 96.94 304 SER B O 1
ATOM 5312 N N . PHE B 1 305 ? 13.625 0.578 -16.047 1 96.38 305 PHE B N 1
ATOM 5313 C CA . PHE B 1 305 ? 12.531 1.124 -16.844 1 96.38 305 PHE B CA 1
ATOM 5314 C C . PHE B 1 305 ? 12.625 2.643 -16.922 1 96.38 305 PHE B C 1
ATOM 5316 O O . PHE B 1 305 ? 11.867 3.281 -17.656 1 96.38 305 PHE B O 1
ATOM 5323 N N . VAL B 1 306 ? 13.594 3.193 -16.219 1 95.19 306 VAL B N 1
ATOM 5324 C CA . VAL B 1 306 ? 13.734 4.645 -16.219 1 95.19 306 VAL B CA 1
ATOM 5325 C C . VAL B 1 306 ? 14.805 5.066 -17.219 1 95.19 306 VAL B C 1
ATOM 5327 O O . VAL B 1 306 ? 14.898 6.242 -17.594 1 95.19 306 VAL B O 1
ATOM 5330 N N . GLU B 1 307 ? 15.609 4.133 -17.656 1 92.62 307 GLU B N 1
ATOM 5331 C CA . GLU B 1 307 ? 16.703 4.48 -18.562 1 92.62 307 GLU B CA 1
ATOM 5332 C C . GLU B 1 307 ? 16.172 4.816 -19.953 1 92.62 307 GLU B C 1
ATOM 5334 O O . GLU B 1 307 ? 15.07 4.398 -20.328 1 92.62 307 GLU B O 1
ATOM 5339 N N . LEU B 1 308 ? 16.969 5.621 -20.672 1 94.5 308 LEU B N 1
ATOM 5340 C CA . LEU B 1 308 ? 16.672 6.008 -22.031 1 94.5 308 LEU B CA 1
ATOM 5341 C C . LEU B 1 308 ? 15.266 6.586 -22.141 1 94.5 308 LEU B C 1
ATOM 5343 O O . LEU B 1 308 ? 14.477 6.145 -22.984 1 94.5 308 LEU B O 1
ATOM 5347 N N . ASP B 1 309 ? 14.93 7.398 -21.219 1 93.06 309 ASP B N 1
ATOM 5348 C CA . ASP B 1 309 ? 13.688 8.156 -21.172 1 93.06 309 ASP B CA 1
ATOM 5349 C C . ASP B 1 309 ? 12.477 7.23 -21.109 1 93.06 309 ASP B C 1
ATOM 5351 O O . ASP B 1 309 ? 11.469 7.465 -21.781 1 93.06 309 ASP B O 1
ATOM 5355 N N . GLY B 1 310 ? 12.633 6.184 -20.453 1 95.56 310 GLY B N 1
ATOM 5356 C CA . GLY B 1 310 ? 11.508 5.293 -20.203 1 95.56 310 GLY B CA 1
ATOM 5357 C C . GLY B 1 310 ? 11.188 4.406 -21.391 1 95.56 310 GLY B C 1
ATOM 5358 O O . GLY B 1 310 ? 10.039 4.004 -21.578 1 95.56 310 GLY B O 1
ATOM 5359 N N . ARG B 1 311 ? 12.133 4.062 -22.188 1 94.75 311 ARG B N 1
ATOM 5360 C CA . ARG B 1 311 ? 11.914 3.234 -23.375 1 94.75 311 ARG B CA 1
ATOM 5361 C C . ARG B 1 311 ? 11.266 1.905 -23 1 94.75 311 ARG B C 1
ATOM 5363 O O . ARG B 1 311 ? 10.391 1.413 -23.719 1 94.75 311 ARG B O 1
ATOM 5370 N N . GLU B 1 312 ? 11.711 1.381 -21.828 1 96.5 312 GLU B N 1
ATOM 5371 C CA . GLU B 1 312 ? 11.258 0.056 -21.422 1 96.5 312 GLU B CA 1
ATOM 5372 C C . GLU B 1 312 ? 10.211 0.152 -20.312 1 96.5 312 GLU B C 1
ATOM 5374 O O . GLU B 1 312 ? 9.969 -0.821 -19.594 1 96.5 312 GLU B O 1
ATOM 5379 N N . LYS B 1 313 ? 9.547 1.29 -20.141 1 97.06 313 LYS B N 1
ATOM 5380 C CA . LYS B 1 313 ? 8.703 1.525 -18.984 1 97.06 313 LYS B CA 1
ATOM 5381 C C . LYS B 1 313 ? 7.5 0.583 -18.969 1 97.06 313 LYS B C 1
ATOM 5383 O O . LYS B 1 313 ? 6.969 0.257 -17.906 1 97.06 313 LYS B O 1
ATOM 5388 N N . TRP B 1 314 ? 7.105 0.047 -20.156 1 97.44 314 TRP B N 1
ATOM 5389 C CA . TRP B 1 314 ? 5.902 -0.778 -20.203 1 97.44 314 TRP B CA 1
ATOM 5390 C C . TRP B 1 314 ? 6.262 -2.25 -20.375 1 97.44 314 TRP B C 1
ATOM 5392 O O . TRP B 1 314 ? 5.375 -3.105 -20.469 1 97.44 314 TRP B O 1
ATOM 5402 N N . THR B 1 315 ? 7.496 -2.58 -20.375 1 97.81 315 THR B N 1
ATOM 5403 C CA . THR B 1 315 ? 7.938 -3.938 -20.672 1 97.81 315 THR B CA 1
ATOM 5404 C C . THR B 1 315 ? 7.391 -4.922 -19.656 1 97.81 315 THR B C 1
ATOM 5406 O O . THR B 1 315 ? 6.816 -5.953 -20.016 1 97.81 315 THR B O 1
ATOM 5409 N N . ALA B 1 316 ? 7.586 -4.633 -18.406 1 98.5 316 ALA B N 1
ATOM 5410 C CA . ALA B 1 316 ? 7.113 -5.539 -17.359 1 98.5 316 ALA B CA 1
ATOM 5411 C C . ALA B 1 316 ? 5.59 -5.609 -17.344 1 98.5 316 ALA B C 1
ATOM 5413 O O . ALA B 1 316 ? 5.016 -6.68 -17.125 1 98.5 316 ALA B O 1
ATOM 5414 N N . TYR B 1 317 ? 4.977 -4.484 -17.531 1 98.44 317 TYR B N 1
ATOM 5415 C CA . TYR B 1 317 ? 3.521 -4.434 -17.625 1 98.44 317 TYR B CA 1
ATOM 5416 C C . TYR B 1 317 ? 3.01 -5.352 -18.734 1 98.44 317 TYR B C 1
ATOM 5418 O O . TYR B 1 317 ? 2.105 -6.156 -18.5 1 98.44 317 TYR B O 1
ATOM 5426 N N . ARG B 1 318 ? 3.59 -5.219 -19.859 1 98 318 ARG B N 1
ATOM 5427 C CA . ARG B 1 318 ? 3.219 -6.027 -21.016 1 98 318 ARG B CA 1
ATOM 5428 C C . ARG B 1 318 ? 3.471 -7.508 -20.75 1 98 318 ARG B C 1
ATOM 5430 O O . ARG B 1 318 ? 2.631 -8.352 -21.062 1 98 318 ARG B O 1
ATOM 5437 N N . PHE B 1 319 ? 4.602 -7.77 -20.25 1 98.75 319 PHE B N 1
ATOM 5438 C CA . PHE B 1 319 ? 4.938 -9.148 -19.922 1 98.75 319 PHE B CA 1
ATOM 5439 C C . PHE B 1 319 ? 3.877 -9.766 -19.016 1 98.75 319 PHE B C 1
ATOM 5441 O O . PHE B 1 319 ? 3.383 -10.867 -19.297 1 98.75 319 PHE B O 1
ATOM 5448 N N . THR B 1 320 ? 3.535 -9.055 -17.922 1 98.81 320 THR B N 1
ATOM 5449 C CA . THR B 1 320 ? 2.582 -9.562 -16.938 1 98.81 320 THR B CA 1
ATOM 5450 C C . THR B 1 320 ? 1.208 -9.766 -17.578 1 98.81 320 THR B C 1
ATOM 5452 O O . THR B 1 320 ? 0.553 -10.781 -17.344 1 98.81 320 THR B O 1
ATOM 5455 N N . LYS B 1 321 ? 0.792 -8.859 -18.344 1 98.56 321 LYS B N 1
ATOM 5456 C CA . LYS B 1 321 ? -0.488 -8.992 -19.031 1 98.56 321 LYS B CA 1
ATOM 5457 C C . LYS B 1 321 ? -0.483 -10.203 -19.969 1 98.56 321 LYS B C 1
ATOM 5459 O O . LYS B 1 321 ? -1.487 -10.906 -20.078 1 98.56 321 LYS B O 1
ATOM 5464 N N . ASN B 1 322 ? 0.62 -10.344 -20.656 1 98.75 322 ASN B N 1
ATOM 5465 C CA . ASN B 1 322 ? 0.738 -11.5 -21.531 1 98.75 322 ASN B CA 1
ATOM 5466 C C . ASN B 1 322 ? 0.719 -12.812 -20.75 1 98.75 322 ASN B C 1
ATOM 5468 O O . ASN B 1 322 ? 0.199 -13.82 -21.234 1 98.75 322 ASN B O 1
ATOM 5472 N N . VAL B 1 323 ? 1.303 -12.844 -19.562 1 98.81 323 VAL B N 1
ATOM 5473 C CA . VAL B 1 323 ? 1.192 -14.016 -18.703 1 98.81 323 VAL B CA 1
ATOM 5474 C C . VAL B 1 323 ? -0.279 -14.328 -18.438 1 98.81 323 VAL B C 1
ATOM 5476 O O . VAL B 1 323 ? -0.702 -15.484 -18.531 1 98.81 323 VAL B O 1
ATOM 5479 N N . TYR B 1 324 ? -1.063 -13.297 -18.188 1 98.75 324 TYR B N 1
ATOM 5480 C CA . TYR B 1 324 ? -2.482 -13.461 -17.891 1 98.75 324 TYR B CA 1
ATOM 5481 C C . TYR B 1 324 ? -3.246 -13.922 -19.125 1 98.75 324 TYR B C 1
ATOM 5483 O O . TYR B 1 324 ? -4.09 -14.812 -19.047 1 98.75 324 TYR B O 1
ATOM 5491 N N . ASP B 1 325 ? -2.941 -13.383 -20.25 1 97.75 325 ASP B N 1
ATOM 5492 C CA . ASP B 1 325 ? -3.789 -13.508 -21.438 1 97.75 325 ASP B CA 1
ATOM 5493 C C . ASP B 1 325 ? -3.389 -14.719 -22.266 1 97.75 325 ASP B C 1
ATOM 5495 O O . ASP B 1 325 ? -4.238 -15.367 -22.875 1 97.75 325 ASP B O 1
ATOM 5499 N N . LEU B 1 326 ? -2.115 -14.977 -22.297 1 97.94 326 LEU B N 1
ATOM 5500 C CA . LEU B 1 326 ? -1.631 -15.953 -23.266 1 97.94 326 LEU B CA 1
ATOM 5501 C C . LEU B 1 326 ? -1.23 -17.25 -22.562 1 97.94 326 LEU B C 1
ATOM 5503 O O . LEU B 1 326 ? -1.474 -18.344 -23.094 1 97.94 326 LEU B O 1
ATOM 5507 N N . TRP B 1 327 ? -0.636 -17.172 -21.469 1 98.5 327 TRP B N 1
ATOM 5508 C CA . TRP B 1 327 ? -0.054 -18.344 -20.828 1 98.5 327 TRP B CA 1
ATOM 5509 C C . TRP B 1 327 ? -1.024 -18.953 -19.828 1 98.5 327 TRP B C 1
ATOM 5511 O O . TRP B 1 327 ? -1.208 -20.172 -19.781 1 98.5 327 TRP B O 1
ATOM 5521 N N . MET B 1 328 ? -1.665 -18.141 -18.984 1 98.69 328 MET B N 1
ATOM 5522 C CA . MET B 1 328 ? -2.467 -18.562 -17.844 1 98.69 328 MET B CA 1
ATOM 5523 C C . MET B 1 328 ? -3.596 -19.484 -18.281 1 98.69 328 MET B C 1
ATOM 5525 O O . MET B 1 328 ? -3.834 -20.516 -17.656 1 98.69 328 MET B O 1
ATOM 5529 N N . PRO B 1 329 ? -4.285 -19.203 -19.391 1 98.19 329 PRO B N 1
ATOM 5530 C CA . PRO B 1 329 ? -5.395 -20.078 -19.766 1 98.19 329 PRO B CA 1
ATOM 5531 C C . PRO B 1 329 ? -4.945 -21.516 -20.016 1 98.19 329 PRO B C 1
ATOM 5533 O O . PRO B 1 329 ? -5.598 -22.469 -19.562 1 98.19 329 PRO B O 1
ATOM 5536 N N . SER B 1 330 ? -3.879 -21.672 -20.734 1 97.56 330 SER B N 1
ATOM 5537 C CA . SER B 1 330 ? -3.373 -23 -21.016 1 97.56 330 SER B CA 1
ATOM 5538 C C . SER B 1 330 ? -2.846 -23.672 -19.75 1 97.56 330 SER B C 1
ATOM 5540 O O . SER B 1 330 ? -3.012 -24.891 -19.578 1 97.56 330 SER B O 1
ATOM 5542 N N . HIS B 1 331 ? -2.199 -22.953 -18.953 1 98.38 331 HIS B N 1
ATOM 5543 C CA . HIS B 1 331 ? -1.702 -23.469 -17.672 1 98.38 331 HIS B CA 1
ATOM 5544 C C . HIS B 1 331 ? -2.848 -23.953 -16.797 1 98.38 331 HIS B C 1
ATOM 5546 O O . HIS B 1 331 ? -2.766 -25.031 -16.203 1 98.38 331 HIS B O 1
ATOM 5552 N N . PHE B 1 332 ? -3.881 -23.219 -16.75 1 98.69 332 PHE B N 1
ATOM 5553 C CA . PHE B 1 332 ? -5.062 -23.562 -15.977 1 98.69 332 PHE B CA 1
ATOM 5554 C C . PHE B 1 332 ? -5.707 -24.844 -16.5 1 98.69 332 PHE B C 1
ATOM 5556 O O . PHE B 1 332 ? -6.098 -25.719 -15.719 1 98.69 332 PHE B O 1
ATOM 5563 N N . ALA B 1 333 ? -5.793 -24.859 -17.75 1 98.25 333 ALA B N 1
ATOM 5564 C CA . ALA B 1 333 ? -6.379 -26.047 -18.391 1 98.25 333 ALA B CA 1
ATOM 5565 C C . ALA B 1 333 ? -5.578 -27.297 -18.047 1 98.25 333 ALA B C 1
ATOM 5567 O O . ALA B 1 333 ? -6.156 -28.359 -17.812 1 98.25 333 ALA B O 1
ATOM 5568 N N . ARG B 1 334 ? -4.324 -27.188 -18.062 1 97.69 334 ARG B N 1
ATOM 5569 C CA . ARG B 1 334 ? -3.461 -28.312 -17.734 1 97.69 334 ARG B CA 1
ATOM 5570 C C . ARG B 1 334 ? -3.668 -28.766 -16.297 1 97.69 334 ARG B C 1
ATOM 5572 O O . ARG B 1 334 ? -3.693 -29.969 -16.016 1 97.69 334 ARG B O 1
ATOM 5579 N N . ILE B 1 335 ? -3.775 -27.828 -15.406 1 98.5 335 ILE B N 1
ATOM 5580 C CA . ILE B 1 335 ? -3.986 -28.141 -13.992 1 98.5 335 ILE B CA 1
ATOM 5581 C C . ILE B 1 335 ? -5.328 -28.844 -13.812 1 98.5 335 ILE B C 1
ATOM 5583 O O . ILE B 1 335 ? -5.402 -29.891 -13.156 1 98.5 335 ILE B O 1
ATOM 5587 N N . ARG B 1 336 ? -6.344 -28.312 -14.445 1 98.44 336 ARG B N 1
ATOM 5588 C CA . ARG B 1 336 ? -7.668 -28.922 -14.352 1 98.44 336 ARG B CA 1
ATOM 5589 C C . ARG B 1 336 ? -7.664 -30.328 -14.914 1 98.44 336 ARG B C 1
ATOM 5591 O O . ARG B 1 336 ? -8.258 -31.25 -14.336 1 98.44 336 ARG B O 1
ATOM 5598 N N . ALA B 1 337 ? -7 -30.484 -16.031 1 98.12 337 ALA B N 1
ATOM 5599 C CA . ALA B 1 337 ? -6.922 -31.797 -16.641 1 98.12 337 ALA B CA 1
ATOM 5600 C C . ALA B 1 337 ? -6.238 -32.812 -15.727 1 98.12 337 ALA B C 1
ATOM 5602 O O . ALA B 1 337 ? -6.648 -33.969 -15.648 1 98.12 337 ALA B O 1
ATOM 5603 N N . ALA B 1 338 ? -5.207 -32.406 -15.07 1 97.69 338 ALA B N 1
ATOM 5604 C CA . ALA B 1 338 ? -4.512 -33.281 -14.125 1 97.69 338 ALA B CA 1
ATOM 5605 C C . ALA B 1 338 ? -5.41 -33.625 -12.945 1 97.69 338 ALA B C 1
ATOM 5607 O O . ALA B 1 338 ? -5.449 -34.781 -12.508 1 97.69 338 ALA B O 1
ATOM 5608 N N . ILE B 1 339 ? -6.098 -32.625 -12.43 1 97.06 339 ILE B N 1
ATOM 5609 C CA . ILE B 1 339 ? -7.004 -32.875 -11.312 1 97.06 339 ILE B CA 1
ATOM 5610 C C . ILE B 1 339 ? -8.062 -33.875 -11.711 1 97.06 339 ILE B C 1
ATOM 5612 O O . ILE B 1 339 ? -8.406 -34.781 -10.93 1 97.06 339 ILE B O 1
ATOM 5616 N N . ASP B 1 340 ? -8.547 -33.781 -12.914 1 96.69 340 ASP B N 1
ATOM 5617 C CA . ASP B 1 340 ? -9.586 -34.688 -13.414 1 96.69 340 ASP B CA 1
ATOM 5618 C C . ASP B 1 340 ? -9.109 -36.125 -13.438 1 96.69 340 ASP B C 1
ATOM 5620 O O . ASP B 1 340 ? -9.922 -37.062 -13.406 1 96.69 340 ASP B O 1
ATOM 5624 N N . GLN B 1 341 ? -7.832 -36.344 -13.414 1 95.06 341 GLN B N 1
ATOM 5625 C CA . GLN B 1 341 ? -7.273 -37.688 -13.539 1 95.06 341 GLN B CA 1
ATOM 5626 C C . GLN B 1 341 ? -6.941 -38.25 -12.172 1 95.06 341 GLN B C 1
ATOM 5628 O O . GLN B 1 341 ? -6.516 -39.406 -12.07 1 95.06 341 GLN B O 1
ATOM 5633 N N . ILE B 1 342 ? -7.117 -37.469 -11.156 1 91.19 342 ILE B N 1
ATOM 5634 C CA . ILE B 1 342 ? -6.914 -38 -9.82 1 91.19 342 ILE B CA 1
ATOM 5635 C C . ILE B 1 342 ? -7.926 -39.094 -9.555 1 91.19 342 ILE B C 1
ATOM 5637 O O . ILE B 1 342 ? -9.133 -38.906 -9.695 1 91.19 342 ILE B O 1
ATOM 5641 N N . PRO B 1 343 ? -7.473 -40.281 -9.195 1 82.5 343 PRO B N 1
ATOM 5642 C CA . PRO B 1 343 ? -8.414 -41.375 -8.953 1 82.5 343 PRO B CA 1
ATOM 5643 C C . PRO B 1 343 ? -9.32 -41.125 -7.75 1 82.5 343 PRO B C 1
ATOM 5645 O O . PRO B 1 343 ? -8.891 -40.531 -6.766 1 82.5 343 PRO B O 1
ATOM 5648 N N . PRO B 1 344 ? -10.664 -41.312 -7.902 1 69.88 344 PRO B N 1
ATOM 5649 C CA . PRO B 1 344 ? -11.617 -41.062 -6.82 1 69.88 344 PRO B CA 1
ATOM 5650 C C . PRO B 1 344 ? -11.25 -41.75 -5.52 1 69.88 344 PRO B C 1
ATOM 5652 O O . PRO B 1 344 ? -11.5 -41.25 -4.434 1 69.88 344 PRO B O 1
ATOM 5655 N N . ASP B 1 345 ? -11.008 -43.094 -5.363 1 60 345 ASP B N 1
ATOM 5656 C CA . ASP B 1 345 ? -10.906 -43.906 -4.148 1 60 345 ASP B CA 1
ATOM 5657 C 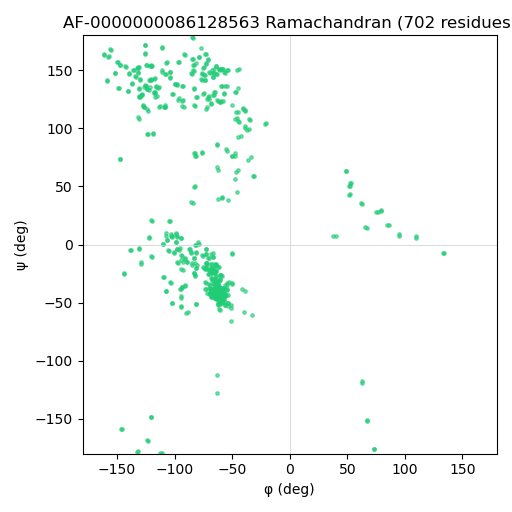C . ASP B 1 345 ? -9.492 -43.875 -3.58 1 60 345 ASP B C 1
ATOM 5659 O O . ASP B 1 345 ? -8.922 -44.938 -3.256 1 60 345 ASP B O 1
ATOM 5663 N N . ILE B 1 346 ? -8.852 -42.75 -3.676 1 54.03 346 ILE B N 1
ATOM 5664 C CA . ILE B 1 346 ? -7.59 -42.781 -2.951 1 54.03 346 ILE B CA 1
ATOM 5665 C C . ILE B 1 346 ? -7.855 -42.969 -1.459 1 54.03 346 ILE B C 1
ATOM 5667 O O . ILE B 1 346 ? -8.461 -42.125 -0.816 1 54.03 346 ILE B O 1
ATOM 5671 N N . ASP B 1 347 ? -8.383 -44.125 -1.023 1 45.97 347 ASP B N 1
ATOM 5672 C CA . ASP B 1 347 ? -8.508 -44.531 0.376 1 45.97 347 ASP B CA 1
ATOM 5673 C C . ASP B 1 347 ? -7.18 -44.375 1.112 1 45.97 347 ASP B C 1
ATOM 5675 O O . ASP B 1 347 ? -6.219 -45.094 0.834 1 45.97 347 ASP B O 1
ATOM 5679 N N . PHE B 1 348 ? -6.797 -43.156 1.458 1 45.12 348 PHE B N 1
ATOM 5680 C CA . PHE B 1 348 ? -5.586 -43 2.258 1 45.12 348 PHE B CA 1
ATOM 5681 C C . PHE B 1 348 ? -5.715 -43.75 3.586 1 45.12 348 PHE B C 1
ATOM 5683 O O . PHE B 1 348 ? -6.332 -43.219 4.527 1 45.12 348 PHE B O 1
ATOM 5690 N N . THR B 1 349 ? -6.277 -44.969 3.672 1 36.66 349 THR B N 1
ATOM 5691 C CA . THR B 1 349 ? -6.211 -45.719 4.922 1 36.66 349 THR B CA 1
ATOM 5692 C C . THR B 1 349 ? -4.801 -45.656 5.512 1 36.66 349 THR B C 1
ATOM 5694 O O . THR B 1 349 ? -3.885 -46.312 4.996 1 36.66 349 THR B O 1
ATOM 5697 N N . VAL B 1 350 ? -4.371 -44.625 5.863 1 34.25 350 VAL B N 1
ATOM 5698 C CA . VAL B 1 350 ? -3.217 -44.625 6.758 1 34.25 350 VAL B CA 1
ATOM 5699 C C . VAL B 1 350 ? -3.42 -45.656 7.852 1 34.25 350 VAL B C 1
ATOM 5701 O O . VAL B 1 350 ? -4.41 -45.625 8.586 1 34.25 350 VAL B O 1
ATOM 5704 N N . ASP B 1 351 ? -2.992 -46.844 7.734 1 28 351 ASP B N 1
ATOM 5705 C CA . ASP B 1 351 ? -2.85 -47.656 8.938 1 28 351 ASP B CA 1
ATOM 5706 C C . ASP B 1 351 ? -2.186 -46.844 10.062 1 28 351 ASP B C 1
ATOM 5708 O O . ASP B 1 351 ? -1.179 -46.188 9.836 1 28 351 ASP B O 1
ATOM 5712 N N . PRO B 1 352 ? -2.975 -46.469 11.023 1 30.42 352 PRO B N 1
ATOM 5713 C CA . PRO B 1 352 ? -2.248 -45.938 12.18 1 30.42 352 PRO B CA 1
ATOM 5714 C C . PRO B 1 352 ? -0.946 -46.688 12.453 1 30.42 352 PRO B C 1
ATOM 5716 O O . PRO B 1 352 ? -0.94 -47.938 12.508 1 30.42 352 PRO B O 1
ATOM 5719 N N . LEU B 1 353 ? 0.167 -46.156 12.008 1 24.53 353 LEU B N 1
ATOM 5720 C CA . LEU B 1 353 ? 1.32 -46.781 12.648 1 24.53 353 LEU B CA 1
ATOM 5721 C C . LEU B 1 353 ? 1.22 -46.656 14.172 1 24.53 353 LEU B C 1
ATOM 5723 O O . LEU B 1 353 ? 0.792 -45.625 14.688 1 24.53 353 LEU B O 1
#

Sequence (706 aa):
DILDFWVRERRWPQKYFEACLDMDHLLARNRSTPSLGRKRSSSASSVTPSDQKPREEKSADYNDVRYKTLLATKGAFMDKSPVGIADASKNLCNTLLEEAQEPPQNSLFRDDIFEATCRKFQDRNETRVIRDISQLIVPSAEVLATYGATELECLIESTNEGWNNSVPLTKTRPQPDYSVGFRRKAFSDDQLAKLAPFIGNWLGGDQSFFMATYYMFFPFLACEVKCSAAALDVADRQNAHSMAMAARAVFELFRLVGREAEVDRQILSFSVSHDHQAVRIYGYYPVIEGKEVKYYRHPIRQFSFVELDGREKWTAYRFTKNVYDLWMPSHFARIRAAIDQIPPDIDFTVDPLDILDFWVRERRWPQKYFEACLDMDHLLARNRSTPSLGRKRSSSASSVTPSDQKPREEKSADYNDVRYKTLLATKGAFMDKSPVGIADASKNLCNTLLEEAQEPPQNSLFRDDIFEATCRKFQDRNETRVIRDISQLIVPSAEVLATYGATELECLIESTNEGWNNSVPLTKTRPQPDYSVGFRRKAFSDDQLAKLAPFIGNWLGGDQSFFMATYYMFFPFLACEVKCSAAALDVADRQNAHSMAMAARAVFELFRLVGREAEVDRQILSFSVSHDHQAVRIYGYYPVIEGKEVKYYRHPIRQFSFVELDGREKWTAYRFTKNVYDLWMPSHFARIRAAIDQIPPDIDFTVDPL